Protein AF-A0A947FL70-F1 (afdb_monomer)

Secondary structure (DSSP, 8-state):
---EEEEEEEEPPEEEE-----SSSEEEEEEE--EEEEEEE-TT-EEEEEESSSSEEEEEEEEEEEEEEEEEEEEEEEEEETTTEEEEEEEEEEEEEEEEEEEEEEEEEEEEEEEEEETTTTEEEEEEEEEEEEEEEE---EEEEES-TT-HHHHHHHHHHHHHHHHHHHHHHHHHHHHHHHHHHHHTTB-TTS-B-TTS--SSEEEEEE----HHHHHHHHHHHHHTT--HHHHHHHHHHHHHHHHHHHH--HHHHHHHHHHHHHHHHHHHHHHHHB--PPBPPPEEEETTEEEEPPTTS--SS-EESSTTS-SEE-B-PPPHHHHHHHHHSTTHHHHTTBGGGSPPPSS-TT-S-TTS-BPPBEE-GGGGB--SSS--TTPPBPEEEEEEEEEE---SSSSS-EEEEEEEEESSTT--SBEEEEEE--STTT--HHHHHHHHTTHHHHHHTTEEEEEE----SSSSSS-GGG-S--HHHHHHHHHHHHHHHHHHGGGGTB-SSPEEEEEETHHHHHHHHHHHHSTTTEEEEEEES---BHHHIIIIIS-TTSTTHHHHHHHHHHHHHHHTPPTT---B-GGGS--TT--HHHHHHHHHHHS-GGGB--TT--TTS--HHHHHHHHHHT--GGGS-TTS--HHHHHHHHHHHHHHHHHTBHHHHHHT-

Mean predicted aligned error: 15.31 Å

Structure (mmCIF, N/CA/C/O backbone):
data_AF-A0A947FL70-F1
#
_entry.id   AF-A0A947FL70-F1
#
loop_
_atom_site.group_PDB
_atom_site.id
_atom_site.type_symbol
_atom_site.label_atom_id
_atom_site.label_alt_id
_atom_site.label_comp_id
_atom_site.label_asym_id
_atom_site.label_entity_id
_atom_site.label_seq_id
_atom_site.pdbx_PDB_ins_code
_atom_site.Cartn_x
_atom_site.Cartn_y
_atom_site.Cartn_z
_atom_site.occupancy
_atom_site.B_iso_or_equiv
_atom_site.auth_seq_id
_atom_site.auth_comp_id
_atom_site.auth_asym_id
_atom_site.auth_atom_id
_atom_site.pdbx_PDB_model_num
ATOM 1 N N . ASP A 1 1 ? -0.696 67.015 32.042 1.00 36.06 1 ASP A N 1
ATOM 2 C CA . ASP A 1 1 ? -1.947 67.143 32.817 1.00 36.06 1 ASP A CA 1
ATOM 3 C C . ASP A 1 1 ? -3.014 66.235 32.226 1.00 36.06 1 ASP A C 1
ATOM 5 O O . ASP A 1 1 ? -3.822 66.681 31.419 1.00 36.06 1 ASP A O 1
ATOM 9 N N . GLY A 1 2 ? -2.958 64.942 32.550 1.00 50.06 2 GLY A N 1
ATOM 10 C CA . GLY A 1 2 ? -3.890 63.956 31.995 1.00 50.06 2 GLY A CA 1
ATOM 11 C C . GLY A 1 2 ? -3.641 62.500 32.397 1.00 50.06 2 GLY A C 1
ATOM 12 O O . GLY A 1 2 ? -4.046 61.628 31.644 1.00 50.06 2 GLY A O 1
ATOM 13 N N . GLY A 1 3 ? -2.988 62.231 33.535 1.00 52.94 3 GLY A N 1
ATOM 14 C CA . GLY A 1 3 ? -2.849 60.859 34.039 1.00 52.94 3 GLY A CA 1
ATOM 15 C C . GLY A 1 3 ? -4.213 60.266 34.411 1.00 52.94 3 GLY A C 1
ATOM 16 O O . GLY A 1 3 ? -5.092 60.978 34.907 1.00 52.94 3 GLY A O 1
ATOM 17 N N . LEU A 1 4 ? -4.404 58.976 34.140 1.00 56.62 4 LEU A N 1
ATOM 18 C CA . LEU A 1 4 ? -5.617 58.241 34.501 1.00 56.62 4 LEU A CA 1
ATOM 19 C C . LEU A 1 4 ? -5.491 57.748 35.947 1.00 56.62 4 LEU A C 1
ATOM 21 O O . LEU A 1 4 ? -4.583 56.981 36.264 1.00 56.62 4 LEU A O 1
ATOM 25 N N . VAL A 1 5 ? -6.413 58.179 36.813 1.00 66.19 5 VAL A N 1
ATOM 26 C CA . VAL A 1 5 ? -6.531 57.656 38.182 1.00 66.19 5 VAL A CA 1
ATOM 27 C C . VAL A 1 5 ? -7.248 56.314 38.111 1.00 66.19 5 VAL A C 1
ATOM 29 O O . VAL A 1 5 ? -8.418 56.259 37.728 1.00 66.19 5 VAL A O 1
ATOM 32 N N . PHE A 1 6 ? -6.536 55.235 38.426 1.00 60.50 6 PHE A N 1
ATOM 33 C CA . PHE A 1 6 ? -7.043 53.873 38.235 1.00 60.50 6 PHE A CA 1
ATOM 34 C C . PHE A 1 6 ? -7.832 53.373 39.451 1.00 60.50 6 PHE A C 1
ATOM 36 O O . PHE A 1 6 ? -8.815 52.649 39.300 1.00 60.50 6 PHE A O 1
ATOM 43 N N . SER A 1 7 ? -7.426 53.783 40.657 1.00 68.62 7 SER A N 1
ATOM 44 C CA . SER A 1 7 ? -8.059 53.369 41.912 1.00 68.62 7 SER A CA 1
ATOM 45 C C . SER A 1 7 ? -7.558 54.174 43.114 1.00 68.62 7 SER A C 1
ATOM 47 O O . SER A 1 7 ? -6.406 54.608 43.136 1.00 68.62 7 SER A O 1
ATOM 49 N N . GLU A 1 8 ? -8.406 54.284 44.137 1.00 77.62 8 GLU A N 1
ATOM 50 C CA . GLU A 1 8 ? -8.017 54.617 45.512 1.00 77.62 8 GLU A CA 1
ATOM 51 C C . GLU A 1 8 ? -7.942 53.309 46.311 1.00 77.62 8 GLU A C 1
ATOM 53 O O . GLU A 1 8 ? -8.926 52.567 46.389 1.00 77.62 8 GLU A O 1
ATOM 58 N N . ILE A 1 9 ? -6.771 52.996 46.862 1.00 75.81 9 ILE A N 1
ATOM 59 C CA . ILE A 1 9 ? -6.522 51.765 47.615 1.00 75.81 9 ILE A CA 1
ATOM 60 C C . ILE A 1 9 ? -6.602 52.103 49.105 1.00 75.81 9 ILE A C 1
ATOM 62 O O . ILE A 1 9 ? -5.780 52.896 49.569 1.00 75.81 9 ILE A O 1
ATOM 66 N N . PRO A 1 10 ? -7.565 51.548 49.864 1.00 79.31 10 PRO A N 1
ATOM 67 C CA . PRO A 1 10 ? -7.623 51.778 51.299 1.00 79.31 10 PRO A CA 1
ATOM 68 C C . PRO A 1 10 ? -6.402 51.143 51.973 1.00 79.31 10 PRO A C 1
ATOM 70 O O . PRO A 1 10 ? -6.095 49.975 51.744 1.00 79.31 10 PRO A O 1
ATOM 73 N N . LEU A 1 11 ? -5.723 51.928 52.799 1.00 79.56 11 LEU A N 1
ATOM 74 C CA . LEU A 1 11 ? -4.658 51.500 53.691 1.00 79.56 11 LEU A CA 1
ATOM 75 C C . LEU A 1 11 ? -5.218 51.399 55.108 1.00 79.56 11 LEU A C 1
ATOM 77 O O . LEU A 1 11 ? -5.967 52.273 55.555 1.00 79.56 11 LEU A O 1
ATOM 81 N N . ASP A 1 12 ? -4.840 50.338 55.810 1.00 81.44 12 ASP A N 1
ATOM 82 C CA . ASP A 1 12 ? -5.273 50.106 57.183 1.00 81.44 12 ASP A CA 1
ATOM 83 C C . ASP A 1 12 ? -4.579 51.056 58.170 1.00 81.44 12 ASP A C 1
ATOM 85 O O . ASP A 1 12 ? -3.492 51.576 57.920 1.00 81.44 12 ASP A O 1
ATOM 89 N N . GLU A 1 13 ? -5.217 51.281 59.320 1.00 84.88 13 GLU A N 1
ATOM 90 C CA . GLU A 1 13 ? -4.614 52.008 60.439 1.00 84.88 13 GLU A CA 1
ATOM 91 C C . GLU A 1 13 ? -3.442 51.197 61.005 1.00 84.88 13 GLU A C 1
ATOM 93 O O . GLU A 1 13 ? -3.605 50.040 61.404 1.00 84.88 13 GLU A O 1
ATOM 98 N N . ILE A 1 14 ? -2.263 51.814 61.088 1.00 84.44 14 ILE A N 1
ATOM 99 C CA . ILE A 1 14 ? -1.049 51.150 61.565 1.00 84.44 14 ILE A CA 1
ATOM 100 C C . ILE A 1 14 ? -0.645 51.765 62.898 1.00 84.44 14 ILE A C 1
ATOM 102 O O . ILE A 1 14 ? -0.346 52.952 62.990 1.00 84.44 14 ILE A O 1
ATOM 106 N N . THR A 1 15 ? -0.585 50.941 63.946 1.00 86.50 15 THR A N 1
ATOM 107 C CA . THR A 1 15 ? 0.030 51.312 65.228 1.00 86.50 15 THR A CA 1
ATOM 108 C C . THR A 1 15 ? 1.151 50.345 65.554 1.00 86.50 15 THR A C 1
ATOM 110 O O . THR A 1 15 ? 0.897 49.182 65.864 1.00 86.50 15 THR A O 1
ATOM 113 N N . GLU A 1 16 ? 2.383 50.837 65.584 1.00 85.00 16 GLU A N 1
ATOM 114 C CA . GLU A 1 16 ? 3.546 50.034 65.932 1.00 85.00 16 GLU A CA 1
ATOM 115 C C . GLU A 1 16 ? 4.152 50.497 67.260 1.00 85.00 16 GLU A C 1
ATOM 117 O O . GLU A 1 16 ? 4.339 51.689 67.517 1.00 85.00 16 GLU A O 1
ATOM 122 N N . THR A 1 17 ? 4.452 49.540 68.141 1.00 83.31 17 THR A N 1
ATOM 123 C CA . THR A 1 17 ? 5.195 49.805 69.380 1.00 83.31 17 THR A CA 1
ATOM 124 C C . THR A 1 17 ? 6.635 49.368 69.173 1.00 83.31 17 THR A C 1
ATOM 126 O O . THR A 1 17 ? 6.926 48.175 69.101 1.00 83.31 17 THR A O 1
ATOM 129 N N . ILE A 1 18 ? 7.538 50.340 69.091 1.00 81.94 18 ILE A N 1
ATOM 130 C CA . ILE A 1 18 ? 8.951 50.102 68.821 1.00 81.94 18 ILE A CA 1
ATOM 131 C C . ILE A 1 18 ? 9.594 49.586 70.107 1.00 81.94 18 ILE A C 1
ATOM 133 O O . ILE A 1 18 ? 9.545 50.228 71.160 1.00 81.94 18 ILE A O 1
ATOM 137 N N . THR A 1 19 ? 10.220 48.414 70.031 1.00 74.50 19 THR A N 1
ATOM 138 C CA . THR A 1 19 ? 10.940 47.844 71.174 1.00 74.50 19 THR A CA 1
ATOM 139 C C . THR A 1 19 ? 12.291 48.545 71.313 1.00 74.50 19 THR A C 1
ATOM 141 O O . THR A 1 19 ? 13.266 48.182 70.661 1.00 74.50 19 THR A O 1
ATOM 144 N N . THR A 1 20 ? 12.349 49.574 72.157 1.00 72.62 20 THR A N 1
ATOM 145 C CA . THR A 1 20 ? 13.551 50.388 72.400 1.00 72.62 20 THR A CA 1
ATOM 146 C C . THR A 1 20 ? 13.799 50.579 73.897 1.00 72.62 20 THR A C 1
ATOM 148 O O . THR A 1 20 ? 12.873 50.652 74.703 1.00 72.62 20 THR A O 1
ATOM 151 N N . ASN A 1 21 ? 15.079 50.678 74.270 1.00 72.62 21 ASN A N 1
ATOM 152 C CA . ASN A 1 21 ? 15.488 51.139 75.591 1.00 72.62 21 ASN A CA 1
ATOM 153 C C . ASN A 1 21 ? 15.606 52.669 75.561 1.00 72.62 21 ASN A C 1
ATOM 155 O O . ASN A 1 21 ? 16.631 53.195 75.124 1.00 72.62 21 ASN A O 1
ATOM 159 N N . CYS A 1 22 ? 14.602 53.386 76.072 1.00 78.56 22 CYS A N 1
ATOM 160 C CA . CYS A 1 22 ? 14.539 54.853 76.035 1.00 78.56 22 CYS A CA 1
ATOM 161 C C . CYS A 1 22 ? 15.507 55.557 77.009 1.00 78.56 22 CYS A C 1
ATOM 163 O O . CYS A 1 22 ? 15.143 56.535 77.655 1.00 78.56 22 CYS A O 1
ATOM 165 N N . ASN A 1 23 ? 16.755 55.101 77.144 1.00 77.31 23 ASN A N 1
ATOM 166 C CA . ASN A 1 23 ? 17.770 55.735 78.004 1.00 77.31 23 ASN A CA 1
ATOM 167 C C . ASN A 1 23 ? 18.020 57.215 77.633 1.00 77.31 23 ASN A C 1
ATOM 169 O O . ASN A 1 23 ? 18.493 58.015 78.441 1.00 77.31 23 ASN A O 1
ATOM 173 N N . PHE A 1 24 ? 17.694 57.580 76.397 1.00 78.06 24 PHE A N 1
ATOM 174 C CA . PHE A 1 24 ? 17.663 58.928 75.847 1.00 78.06 24 PHE A CA 1
ATOM 175 C C . PHE A 1 24 ? 16.348 59.109 75.063 1.00 78.06 24 PHE A C 1
ATOM 177 O O . PHE A 1 24 ? 15.710 58.103 74.749 1.00 78.06 24 PHE A O 1
ATOM 184 N N . PRO A 1 25 ? 15.912 60.353 74.773 1.00 79.25 25 PRO A N 1
ATOM 185 C CA . PRO A 1 25 ? 14.691 60.606 74.009 1.00 79.25 25 PRO A CA 1
ATOM 186 C C . PRO A 1 25 ? 14.678 59.831 72.685 1.00 79.25 25 PRO A C 1
ATOM 188 O O . PRO A 1 25 ? 15.505 60.096 71.814 1.00 79.25 25 PRO A O 1
ATOM 191 N N . GLN A 1 26 ? 13.757 58.877 72.548 1.00 84.38 26 GLN A N 1
ATOM 192 C CA . GLN A 1 26 ? 13.576 58.055 71.346 1.00 84.38 26 GLN A CA 1
ATOM 193 C C . GLN A 1 26 ? 12.086 57.801 71.074 1.00 84.38 26 GLN A C 1
ATOM 195 O O . GLN A 1 26 ? 11.286 57.824 72.021 1.00 84.38 26 GLN A O 1
ATOM 200 N N . PRO A 1 27 ? 11.688 57.563 69.810 1.00 85.44 27 PRO A N 1
ATOM 201 C CA . PRO A 1 27 ? 10.322 57.173 69.501 1.00 85.44 27 PRO A CA 1
ATOM 202 C C . PRO A 1 27 ? 10.111 55.731 69.967 1.00 85.44 27 PRO A C 1
ATOM 204 O O . PRO A 1 27 ? 10.928 54.866 69.672 1.00 85.44 27 PRO A O 1
ATOM 207 N N . TYR A 1 28 ? 9.038 55.469 70.709 1.00 86.31 28 TYR A N 1
ATOM 208 C CA . TYR A 1 28 ? 8.716 54.110 71.178 1.00 86.31 28 TYR A CA 1
ATOM 209 C C . TYR A 1 28 ? 7.324 53.644 70.738 1.00 86.31 28 TYR A C 1
ATOM 211 O O . TYR A 1 28 ? 6.977 52.477 70.895 1.00 86.31 28 TYR A O 1
ATOM 219 N N . GLN A 1 29 ? 6.512 54.541 70.179 1.00 88.88 29 GLN A N 1
ATOM 220 C CA . GLN A 1 29 ? 5.240 54.189 69.564 1.00 88.88 29 GLN A CA 1
ATOM 221 C C . GLN A 1 29 ? 4.956 55.148 68.410 1.00 88.88 29 GLN A C 1
ATOM 223 O O . GLN A 1 29 ? 5.043 56.366 68.585 1.00 88.88 29 GLN A O 1
ATOM 228 N N . VAL A 1 30 ? 4.609 54.587 67.258 1.00 87.25 30 VAL A N 1
ATOM 229 C CA . VAL A 1 30 ? 4.238 55.311 66.040 1.00 87.25 30 VAL A CA 1
ATOM 230 C C . VAL A 1 30 ? 2.842 54.872 65.638 1.00 87.25 30 VAL A C 1
ATOM 232 O O . VAL A 1 30 ? 2.478 53.705 65.790 1.00 87.25 30 VAL A O 1
ATOM 235 N N . HIS A 1 31 ? 2.054 55.821 65.160 1.00 89.38 31 HIS A N 1
ATOM 236 C CA . HIS A 1 31 ? 0.720 55.570 64.660 1.00 89.38 31 HIS A CA 1
ATOM 237 C C . HIS A 1 31 ? 0.469 56.392 63.408 1.00 89.38 31 HIS A C 1
ATOM 239 O O . HIS A 1 31 ? 0.787 57.583 63.376 1.00 89.38 31 HIS A O 1
ATOM 245 N N . VAL A 1 32 ? -0.133 55.750 62.420 1.00 87.38 32 VAL A N 1
ATOM 246 C CA . VAL A 1 32 ? -0.547 56.336 61.153 1.00 87.38 32 VAL A CA 1
ATOM 247 C C . VAL A 1 32 ? -2.014 55.976 60.956 1.00 87.38 32 VAL A C 1
ATOM 249 O O . VAL A 1 32 ? -2.378 54.801 61.038 1.00 87.38 32 VAL A O 1
ATOM 252 N N . ASP A 1 33 ? -2.848 56.990 60.739 1.00 89.19 33 ASP A N 1
ATOM 253 C CA . ASP A 1 33 ? -4.273 56.793 60.497 1.00 89.19 33 ASP A CA 1
ATOM 254 C C . ASP A 1 33 ? -4.490 56.049 59.167 1.00 89.19 33 ASP A C 1
ATOM 256 O O . ASP A 1 33 ? -3.670 56.118 58.243 1.00 89.19 33 ASP A O 1
ATOM 260 N N . ALA A 1 34 ? -5.620 55.350 59.051 1.00 86.81 34 ALA A N 1
ATOM 261 C CA . ALA A 1 34 ? -6.041 54.764 57.783 1.00 86.81 34 ALA A CA 1
ATOM 262 C C . ALA A 1 34 ? -6.176 55.861 56.712 1.00 86.81 34 ALA A C 1
ATOM 264 O O . ALA A 1 34 ? -6.778 56.911 56.957 1.00 86.81 34 ALA A O 1
ATOM 265 N N . THR A 1 35 ? -5.645 55.611 55.517 1.00 86.62 35 THR A N 1
ATOM 266 C CA . THR A 1 35 ? -5.715 56.550 54.388 1.00 86.62 35 THR A CA 1
ATOM 267 C C . THR A 1 35 ? -6.019 55.822 53.081 1.00 86.62 35 THR A C 1
ATOM 269 O O . THR A 1 35 ? -6.248 54.617 53.073 1.00 86.62 35 THR A O 1
ATOM 272 N N . THR A 1 36 ? -6.044 56.537 51.964 1.00 84.19 36 THR A N 1
ATOM 273 C CA . THR A 1 36 ? -6.131 55.970 50.621 1.00 84.19 36 THR A CA 1
ATOM 274 C C . THR A 1 36 ? -4.884 56.314 49.824 1.00 84.19 36 THR A C 1
ATOM 276 O O . THR A 1 36 ? -4.527 57.486 49.714 1.00 84.19 36 THR A O 1
ATOM 279 N N . ALA A 1 37 ? -4.258 55.309 49.221 1.00 83.94 37 ALA A N 1
ATOM 280 C CA . ALA A 1 37 ? -3.240 55.523 48.205 1.00 83.94 37 ALA A CA 1
ATOM 281 C C . ALA A 1 37 ? -3.910 55.708 46.837 1.00 83.94 37 ALA A C 1
ATOM 283 O O . ALA A 1 37 ? -4.706 54.874 46.401 1.00 83.94 37 ALA A O 1
ATOM 284 N N . THR A 1 38 ? -3.589 56.801 46.157 1.00 83.62 38 THR A N 1
ATOM 285 C CA . THR A 1 38 ? -4.055 57.108 44.806 1.00 83.62 38 THR A CA 1
ATOM 286 C C . THR A 1 38 ? -3.026 56.629 43.796 1.00 83.62 38 THR A C 1
ATOM 288 O O . THR A 1 38 ? -1.868 57.046 43.825 1.00 83.62 38 THR A O 1
ATOM 291 N N . LEU A 1 39 ? -3.465 55.777 42.872 1.00 82.88 39 LEU A N 1
ATOM 292 C CA . LEU A 1 39 ? -2.639 55.276 41.780 1.00 82.88 39 LEU A CA 1
ATOM 293 C C . LEU A 1 39 ? -2.920 56.049 40.490 1.00 82.88 39 LEU A C 1
ATOM 295 O O . LEU A 1 39 ? -4.039 55.993 39.968 1.00 82.88 39 LEU A O 1
ATOM 299 N N . THR A 1 40 ? -1.906 56.721 39.946 1.00 83.44 40 THR A N 1
ATOM 300 C CA . THR A 1 40 ? -2.006 57.431 38.662 1.00 83.44 40 THR A CA 1
ATOM 301 C C . THR A 1 40 ? -1.069 56.805 37.640 1.00 83.44 40 THR A C 1
ATOM 303 O O . THR A 1 40 ? 0.134 56.747 37.875 1.00 83.44 40 THR A O 1
ATOM 306 N N . LEU A 1 41 ? -1.604 56.351 36.505 1.00 85.00 41 LEU A N 1
ATOM 307 C CA . LEU A 1 41 ? -0.804 55.794 35.410 1.00 85.00 41 LEU A CA 1
ATOM 308 C C . LEU A 1 41 ? -0.399 56.876 34.405 1.00 85.00 41 LEU A C 1
ATOM 310 O O . LEU A 1 41 ? -1.205 57.741 34.045 1.00 85.00 41 LEU A O 1
ATOM 314 N N . ASP A 1 42 ? 0.838 56.775 33.927 1.00 84.94 42 ASP A N 1
ATOM 315 C CA . ASP A 1 42 ? 1.399 57.629 32.885 1.00 84.94 42 ASP A CA 1
ATOM 316 C C . ASP A 1 42 ? 1.008 57.135 31.485 1.00 84.94 42 ASP A C 1
ATOM 318 O O . ASP A 1 42 ? 0.769 55.942 31.272 1.00 84.94 42 ASP A O 1
ATOM 322 N N . ASP A 1 43 ? 1.042 58.047 30.506 1.00 80.94 43 ASP A N 1
ATOM 323 C CA . ASP A 1 43 ? 0.754 57.779 29.084 1.00 80.94 43 ASP A CA 1
ATOM 324 C C . ASP A 1 43 ? 1.695 56.732 28.448 1.00 80.94 43 ASP A C 1
ATOM 326 O O . ASP A 1 43 ? 1.415 56.225 27.362 1.00 80.94 43 ASP A O 1
ATOM 330 N N . SER A 1 44 ? 2.825 56.419 29.091 1.00 79.69 44 SER A N 1
ATOM 331 C CA . SER A 1 44 ? 3.756 55.359 28.678 1.00 79.69 44 SER A CA 1
ATOM 332 C C . SER A 1 44 ? 3.305 53.950 29.063 1.00 79.69 44 SER A C 1
ATOM 334 O O . SER A 1 44 ? 3.916 52.984 28.604 1.00 79.69 44 SER A O 1
ATOM 336 N N . SER A 1 45 ? 2.252 53.816 29.873 1.00 84.44 45 SER A N 1
ATOM 337 C CA . SER A 1 45 ? 1.686 52.513 30.215 1.00 84.44 45 SER A CA 1
ATOM 338 C C . SER A 1 45 ? 1.083 51.845 28.979 1.00 84.44 45 SER A C 1
ATOM 340 O O . SER A 1 45 ? 0.384 52.481 28.190 1.00 84.44 45 SER A O 1
ATOM 342 N N . SER A 1 46 ? 1.319 50.547 28.809 1.00 83.50 46 SER A N 1
ATOM 343 C CA . SER A 1 46 ? 0.816 49.777 27.673 1.00 83.50 46 SER A CA 1
ATOM 344 C C . SER A 1 46 ? 0.342 48.389 28.089 1.00 83.50 46 SER A C 1
ATOM 346 O O . SER A 1 46 ? 0.901 47.759 28.985 1.00 83.50 46 SER A O 1
ATOM 348 N N . LEU A 1 47 ? -0.700 47.918 27.407 1.00 82.19 47 LEU A N 1
ATOM 349 C CA . LEU A 1 47 ? -1.194 46.550 27.478 1.00 82.19 47 LEU A CA 1
ATOM 350 C C . LEU A 1 47 ? -1.141 45.977 26.063 1.00 82.19 47 LEU A C 1
ATOM 352 O O . LEU A 1 47 ? -1.803 46.492 25.160 1.00 82.19 47 LEU A O 1
ATOM 356 N N . THR A 1 48 ? -0.343 44.935 25.875 1.00 82.19 48 THR A N 1
ATOM 357 C CA . THR A 1 48 ? -0.175 44.246 24.597 1.00 82.19 48 THR A CA 1
ATOM 358 C C . THR A 1 48 ? -0.750 42.846 24.720 1.00 82.19 48 THR A C 1
ATOM 360 O O . THR A 1 48 ? -0.412 42.116 25.643 1.00 82.19 48 THR A O 1
ATOM 363 N N . VAL A 1 49 ? -1.618 42.477 23.782 1.00 79.62 49 VAL A N 1
ATOM 364 C CA . VAL A 1 49 ? -2.143 41.115 23.660 1.00 79.62 49 VAL A CA 1
ATOM 365 C C . VAL A 1 49 ? -1.559 40.518 22.390 1.00 79.62 49 VAL A C 1
ATOM 367 O O . VAL A 1 49 ? -1.797 41.040 21.297 1.00 79.62 49 VAL A O 1
ATOM 370 N N . VAL A 1 50 ? -0.778 39.454 22.538 1.00 75.12 50 VAL A N 1
ATOM 371 C CA . VAL A 1 50 ? -0.199 38.686 21.439 1.00 75.12 50 VAL A CA 1
ATOM 372 C C . VAL A 1 50 ? -0.975 37.379 21.313 1.00 75.12 50 VAL A C 1
ATOM 374 O O . VAL A 1 50 ? -1.120 36.622 22.270 1.00 75.12 50 VAL A O 1
ATOM 377 N N . LEU A 1 51 ? -1.492 37.139 20.111 1.00 72.19 51 LEU A N 1
ATOM 378 C CA . LEU A 1 51 ? -2.207 35.921 19.743 1.00 72.19 51 LEU A CA 1
ATOM 379 C C . LEU A 1 51 ? -1.362 35.205 18.690 1.00 72.19 51 LEU A C 1
ATOM 381 O O . LEU A 1 51 ? -1.268 35.698 17.565 1.00 72.19 51 LEU A O 1
ATOM 385 N N . ASP A 1 52 ? -0.728 34.093 19.061 1.00 60.75 52 ASP A N 1
ATOM 386 C CA . ASP A 1 52 ? 0.045 33.269 18.116 1.00 60.75 52 ASP A CA 1
ATOM 387 C C . ASP A 1 52 ? -0.861 32.214 17.458 1.00 60.75 52 ASP A C 1
ATOM 389 O O . ASP A 1 52 ? -0.843 32.007 16.246 1.00 60.75 52 ASP A O 1
ATOM 393 N N . SER A 1 53 ? -1.761 31.624 18.250 1.00 62.78 53 SER A N 1
ATOM 394 C CA . SER A 1 53 ? -2.835 30.730 17.805 1.00 62.78 53 SER A CA 1
ATOM 395 C C . SER A 1 53 ? -3.957 30.693 18.854 1.00 62.78 53 SER A C 1
ATOM 397 O O . SER A 1 53 ? -3.894 31.409 19.854 1.00 62.78 53 SER A O 1
ATOM 399 N N . ILE A 1 54 ? -4.982 29.846 18.675 1.00 62.94 54 ILE A N 1
ATOM 400 C CA . ILE A 1 54 ? -5.924 29.568 19.776 1.00 62.94 54 ILE A CA 1
ATOM 401 C C . ILE A 1 54 ? -5.221 28.888 20.961 1.00 62.94 54 ILE A C 1
ATOM 403 O O . ILE A 1 54 ? -5.703 29.006 22.077 1.00 62.94 54 ILE A O 1
ATOM 407 N N . ARG A 1 55 ? -4.085 28.212 20.733 1.00 67.38 55 ARG A N 1
ATOM 408 C CA . ARG A 1 55 ? -3.342 27.471 21.757 1.00 67.38 55 ARG A CA 1
ATOM 409 C C . ARG A 1 55 ? -2.458 28.358 22.635 1.00 67.38 55 ARG A C 1
ATOM 411 O O . ARG A 1 55 ? -2.152 27.957 23.740 1.00 67.38 55 ARG A O 1
ATOM 418 N N . SER A 1 56 ? -2.071 29.558 22.196 1.00 77.19 56 SER A N 1
ATOM 419 C CA . SER A 1 56 ? -1.177 30.427 22.977 1.00 77.19 56 SER A CA 1
ATOM 420 C C . SER A 1 56 ? -1.624 31.885 22.953 1.00 77.19 56 SER A C 1
ATOM 422 O O . SER A 1 56 ? -1.614 32.540 21.904 1.00 77.19 56 SER A O 1
ATOM 424 N N . ILE A 1 57 ? -1.964 32.401 24.135 1.00 80.12 57 ILE A N 1
ATOM 425 C CA . ILE A 1 57 ? -2.327 33.797 24.385 1.00 80.12 57 ILE A CA 1
ATOM 426 C C . ILE A 1 57 ? -1.311 34.378 25.375 1.00 80.12 57 ILE A C 1
ATOM 428 O O . ILE A 1 57 ? -1.196 33.904 26.501 1.00 80.12 57 ILE A O 1
ATOM 432 N N . ASP A 1 58 ? -0.595 35.423 24.963 1.00 82.25 58 ASP A N 1
ATOM 433 C CA . ASP A 1 58 ? 0.360 36.154 25.806 1.00 82.25 58 ASP A CA 1
ATOM 434 C C . ASP A 1 58 ? -0.170 37.580 26.031 1.00 82.25 58 ASP A C 1
ATOM 436 O O . ASP A 1 58 ? -0.459 38.317 25.080 1.00 82.25 58 ASP A O 1
ATOM 440 N N . ILE A 1 59 ? -0.359 37.956 27.298 1.00 84.94 59 ILE A N 1
ATOM 441 C CA . ILE A 1 59 ? -0.806 39.291 27.697 1.00 84.94 59 ILE A CA 1
ATOM 442 C C . ILE A 1 59 ? 0.306 39.970 28.492 1.00 84.94 59 ILE A C 1
ATOM 444 O O . ILE A 1 59 ? 0.568 39.622 29.643 1.00 84.94 59 ILE A O 1
ATOM 448 N N . GLN A 1 60 ? 0.884 41.016 27.907 1.00 87.12 60 GLN A N 1
ATOM 449 C CA . GLN A 1 60 ? 1.978 41.790 28.488 1.00 87.12 60 GLN A CA 1
ATOM 450 C C . GLN A 1 60 ? 1.471 43.159 28.936 1.00 87.12 60 GLN A C 1
ATOM 452 O O . GLN A 1 60 ? 1.003 43.958 28.120 1.00 87.12 60 GLN A O 1
ATOM 457 N N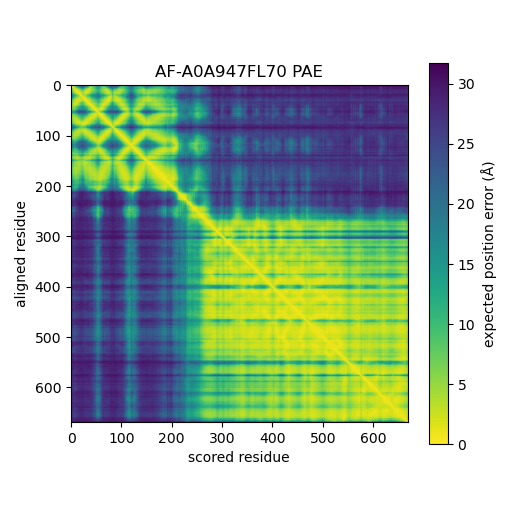 . ALA A 1 61 ? 1.582 43.456 30.225 1.00 86.44 61 ALA A N 1
ATOM 458 C CA . ALA A 1 61 ? 1.237 44.744 30.807 1.00 86.44 61 ALA A CA 1
ATOM 459 C C . ALA A 1 61 ? 2.501 45.434 31.330 1.00 86.44 61 ALA A C 1
ATOM 461 O O . ALA A 1 61 ? 3.098 44.998 32.308 1.00 86.44 61 ALA A O 1
ATOM 462 N N . ASN A 1 62 ? 2.872 46.542 30.693 1.00 87.94 62 ASN A N 1
ATOM 463 C CA . ASN A 1 62 ? 3.955 47.417 31.129 1.00 87.94 62 ASN A CA 1
ATOM 464 C C . ASN A 1 62 ? 3.328 48.701 31.673 1.00 87.94 62 ASN A C 1
ATOM 466 O O . ASN A 1 62 ? 2.920 49.562 30.892 1.00 87.94 62 ASN A O 1
ATOM 470 N N . LEU A 1 63 ? 3.195 48.820 32.991 1.00 87.19 63 LEU A N 1
ATOM 471 C CA . LEU A 1 63 ? 2.521 49.937 33.650 1.00 87.19 63 LEU A CA 1
ATOM 472 C C . LEU A 1 63 ? 3.547 50.827 34.345 1.00 87.19 63 LEU A C 1
ATOM 474 O O . LEU A 1 63 ? 4.351 50.359 35.141 1.00 87.19 63 LEU A O 1
ATOM 478 N N . THR A 1 64 ? 3.500 52.125 34.080 1.00 88.12 64 THR A N 1
ATOM 479 C CA . THR A 1 64 ? 4.360 53.117 34.739 1.00 88.12 64 THR A CA 1
ATOM 480 C C . THR A 1 64 ? 3.491 54.211 35.321 1.00 88.12 64 THR A C 1
ATOM 482 O O . THR A 1 64 ? 2.531 54.631 34.674 1.00 88.12 64 THR A O 1
ATOM 485 N N . GLY A 1 65 ? 3.806 54.693 36.517 1.00 88.31 65 GLY A N 1
ATOM 486 C CA . GLY A 1 65 ? 2.989 55.725 37.136 1.00 88.31 65 GLY A CA 1
ATOM 487 C C . GLY A 1 65 ? 3.511 56.219 38.472 1.00 88.31 65 GLY A C 1
ATOM 488 O O . GLY A 1 65 ? 4.656 55.974 38.846 1.00 88.31 65 GLY A O 1
ATOM 489 N N . LEU A 1 66 ? 2.635 56.908 39.195 1.00 87.44 66 LEU A N 1
ATOM 490 C CA . LEU A 1 66 ? 2.891 57.483 40.508 1.00 87.44 66 LEU A CA 1
ATOM 491 C C . LEU A 1 66 ? 1.875 56.958 41.520 1.00 87.44 66 LEU A C 1
ATOM 493 O O . LEU A 1 66 ? 0.670 56.919 41.254 1.00 87.44 66 LEU A O 1
ATOM 497 N N . ILE A 1 67 ? 2.383 56.598 42.692 1.00 86.81 67 ILE A N 1
ATOM 498 C CA . ILE A 1 67 ? 1.604 56.346 43.899 1.00 86.81 67 ILE A CA 1
ATOM 499 C C . ILE A 1 67 ? 1.680 57.601 44.753 1.00 86.81 67 ILE A C 1
ATOM 501 O O . ILE A 1 67 ? 2.778 58.078 45.033 1.00 86.81 67 ILE A O 1
ATOM 505 N N . ASP A 1 68 ? 0.528 58.113 45.167 1.00 88.31 68 ASP A N 1
ATOM 506 C CA . ASP A 1 68 ? 0.430 59.244 46.083 1.00 88.31 68 ASP A CA 1
ATOM 507 C C . ASP A 1 68 ? -0.455 58.876 47.276 1.00 88.31 68 ASP A C 1
ATOM 509 O O . ASP A 1 68 ? -1.579 58.406 47.097 1.00 88.31 68 ASP A O 1
ATOM 513 N N . ALA A 1 69 ? 0.052 59.033 48.492 1.00 88.56 69 ALA A N 1
ATOM 514 C CA . ALA A 1 69 ? -0.688 58.741 49.712 1.00 88.56 69 ALA A CA 1
ATOM 515 C C . ALA A 1 69 ? -0.341 59.767 50.787 1.00 88.56 69 ALA A C 1
ATOM 517 O O . ALA A 1 69 ? 0.831 60.027 51.036 1.00 88.56 69 ALA A O 1
ATOM 518 N N . GLU A 1 70 ? -1.344 60.304 51.475 1.00 90.06 70 GLU A N 1
ATOM 519 C CA . GLU A 1 70 ? -1.153 61.246 52.579 1.00 90.06 70 GLU A CA 1
ATOM 520 C C . GLU A 1 70 ? -1.940 60.767 53.793 1.00 90.06 70 GLU A C 1
ATOM 522 O O . GLU A 1 70 ? -3.129 60.479 53.683 1.00 90.06 70 GLU A O 1
ATOM 527 N N . SER A 1 71 ? -1.302 60.667 54.957 1.00 90.50 71 SER A N 1
ATOM 528 C CA . SER A 1 71 ? -1.977 60.279 56.195 1.00 90.50 71 SER A CA 1
ATOM 529 C C . SER A 1 71 ? -1.565 61.151 57.370 1.00 90.50 71 SER A C 1
ATOM 531 O O . SER A 1 71 ? -0.423 61.606 57.479 1.00 90.50 71 SER A O 1
ATOM 533 N N . THR A 1 72 ? -2.502 61.363 58.288 1.00 90.69 72 THR A N 1
ATOM 534 C CA . THR A 1 72 ? -2.205 61.929 59.597 1.00 90.69 72 THR A CA 1
ATOM 535 C C . THR A 1 72 ? -1.506 60.893 60.469 1.00 90.69 72 THR A C 1
ATOM 537 O O . THR A 1 72 ? -1.832 59.708 60.474 1.00 90.69 72 THR A O 1
ATOM 540 N N . ALA A 1 73 ? -0.505 61.343 61.217 1.00 90.62 73 ALA A N 1
ATOM 541 C CA . ALA A 1 73 ? 0.326 60.471 62.027 1.00 90.62 73 ALA A CA 1
ATOM 542 C C . ALA A 1 73 ? 0.663 61.126 63.365 1.00 90.62 73 ALA A C 1
ATOM 544 O O . ALA A 1 73 ? 0.720 62.353 63.508 1.00 90.62 73 ALA A O 1
ATOM 545 N N . TRP A 1 74 ? 0.930 60.297 64.367 1.00 90.12 74 TRP A N 1
ATOM 546 C CA . TRP A 1 74 ? 1.514 60.760 65.615 1.00 90.12 74 TRP A CA 1
ATOM 547 C C . TRP A 1 74 ? 2.611 59.825 66.105 1.00 90.12 74 TRP A C 1
ATOM 549 O O . TRP A 1 74 ? 2.544 58.604 65.975 1.00 90.12 74 TRP A O 1
ATOM 559 N N . VAL A 1 75 ? 3.637 60.420 66.707 1.00 88.81 75 VAL A N 1
ATOM 560 C CA . VAL A 1 75 ? 4.802 59.710 67.234 1.00 88.81 75 VAL A CA 1
ATOM 561 C C . VAL A 1 75 ? 4.976 60.064 68.698 1.00 88.81 75 VAL A C 1
ATOM 563 O O . VAL A 1 75 ? 5.124 61.229 69.076 1.00 88.81 75 VAL A O 1
ATOM 566 N N . ARG A 1 76 ? 4.970 59.042 69.553 1.00 89.31 76 ARG A N 1
ATOM 567 C CA . ARG A 1 76 ? 5.238 59.199 70.981 1.00 89.31 76 ARG A CA 1
ATOM 568 C C . ARG A 1 76 ? 6.710 58.996 71.267 1.00 89.31 76 ARG A C 1
ATOM 570 O O . ARG A 1 76 ? 7.284 57.934 71.024 1.00 89.31 76 ARG A O 1
ATOM 577 N N . TRP A 1 77 ? 7.273 60.013 71.896 1.00 87.12 77 TRP A N 1
ATOM 578 C CA . TRP A 1 77 ? 8.647 60.040 72.353 1.00 87.12 77 TRP A CA 1
ATOM 579 C C . TRP A 1 77 ? 8.703 59.675 73.825 1.00 87.12 77 TRP A C 1
ATOM 581 O O . TRP A 1 77 ? 7.964 60.222 74.652 1.00 87.12 77 TRP A O 1
ATOM 591 N N . GLY A 1 78 ? 9.575 58.730 74.146 1.00 85.19 78 GLY A N 1
ATOM 592 C CA . GLY A 1 78 ? 9.786 58.216 75.486 1.00 85.19 78 GLY A CA 1
ATOM 593 C C . GLY A 1 78 ? 11.193 58.531 75.963 1.00 85.19 78 GLY A C 1
ATOM 594 O O . GLY A 1 78 ? 12.135 58.572 75.174 1.00 85.19 78 GLY A O 1
ATOM 595 N N . GLN A 1 79 ? 11.336 58.737 77.267 1.00 82.56 79 GLN A N 1
ATOM 596 C CA . GLN A 1 79 ? 12.632 58.684 77.931 1.00 82.56 79 GLN A CA 1
ATOM 597 C C . GLN A 1 79 ? 12.473 57.991 79.285 1.00 82.56 79 GLN A C 1
ATOM 599 O O . GLN A 1 79 ? 11.446 58.117 79.952 1.00 82.56 79 GLN A O 1
ATOM 604 N N . ASP A 1 80 ? 13.491 57.243 79.683 1.00 81.00 80 ASP A N 1
ATOM 605 C CA . ASP A 1 80 ? 13.614 56.675 81.011 1.00 81.00 80 ASP A CA 1
ATOM 606 C C . ASP A 1 80 ? 13.838 57.797 82.038 1.00 81.00 80 ASP A C 1
ATOM 608 O O . ASP A 1 80 ? 14.745 58.629 81.917 1.00 81.00 80 ASP A O 1
ATOM 612 N N . VAL A 1 81 ? 12.959 57.846 83.041 1.00 72.25 81 VAL A N 1
ATOM 613 C CA . VAL A 1 81 ? 12.975 58.854 84.101 1.00 72.25 81 VAL A CA 1
ATOM 614 C C . VAL A 1 81 ? 13.271 58.165 85.425 1.00 72.25 81 VAL A C 1
ATOM 616 O O . VAL A 1 81 ? 12.492 57.342 85.919 1.00 72.25 81 VAL A O 1
ATOM 619 N N . ILE A 1 82 ? 14.389 58.570 86.034 1.00 62.25 82 ILE A N 1
ATOM 620 C CA . ILE A 1 82 ? 14.911 57.999 87.278 1.00 62.25 82 ILE A CA 1
ATOM 621 C C . ILE A 1 82 ? 13.796 57.958 88.345 1.00 62.25 82 ILE A C 1
ATOM 623 O O . ILE A 1 82 ? 13.221 58.988 88.702 1.00 62.25 82 ILE A O 1
ATOM 627 N N . PHE A 1 83 ? 13.527 56.751 88.864 1.00 60.34 83 PHE A N 1
ATOM 628 C CA . PHE A 1 83 ? 12.528 56.395 89.892 1.00 60.34 83 PHE A CA 1
ATOM 629 C C . PHE A 1 83 ? 11.051 56.265 89.454 1.00 60.34 83 PHE A C 1
ATOM 631 O O . PHE A 1 83 ? 10.213 56.008 90.321 1.00 60.34 83 PHE A O 1
ATOM 638 N N . VAL A 1 84 ? 10.708 56.388 88.161 1.00 60.00 84 VAL A N 1
ATOM 639 C CA . VAL A 1 84 ? 9.309 56.279 87.670 1.00 60.00 84 VAL A CA 1
ATOM 640 C C . VAL A 1 84 ? 9.094 55.142 86.645 1.00 60.00 84 VAL A C 1
ATOM 642 O O . VAL A 1 84 ? 7.954 54.703 86.478 1.00 60.00 84 VAL A O 1
ATOM 645 N N . GLY A 1 85 ? 10.162 54.596 86.050 1.00 62.91 85 GLY A N 1
ATOM 646 C CA . GLY A 1 85 ? 10.140 53.418 85.166 1.00 62.91 85 GLY A CA 1
ATOM 647 C C . GLY A 1 85 ? 10.488 53.727 83.704 1.00 62.91 85 GLY A C 1
ATOM 648 O O . GLY A 1 85 ? 10.471 54.891 83.298 1.00 62.91 85 GLY A O 1
ATOM 649 N N . ASP A 1 86 ? 10.766 52.666 82.939 1.00 70.75 86 ASP A N 1
ATOM 650 C CA . ASP A 1 86 ? 11.293 52.728 81.570 1.00 70.75 86 ASP A CA 1
ATOM 651 C C . ASP A 1 86 ? 10.290 53.345 80.568 1.00 70.75 86 ASP A C 1
ATOM 653 O O . ASP A 1 86 ? 9.088 53.072 80.615 1.00 70.75 86 ASP A O 1
ATOM 657 N N . CYS A 1 87 ? 10.795 54.166 79.637 1.00 74.56 87 CYS A N 1
ATOM 658 C CA . CYS A 1 87 ? 10.065 54.731 78.487 1.00 74.56 87 CYS A CA 1
ATOM 659 C C . CYS A 1 87 ? 8.772 55.510 78.813 1.00 74.56 87 CYS A C 1
ATOM 661 O O . CYS A 1 87 ? 7.757 55.396 78.120 1.00 74.56 87 CYS A O 1
ATOM 663 N N . LYS A 1 88 ? 8.785 56.369 79.840 1.00 81.31 88 LYS A N 1
ATOM 664 C CA . LYS A 1 88 ? 7.671 57.305 80.076 1.00 81.31 88 LYS A CA 1
ATOM 665 C C . LYS A 1 88 ? 7.556 58.301 78.919 1.00 81.31 88 LYS A C 1
ATOM 667 O O . LYS A 1 88 ? 8.556 58.873 78.494 1.00 81.31 88 LYS A O 1
ATOM 672 N N . THR A 1 89 ? 6.329 58.540 78.442 1.00 83.19 89 THR A N 1
ATOM 673 C CA . THR A 1 89 ? 6.063 59.527 77.384 1.00 83.19 89 THR A CA 1
ATOM 674 C C . THR A 1 89 ? 6.492 60.913 77.845 1.00 83.19 89 THR A C 1
ATOM 676 O O . THR A 1 89 ? 5.964 61.431 78.830 1.00 83.19 89 THR A O 1
ATOM 679 N N . ILE A 1 90 ? 7.438 61.505 77.128 1.00 83.81 90 ILE A N 1
ATOM 680 C CA . ILE A 1 90 ? 7.913 62.869 77.368 1.00 83.81 90 ILE A CA 1
ATOM 681 C C . ILE A 1 90 ? 7.308 63.861 76.378 1.00 83.81 90 ILE A C 1
ATOM 683 O O . ILE A 1 90 ? 7.146 65.029 76.721 1.00 83.81 90 ILE A O 1
ATOM 687 N N . ASN A 1 91 ? 6.949 63.400 75.177 1.00 84.31 91 ASN A N 1
ATOM 688 C CA . ASN A 1 91 ? 6.306 64.215 74.157 1.00 84.31 91 ASN A CA 1
ATOM 689 C C . ASN A 1 91 ? 5.483 63.344 73.189 1.00 84.31 91 ASN A C 1
ATOM 691 O O . ASN A 1 91 ? 5.713 62.139 73.070 1.00 84.31 91 ASN A O 1
ATOM 695 N N . THR A 1 92 ? 4.506 63.942 72.515 1.00 88.00 92 THR A N 1
ATOM 696 C CA . THR A 1 92 ? 3.785 63.330 71.393 1.00 88.00 92 THR A CA 1
ATOM 697 C C . THR A 1 92 ? 3.742 64.345 70.271 1.00 88.00 92 THR A C 1
ATOM 699 O O . THR A 1 92 ? 3.108 65.390 70.409 1.00 88.00 92 THR A O 1
ATOM 702 N N . ASP A 1 93 ? 4.436 64.029 69.189 1.00 88.38 93 ASP A N 1
ATOM 703 C CA . ASP A 1 93 ? 4.434 64.847 67.989 1.00 88.38 93 ASP A CA 1
ATOM 704 C C . ASP A 1 93 ? 3.254 64.399 67.129 1.00 88.38 93 ASP A C 1
ATOM 706 O O . ASP A 1 93 ? 3.097 63.209 66.867 1.00 88.38 93 ASP A O 1
ATOM 710 N N . HIS A 1 94 ? 2.409 65.346 66.735 1.00 90.44 94 HIS A N 1
ATOM 711 C CA . HIS A 1 94 ? 1.283 65.127 65.831 1.00 90.44 94 HIS A CA 1
ATOM 712 C C . HIS A 1 94 ? 1.574 65.849 64.524 1.00 90.44 94 HIS A C 1
ATOM 714 O O . HIS A 1 94 ? 2.042 66.987 64.549 1.00 90.44 94 HIS A O 1
ATOM 720 N N . GLY A 1 95 ? 1.270 65.207 63.408 1.00 90.31 95 GLY A N 1
ATOM 721 C CA . GLY A 1 95 ? 1.543 65.756 62.092 1.00 90.31 95 GLY A CA 1
ATOM 722 C C . GLY A 1 95 ? 0.896 64.934 60.996 1.00 90.31 95 GLY A C 1
ATOM 723 O O . GLY A 1 95 ? -0.056 64.187 61.232 1.00 90.31 95 GLY A O 1
ATOM 724 N N . TRP A 1 96 ? 1.431 65.081 59.796 1.00 90.56 96 TRP A N 1
ATOM 725 C CA . TRP A 1 96 ? 1.061 64.281 58.639 1.00 90.56 96 TRP A CA 1
ATOM 726 C C . TRP A 1 96 ? 2.313 63.844 57.887 1.00 90.56 96 TRP A C 1
ATOM 728 O O . TRP A 1 96 ? 3.371 64.471 57.997 1.00 90.56 96 TRP A O 1
ATOM 738 N N . VAL A 1 97 ? 2.176 62.748 57.152 1.00 88.56 97 VAL A N 1
ATOM 739 C CA . VAL A 1 97 ? 3.192 62.205 56.256 1.00 88.56 97 VAL A CA 1
ATOM 740 C C . VAL A 1 97 ? 2.533 61.960 54.907 1.00 88.56 97 VAL A C 1
ATOM 742 O O . VAL A 1 97 ? 1.482 61.329 54.832 1.00 88.56 97 VAL A O 1
ATOM 745 N N . GLY A 1 98 ? 3.151 62.475 53.855 1.00 88.50 98 GLY A N 1
ATOM 746 C CA . GLY A 1 98 ? 2.799 62.240 52.466 1.00 88.50 98 GLY A CA 1
ATOM 747 C C . GLY A 1 98 ? 3.918 61.499 51.755 1.00 88.50 98 GLY A C 1
ATOM 748 O O . GLY A 1 98 ? 5.093 61.827 51.912 1.00 88.50 98 GLY A O 1
ATOM 749 N N . LEU A 1 99 ? 3.552 60.511 50.956 1.00 88.94 99 LEU A N 1
ATOM 750 C CA . LEU A 1 99 ? 4.451 59.745 50.120 1.00 88.94 99 LEU A CA 1
ATOM 751 C C . LEU A 1 99 ? 4.018 59.897 48.670 1.00 88.94 99 LEU A C 1
ATOM 753 O O . LEU A 1 99 ? 2.904 59.520 48.316 1.00 88.94 99 LEU A O 1
ATOM 757 N N . THR A 1 100 ? 4.936 60.368 47.832 1.00 90.25 100 THR A N 1
ATOM 758 C CA . THR A 1 100 ? 4.787 60.299 46.378 1.00 90.25 100 THR A CA 1
ATOM 759 C C . THR A 1 100 ? 5.922 59.447 45.824 1.00 90.25 100 THR A C 1
ATOM 761 O O . THR A 1 100 ? 7.089 59.799 46.004 1.00 90.25 100 THR A O 1
ATOM 764 N N . MET A 1 101 ? 5.612 58.333 45.157 1.00 89.38 101 MET A N 1
ATOM 765 C CA . MET A 1 101 ? 6.613 57.376 44.675 1.00 89.38 101 MET A CA 1
ATOM 766 C C . MET A 1 101 ? 6.324 56.913 43.237 1.00 89.38 101 MET A C 1
ATOM 768 O O . MET A 1 101 ? 5.209 56.474 42.952 1.00 89.38 101 MET A O 1
ATOM 772 N N . PRO A 1 102 ? 7.306 56.981 42.319 1.00 90.25 102 PRO A N 1
ATOM 773 C CA . PRO A 1 102 ? 7.205 56.360 41.004 1.00 90.25 102 PRO A CA 1
ATOM 774 C C . PRO A 1 102 ? 7.216 54.837 41.083 1.00 90.25 102 PRO A C 1
ATOM 776 O O . PRO A 1 102 ? 8.009 54.248 41.818 1.00 90.25 102 PRO A O 1
ATOM 779 N N . MET A 1 103 ? 6.391 54.215 40.250 1.00 89.00 103 MET A N 1
ATOM 780 C CA . MET A 1 103 ? 6.347 52.772 40.068 1.00 89.00 103 MET A CA 1
ATOM 781 C C . MET A 1 103 ? 6.500 52.396 38.595 1.00 89.00 103 MET A C 1
ATOM 783 O O . MET A 1 103 ? 6.008 53.089 37.698 1.00 89.00 103 MET A O 1
ATOM 787 N N . ALA A 1 104 ? 7.146 51.261 38.362 1.00 89.44 104 ALA A N 1
ATOM 788 C CA . ALA A 1 104 ? 7.143 50.557 37.093 1.00 89.44 104 ALA A CA 1
ATOM 789 C C . ALA A 1 104 ? 6.812 49.087 37.354 1.00 89.44 104 ALA A C 1
ATOM 791 O O . ALA A 1 104 ? 7.430 48.447 38.200 1.00 89.44 104 ALA A O 1
ATOM 792 N N . LEU A 1 105 ? 5.829 48.560 36.639 1.00 88.94 105 LEU A N 1
ATOM 793 C CA . LEU A 1 105 ? 5.349 47.196 36.763 1.00 88.94 105 LEU A CA 1
ATOM 794 C C . LEU A 1 105 ? 5.391 46.534 35.387 1.00 88.94 105 LEU A C 1
ATOM 796 O O . LEU A 1 105 ? 4.801 47.046 34.437 1.00 88.94 105 LEU A O 1
ATOM 800 N N . ASP A 1 106 ? 6.070 45.399 35.302 1.00 90.62 106 ASP A N 1
ATOM 801 C CA . ASP A 1 106 ? 6.149 44.565 34.105 1.00 90.62 106 ASP A CA 1
ATOM 802 C C . ASP A 1 106 ? 5.532 43.205 34.436 1.00 90.62 106 ASP A C 1
ATOM 804 O O . ASP A 1 106 ? 6.069 42.463 35.261 1.00 90.62 106 ASP A O 1
ATOM 808 N N . LEU A 1 107 ? 4.368 42.919 33.854 1.00 90.69 107 LEU A N 1
ATOM 809 C CA . LEU A 1 107 ? 3.630 41.672 34.031 1.00 90.69 107 LEU A CA 1
ATOM 810 C C . LEU A 1 107 ? 3.444 40.971 32.687 1.00 90.69 107 LEU A C 1
ATOM 812 O O . LEU A 1 107 ? 3.042 41.592 31.705 1.00 90.69 107 LEU A O 1
ATOM 816 N N . ASN A 1 108 ? 3.623 39.656 32.680 1.00 90.44 108 ASN A N 1
ATOM 817 C CA . ASN A 1 108 ? 3.302 38.773 31.571 1.00 90.44 108 ASN A CA 1
ATOM 818 C C . ASN A 1 108 ? 2.411 37.624 32.065 1.00 90.44 108 ASN A C 1
ATOM 820 O O . ASN A 1 108 ? 2.838 36.815 32.891 1.00 90.44 108 ASN A O 1
ATOM 824 N N . LEU A 1 109 ? 1.181 37.559 31.556 1.00 89.25 109 LEU A N 1
ATOM 825 C CA . LEU A 1 109 ? 0.302 36.406 31.706 1.00 89.25 109 LEU A CA 1
ATOM 826 C C . LEU A 1 109 ? 0.401 35.535 30.451 1.00 89.25 109 LEU A C 1
ATOM 828 O O . LEU A 1 109 ? -0.127 35.896 29.398 1.00 89.25 109 LEU A O 1
ATOM 832 N N . LEU A 1 110 ? 1.012 34.364 30.607 1.00 86.44 110 LEU A N 1
ATOM 833 C CA . LEU A 1 110 ? 1.028 33.316 29.596 1.00 86.44 110 LEU A CA 1
ATOM 834 C C . LEU A 1 110 ? -0.188 32.411 29.796 1.00 86.44 110 LEU A C 1
ATOM 836 O O . LEU A 1 110 ? -0.398 31.915 30.902 1.00 86.44 110 LEU A O 1
ATOM 840 N N . LEU A 1 111 ? -0.949 32.166 28.736 1.00 86.06 111 LEU A N 1
ATOM 841 C CA . LEU A 1 111 ? -2.015 31.173 28.690 1.00 86.06 111 LEU A CA 1
ATOM 842 C C . LEU A 1 111 ? -1.758 30.201 27.536 1.00 86.06 111 LEU A C 1
ATOM 844 O O . LEU A 1 111 ? -1.850 30.584 26.371 1.00 86.06 111 LEU A O 1
ATOM 848 N N . ASP A 1 112 ? -1.476 28.952 27.886 1.00 84.44 112 ASP A N 1
ATOM 849 C CA . ASP A 1 112 ? -1.315 27.825 26.971 1.00 84.44 112 ASP A CA 1
ATOM 850 C C . ASP A 1 112 ? -2.559 26.924 27.039 1.00 84.44 112 ASP A C 1
ATOM 852 O O . ASP A 1 112 ? -3.084 26.658 28.125 1.00 84.44 112 ASP A O 1
ATOM 856 N N . LEU A 1 113 ? -3.063 26.496 25.886 1.00 81.62 113 LEU A N 1
ATOM 857 C CA . LEU A 1 113 ? -4.220 25.623 25.735 1.00 81.62 113 LEU A CA 1
ATOM 858 C C . LEU A 1 113 ? -3.809 24.411 24.891 1.00 81.62 113 LEU A C 1
ATOM 860 O O . LEU A 1 113 ? -3.497 24.554 23.707 1.00 81.62 113 LEU A O 1
ATOM 864 N N . ASP A 1 114 ? -3.897 23.214 25.469 1.00 79.62 114 ASP A N 1
ATOM 865 C CA . ASP A 1 114 ? -3.650 21.939 24.795 1.00 79.62 114 ASP A CA 1
ATOM 866 C C . ASP A 1 114 ? -4.973 21.190 24.539 1.00 79.62 114 ASP A C 1
ATOM 868 O O . ASP A 1 114 ? -5.450 20.429 25.389 1.00 79.62 114 ASP A O 1
ATOM 872 N N . PRO A 1 115 ? -5.651 21.457 23.404 1.00 78.81 115 PRO A N 1
ATOM 873 C CA . PRO A 1 115 ? -6.881 20.771 23.046 1.00 78.81 115 PRO A CA 1
ATOM 874 C C . PRO A 1 115 ? -6.613 19.350 22.535 1.00 78.81 115 PRO A C 1
ATOM 876 O O . PRO A 1 115 ? -5.785 19.125 21.650 1.00 78.81 115 PRO A O 1
ATOM 879 N N . THR A 1 116 ? -7.405 18.404 23.034 1.00 76.19 116 THR A N 1
ATOM 880 C CA . THR A 1 116 ? -7.439 16.993 22.630 1.00 76.19 116 THR A CA 1
ATOM 881 C C . THR A 1 116 ? -8.883 16.533 22.404 1.00 76.19 116 THR A C 1
ATOM 883 O O . THR A 1 116 ? -9.827 17.150 22.906 1.00 76.19 116 THR A O 1
ATOM 886 N N . TYR A 1 117 ? -9.068 15.467 21.619 1.00 73.00 117 TYR A N 1
ATOM 887 C CA . TYR A 1 117 ? -10.382 14.880 21.343 1.00 73.00 117 TYR A CA 1
ATOM 888 C C . TYR A 1 117 ? -10.593 13.605 22.159 1.00 73.00 117 TYR A C 1
ATOM 890 O O . TYR A 1 117 ? -9.767 12.692 22.106 1.00 73.00 117 TYR A O 1
ATOM 898 N N . ASP A 1 118 ? -11.718 13.535 22.869 1.00 72.94 118 ASP A N 1
ATOM 899 C CA . ASP A 1 118 ? -12.198 12.328 23.538 1.00 72.94 118 ASP A CA 1
ATOM 900 C C . ASP A 1 118 ? -13.307 11.684 22.690 1.00 72.94 118 ASP A C 1
ATOM 902 O O . ASP A 1 118 ? -14.420 12.214 22.586 1.00 72.94 118 ASP A O 1
ATOM 906 N N . ALA A 1 119 ? -12.985 10.541 22.079 1.00 65.19 119 ALA A N 1
ATOM 907 C CA . ALA A 1 119 ? -13.889 9.794 21.208 1.00 65.19 119 ALA A CA 1
ATOM 908 C C . ALA A 1 119 ? -15.039 9.109 21.965 1.00 65.19 119 ALA A C 1
ATOM 910 O O . ALA A 1 119 ? -16.119 8.949 21.401 1.00 65.19 119 ALA A O 1
ATOM 911 N N . ASP A 1 120 ? -14.844 8.743 23.237 1.00 70.81 120 ASP A N 1
ATOM 912 C CA . ASP A 1 120 ? -15.867 8.050 24.030 1.00 70.81 120 ASP A CA 1
ATOM 913 C C . ASP A 1 120 ? -16.987 9.011 24.454 1.00 70.81 120 ASP A C 1
ATOM 915 O O . ASP A 1 120 ? -18.146 8.612 24.595 1.00 70.81 120 ASP A O 1
ATOM 919 N N . GLN A 1 121 ? -16.641 10.282 24.678 1.00 66.38 121 GLN A N 1
ATOM 920 C CA . GLN A 1 121 ? -17.573 11.316 25.143 1.00 66.38 121 GLN A CA 1
ATOM 921 C C . GLN A 1 121 ? -17.992 12.312 24.061 1.00 66.38 121 GLN A C 1
ATOM 923 O O . GLN A 1 121 ? -18.854 13.148 24.329 1.00 66.38 121 GLN A O 1
ATOM 928 N N . VAL A 1 122 ? -17.393 12.244 22.866 1.00 67.44 122 VAL A N 1
ATOM 929 C CA . VAL A 1 122 ? -17.561 13.236 21.790 1.00 67.44 122 VAL A CA 1
ATOM 930 C C . VAL A 1 122 ? -17.345 14.653 22.337 1.00 67.44 122 VAL A C 1
ATOM 932 O O . VAL A 1 122 ? -18.204 15.534 22.269 1.00 67.44 122 VAL A O 1
ATOM 935 N N . ALA A 1 123 ? -16.184 14.859 22.956 1.00 70.56 123 ALA A N 1
ATOM 936 C CA . ALA A 1 123 ? -15.872 16.092 23.665 1.00 70.56 123 ALA A CA 1
ATOM 937 C C . ALA A 1 123 ? -14.480 16.617 23.311 1.00 70.56 123 ALA A C 1
ATOM 939 O O . ALA A 1 123 ? -13.558 15.851 23.024 1.00 70.56 123 ALA A O 1
ATOM 940 N N . ILE A 1 124 ? -14.318 17.940 23.379 1.00 70.81 124 ILE A N 1
ATOM 941 C CA . ILE A 1 124 ? -12.989 18.559 23.390 1.00 70.81 124 ILE A CA 1
ATOM 942 C C . ILE A 1 124 ? -12.535 18.635 24.838 1.00 70.81 124 ILE A C 1
ATOM 944 O O . ILE A 1 124 ? -13.205 19.253 25.667 1.00 70.81 124 ILE A O 1
ATOM 948 N N . VAL A 1 125 ? -11.378 18.063 25.142 1.00 80.19 125 VAL A N 1
ATOM 949 C CA . VAL A 1 125 ? -10.704 18.278 26.420 1.00 80.19 125 VAL A CA 1
ATOM 950 C C . VAL A 1 125 ? -9.596 19.288 26.184 1.00 80.19 125 VAL A C 1
ATOM 952 O O . VAL A 1 125 ? -8.642 19.005 25.468 1.00 80.19 125 VAL A O 1
ATOM 955 N N . VAL A 1 126 ? -9.733 20.481 26.758 1.00 82.38 126 VAL A N 1
ATOM 956 C CA . VAL A 1 126 ? -8.688 21.509 26.707 1.00 82.38 126 VAL A CA 1
ATOM 957 C C . VAL A 1 126 ? -7.963 21.499 28.036 1.00 82.38 126 VAL A C 1
ATOM 959 O O . VAL A 1 126 ? -8.549 21.893 29.049 1.00 82.38 126 VAL A O 1
ATOM 962 N N . ASP A 1 127 ? -6.714 21.044 28.042 1.00 85.94 127 ASP A N 1
ATOM 963 C CA . ASP A 1 127 ? -5.840 21.260 29.190 1.00 85.94 127 ASP A CA 1
ATOM 964 C C . ASP A 1 127 ? -5.314 22.693 29.137 1.00 85.94 127 ASP A C 1
ATOM 966 O O . ASP A 1 127 ? -4.776 23.133 28.124 1.00 85.94 127 ASP A O 1
ATOM 970 N N . LYS A 1 128 ? -5.568 23.466 30.190 1.00 90.44 128 LYS A N 1
ATOM 971 C CA . LYS A 1 128 ? -5.263 24.899 30.213 1.00 90.44 128 LYS A CA 1
ATOM 972 C C . LYS A 1 128 ? -4.156 25.138 31.215 1.00 90.44 128 LYS A C 1
ATOM 974 O O . LYS A 1 128 ? -4.240 24.672 32.351 1.00 90.44 128 LYS A O 1
ATOM 979 N N . HIS A 1 129 ? -3.185 25.944 30.827 1.00 90.69 129 HIS A N 1
ATOM 980 C CA . HIS A 1 129 ? -2.089 26.341 31.686 1.00 90.69 129 HIS A CA 1
ATOM 981 C C . HIS A 1 129 ? -1.879 27.854 31.606 1.00 90.69 129 HIS A C 1
ATOM 983 O O . HIS A 1 129 ?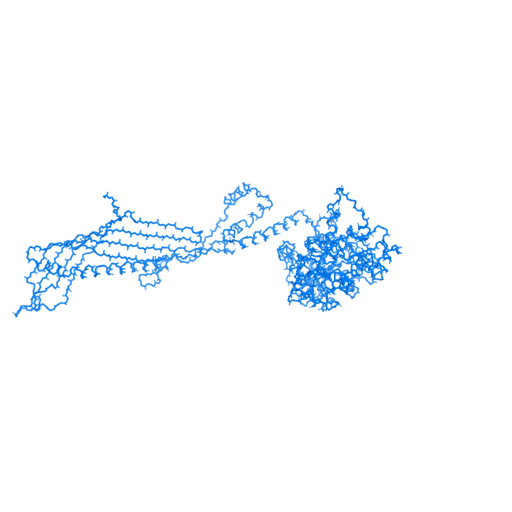 -1.316 28.383 30.652 1.00 90.69 129 HIS A O 1
ATOM 989 N N . ALA A 1 130 ? -2.327 28.555 32.639 1.00 90.38 130 ALA A N 1
ATOM 990 C CA . ALA A 1 130 ? -2.095 29.969 32.858 1.00 90.38 130 ALA A CA 1
ATOM 991 C C . ALA A 1 130 ? -0.998 30.178 33.906 1.00 90.38 130 ALA A C 1
ATOM 993 O O . ALA A 1 130 ? -1.010 29.550 34.966 1.00 90.38 130 ALA A O 1
ATOM 994 N N . MET A 1 131 ? -0.090 31.112 33.634 1.00 91.75 131 MET A N 1
ATOM 995 C CA . MET A 1 131 ? 0.948 31.529 34.571 1.00 91.75 131 MET A CA 1
ATOM 996 C C . MET A 1 131 ? 1.195 33.029 34.449 1.00 91.75 131 MET A C 1
ATOM 998 O O . MET A 1 131 ? 1.478 33.534 33.363 1.00 91.75 131 MET A O 1
ATOM 1002 N N . LEU A 1 132 ? 1.129 33.735 35.576 1.00 92.12 132 LEU A N 1
ATOM 1003 C CA . LEU A 1 132 ? 1.556 35.124 35.677 1.00 92.12 132 LEU A CA 1
ATOM 1004 C C . LEU A 1 132 ? 3.020 35.179 36.124 1.00 92.12 132 LEU A C 1
ATOM 1006 O O . LEU A 1 132 ? 3.389 34.622 37.158 1.00 92.12 132 LEU A O 1
ATOM 1010 N N . ALA A 1 133 ? 3.844 35.898 35.378 1.00 91.62 133 ALA A N 1
ATOM 1011 C CA . ALA A 1 133 ? 5.193 36.277 35.767 1.00 91.62 133 ALA A CA 1
ATOM 1012 C C . ALA A 1 133 ? 5.331 37.798 35.715 1.00 91.62 133 ALA A C 1
ATOM 1014 O O . ALA A 1 133 ? 4.606 38.470 34.986 1.00 91.62 133 ALA A O 1
ATOM 1015 N N . GLY A 1 134 ? 6.264 38.356 36.476 1.00 90.38 134 GLY A N 1
ATOM 1016 C CA . GLY A 1 134 ? 6.501 39.789 36.433 1.00 90.38 134 GLY A CA 1
ATOM 1017 C C . GLY A 1 134 ? 7.375 40.298 37.560 1.00 90.38 134 GLY A C 1
ATOM 1018 O O . GLY A 1 134 ? 7.828 39.536 38.414 1.00 90.38 134 GLY A O 1
ATOM 1019 N N . GLN A 1 135 ? 7.610 41.601 37.536 1.00 89.62 135 GLN A N 1
ATOM 1020 C CA . GLN A 1 135 ? 8.393 42.323 38.529 1.00 89.62 135 GLN A CA 1
ATOM 1021 C C . GLN A 1 135 ? 7.834 43.733 38.707 1.00 89.62 135 GLN A C 1
ATOM 1023 O O . GLN A 1 135 ? 7.339 44.348 37.759 1.00 89.62 135 GLN A O 1
ATOM 1028 N N . ALA A 1 136 ? 7.942 44.247 39.927 1.00 89.94 136 ALA A N 1
ATOM 1029 C CA . ALA A 1 136 ? 7.737 45.654 40.220 1.00 89.94 136 ALA A CA 1
ATOM 1030 C C . ALA A 1 136 ? 9.076 46.304 40.537 1.00 89.94 136 ALA A C 1
ATOM 1032 O O . ALA A 1 136 ? 9.959 45.675 41.114 1.00 89.94 136 ALA A O 1
ATOM 1033 N N . GLN A 1 137 ? 9.191 47.572 40.175 1.00 90.31 137 GLN A N 1
ATOM 1034 C CA . GLN A 1 137 ? 10.271 48.434 40.596 1.00 90.31 137 GLN A CA 1
ATOM 1035 C C . GLN A 1 137 ? 9.683 49.717 41.165 1.00 90.31 137 GLN A C 1
ATOM 1037 O O . GLN A 1 137 ? 8.962 50.450 40.479 1.00 90.31 137 GLN A O 1
ATOM 1042 N N . PHE A 1 138 ? 10.052 50.007 42.405 1.00 87.50 138 PHE A N 1
ATOM 1043 C CA . PHE A 1 138 ? 9.755 51.273 43.058 1.00 87.50 138 PHE A CA 1
ATOM 1044 C C . PHE A 1 138 ? 11.075 52.023 43.204 1.00 87.50 138 PHE A C 1
ATOM 1046 O O . PHE A 1 138 ? 12.041 51.504 43.757 1.00 87.50 138 PHE A O 1
ATOM 1053 N N . SER A 1 139 ? 11.182 53.214 42.609 1.00 78.62 139 SER A N 1
ATOM 1054 C CA . SER A 1 139 ? 12.468 53.920 42.577 1.00 78.62 139 SER A CA 1
ATOM 1055 C C . SER A 1 139 ? 12.322 55.406 42.845 1.00 78.62 139 SER A C 1
ATOM 1057 O O . SER A 1 139 ? 11.545 56.107 42.193 1.00 78.62 139 SER A O 1
ATOM 1059 N N . GLY A 1 140 ? 13.124 55.890 43.793 1.00 79.19 140 GLY A N 1
ATOM 1060 C CA . GLY A 1 140 ? 13.046 57.264 44.266 1.00 79.19 140 GLY A CA 1
ATOM 1061 C C . GLY A 1 140 ? 11.752 57.527 45.035 1.00 79.19 140 GLY A C 1
ATOM 1062 O O . GLY A 1 140 ? 11.191 56.636 45.662 1.00 79.19 140 GLY A O 1
ATOM 1063 N N . GLY A 1 141 ? 11.301 58.775 44.992 1.00 83.81 141 GLY A N 1
ATOM 1064 C CA . GLY A 1 141 ? 10.125 59.244 45.712 1.00 83.81 141 GLY A CA 1
ATOM 1065 C C . GLY A 1 141 ? 10.438 60.482 46.538 1.00 83.81 141 GLY A C 1
ATOM 1066 O O . GLY A 1 141 ? 11.588 60.909 46.640 1.00 83.81 141 GLY A O 1
ATOM 1067 N N . THR A 1 142 ? 9.395 61.089 47.083 1.00 86.69 142 THR A N 1
ATOM 1068 C CA . THR A 1 142 ? 9.507 62.227 47.994 1.00 86.69 142 THR A CA 1
ATOM 1069 C C . THR A 1 142 ? 8.651 61.967 49.213 1.00 86.69 142 THR A C 1
ATOM 1071 O O . THR A 1 142 ? 7.452 61.710 49.072 1.00 86.69 142 THR A O 1
ATOM 1074 N N . LEU A 1 143 ? 9.262 62.069 50.392 1.00 87.50 143 LEU A N 1
ATOM 1075 C CA . LEU A 1 143 ? 8.569 61.929 51.661 1.00 87.50 143 LEU A CA 1
ATOM 1076 C C . LEU A 1 143 ? 8.290 63.322 52.234 1.00 87.50 143 LEU A C 1
ATOM 1078 O O . LEU A 1 143 ? 9.153 63.975 52.821 1.00 87.50 143 LEU A O 1
ATOM 1082 N N . GLN A 1 144 ? 7.066 63.800 52.057 1.00 89.38 144 GLN A N 1
ATOM 1083 C CA . GLN A 1 144 ? 6.628 65.058 52.649 1.00 89.38 144 GLN A CA 1
ATOM 1084 C C . GLN A 1 144 ? 6.144 64.811 54.072 1.00 89.38 144 GLN A C 1
ATOM 1086 O O . GLN A 1 144 ? 5.505 63.805 54.357 1.00 89.38 144 GLN A O 1
ATOM 1091 N N . HIS A 1 145 ? 6.471 65.710 54.987 1.00 89.12 145 HIS A N 1
ATOM 1092 C CA . HIS A 1 145 ? 6.066 65.581 56.377 1.00 89.12 145 HIS A CA 1
ATOM 1093 C C . HIS A 1 145 ? 6.040 66.956 57.049 1.00 89.12 145 HIS A C 1
ATOM 1095 O O . HIS A 1 145 ? 6.819 67.841 56.695 1.00 89.12 145 HIS A O 1
ATOM 1101 N N . ASP A 1 146 ? 5.121 67.143 57.996 1.00 89.69 146 ASP A N 1
ATOM 1102 C CA . ASP A 1 146 ? 5.105 68.309 58.887 1.00 89.69 146 ASP A CA 1
ATOM 1103 C C . ASP A 1 146 ? 4.563 67.898 60.256 1.00 89.69 146 ASP A C 1
ATOM 1105 O O . ASP A 1 146 ? 3.365 67.652 60.436 1.00 89.69 146 ASP A O 1
ATOM 1109 N N . PHE A 1 147 ? 5.468 67.841 61.230 1.00 86.56 147 PHE A N 1
ATOM 1110 C CA . PHE A 1 147 ? 5.148 67.619 62.642 1.00 86.56 147 PHE A CA 1
ATOM 1111 C C . PHE A 1 147 ? 5.338 68.888 63.498 1.00 86.56 147 PHE A C 1
ATOM 1113 O O . PHE A 1 147 ? 5.278 68.842 64.731 1.00 86.56 147 PHE A O 1
ATOM 1120 N N . GLY A 1 148 ? 5.545 70.045 62.859 1.00 80.62 148 GLY A N 1
ATOM 1121 C CA . GLY A 1 148 ? 5.707 71.352 63.487 1.00 80.62 148 GLY A CA 1
ATOM 1122 C C . GLY A 1 148 ? 7.165 71.808 63.695 1.00 80.62 148 GLY A C 1
ATOM 1123 O O . GLY A 1 148 ? 8.100 71.009 63.735 1.00 80.62 148 GLY A O 1
ATOM 1124 N N . PRO A 1 149 ? 7.390 73.121 63.928 1.00 69.12 149 PRO A N 1
ATOM 1125 C CA . PRO A 1 149 ? 8.684 73.812 63.762 1.00 69.12 149 PRO A CA 1
ATOM 1126 C C . PRO A 1 149 ? 9.793 73.459 64.776 1.00 69.12 149 PRO A C 1
ATOM 1128 O O . PRO A 1 149 ? 10.853 74.086 64.774 1.00 69.12 149 PRO A O 1
ATOM 1131 N N . ALA A 1 150 ? 9.551 72.507 65.678 1.00 71.25 150 ALA A N 1
ATOM 1132 C CA . ALA A 1 150 ? 10.517 72.026 66.667 1.00 71.25 150 ALA A CA 1
ATOM 1133 C C . ALA A 1 150 ? 10.338 70.527 66.993 1.00 71.25 150 ALA A C 1
ATOM 1135 O O . ALA A 1 150 ? 10.738 70.090 68.074 1.00 71.25 150 ALA A O 1
ATOM 1136 N N . SER A 1 151 ? 9.702 69.757 66.100 1.00 80.44 151 SER A N 1
ATOM 1137 C CA . SER A 1 151 ? 9.460 68.326 66.304 1.00 80.44 151 SER A CA 1
ATOM 1138 C C . SER A 1 151 ? 10.745 67.505 66.158 1.00 80.44 151 SER A C 1
ATOM 1140 O O . SER A 1 151 ? 11.566 67.739 65.270 1.00 80.44 151 SER A O 1
ATOM 1142 N N . LEU A 1 152 ? 10.915 66.523 67.049 1.00 79.31 152 LEU A N 1
ATOM 1143 C CA . LEU A 1 152 ? 12.005 65.547 66.954 1.00 79.31 152 LEU A CA 1
ATOM 1144 C C . LEU A 1 152 ? 11.731 64.529 65.841 1.00 79.31 152 LEU A C 1
ATOM 1146 O O . LEU A 1 152 ? 12.678 64.058 65.217 1.00 79.31 152 LEU A O 1
ATOM 1150 N N . THR A 1 153 ? 10.456 64.228 65.573 1.00 84.12 153 THR A N 1
ATOM 1151 C CA . THR A 1 153 ? 10.016 63.390 64.448 1.00 84.12 153 THR A CA 1
ATOM 1152 C C . THR A 1 153 ? 10.468 63.968 63.117 1.00 84.12 153 THR A C 1
ATOM 1154 O O . THR A 1 153 ? 11.098 63.254 62.345 1.00 84.12 153 THR A O 1
ATOM 1157 N N . ASP A 1 154 ? 10.255 65.266 62.900 1.00 84.31 154 ASP A N 1
ATOM 1158 C CA . ASP A 1 154 ? 10.676 65.967 61.680 1.00 84.31 154 ASP A CA 1
ATOM 1159 C C . ASP A 1 154 ? 12.194 65.849 61.461 1.00 84.31 154 ASP A C 1
ATOM 1161 O O . ASP A 1 154 ? 12.673 65.485 60.390 1.00 84.31 154 ASP A O 1
ATOM 1165 N N . ALA A 1 155 ? 12.986 66.076 62.514 1.00 81.50 155 ALA A N 1
ATOM 1166 C CA . ALA A 1 155 ? 14.442 65.971 62.436 1.00 81.50 155 ALA A CA 1
ATOM 1167 C C . ALA A 1 155 ? 14.927 64.538 62.151 1.00 81.50 155 ALA A C 1
ATOM 1169 O O . ALA A 1 155 ? 15.943 64.367 61.482 1.00 81.50 155 ALA A O 1
ATOM 1170 N N . VAL A 1 156 ? 14.231 63.519 62.665 1.00 83.75 156 VAL A N 1
ATOM 1171 C CA . VAL A 1 156 ? 14.580 62.110 62.437 1.00 83.75 156 VAL A CA 1
ATOM 1172 C C . VAL A 1 156 ? 14.198 61.661 61.035 1.00 83.75 156 VAL A C 1
ATOM 1174 O O . VAL A 1 156 ? 15.042 61.065 60.371 1.00 83.75 156 VAL A O 1
ATOM 1177 N N . ILE A 1 157 ? 12.998 61.988 60.552 1.00 84.25 157 ILE A N 1
ATOM 1178 C CA . ILE A 1 157 ? 12.585 61.644 59.186 1.00 84.25 157 ILE A CA 1
ATOM 1179 C C . ILE A 1 157 ? 13.559 62.261 58.176 1.00 84.25 157 ILE A C 1
ATOM 1181 O O . ILE A 1 157 ? 14.076 61.538 57.337 1.00 84.25 157 ILE A O 1
ATOM 1185 N N . ASN A 1 158 ? 13.939 63.533 58.334 1.00 84.12 158 ASN A N 1
ATOM 1186 C CA . ASN A 1 158 ? 14.928 64.179 57.458 1.00 84.12 158 ASN A CA 1
ATOM 1187 C C . ASN A 1 158 ? 16.328 63.522 57.474 1.00 84.12 158 ASN A C 1
ATOM 1189 O O . ASN A 1 158 ? 17.088 63.676 56.523 1.00 84.12 158 ASN A O 1
ATOM 1193 N N . ILE A 1 159 ? 16.722 62.837 58.558 1.00 84.94 159 ILE A N 1
ATOM 1194 C CA . ILE A 1 159 ? 18.019 62.135 58.636 1.00 84.94 159 ILE A CA 1
ATOM 1195 C C . ILE A 1 159 ? 17.947 60.763 57.956 1.00 84.94 159 ILE A C 1
ATOM 1197 O O . ILE A 1 159 ? 18.938 60.330 57.371 1.00 84.94 159 ILE A O 1
ATOM 1201 N N . PHE A 1 160 ? 16.802 60.086 58.058 1.00 86.31 160 PHE A N 1
ATOM 1202 C CA . PHE A 1 160 ? 16.600 58.706 57.609 1.00 86.31 160 PHE A CA 1
ATOM 1203 C C . PHE A 1 160 ? 15.718 58.591 56.358 1.00 86.31 160 PHE A C 1
ATOM 1205 O O . PHE A 1 160 ? 15.318 57.488 56.006 1.00 86.31 160 PHE A O 1
ATOM 1212 N N . GLU A 1 161 ? 15.416 59.702 55.683 1.00 86.06 161 GLU A N 1
ATOM 1213 C CA . GLU A 1 161 ? 14.509 59.752 54.528 1.00 86.06 161 GLU A CA 1
ATOM 1214 C C . GLU A 1 161 ? 14.893 58.723 53.457 1.00 86.06 161 GLU A C 1
ATOM 1216 O O . GLU A 1 161 ? 14.056 57.923 53.045 1.00 86.06 161 GLU A O 1
ATOM 1221 N N . ASP A 1 162 ? 16.176 58.673 53.089 1.00 85.62 162 ASP A N 1
ATOM 1222 C CA . ASP A 1 162 ? 16.692 57.726 52.096 1.00 85.62 162 ASP A CA 1
ATOM 1223 C C . ASP A 1 162 ? 16.525 56.257 52.535 1.00 85.62 162 ASP A C 1
ATOM 1225 O O . ASP A 1 162 ? 16.229 55.393 51.711 1.00 85.62 162 ASP A O 1
ATOM 1229 N N . GLU A 1 163 ? 16.705 55.960 53.827 1.00 86.94 163 GLU A N 1
ATOM 1230 C CA . GLU A 1 163 ? 16.579 54.601 54.379 1.00 86.94 163 GLU A CA 1
ATOM 1231 C C . GLU A 1 163 ? 15.108 54.167 54.442 1.00 86.94 163 GLU A C 1
ATOM 1233 O O . GLU A 1 163 ? 14.778 53.046 54.065 1.00 86.94 163 GLU A O 1
ATOM 1238 N N . LEU A 1 164 ? 14.209 55.079 54.824 1.00 84.62 164 LEU A N 1
ATOM 1239 C CA . LEU A 1 164 ? 12.764 54.842 54.835 1.00 84.62 164 LEU A CA 1
ATOM 1240 C C . LEU A 1 164 ? 12.211 54.629 53.422 1.00 84.62 164 LEU A C 1
ATOM 1242 O O . LEU A 1 164 ? 11.420 53.714 53.208 1.00 84.62 164 LEU A O 1
ATOM 1246 N N . LEU A 1 165 ? 12.633 55.441 52.448 1.00 88.12 165 LEU A N 1
ATOM 1247 C CA . LEU A 1 165 ? 12.226 55.277 51.049 1.00 88.12 165 LEU A CA 1
ATOM 1248 C C . LEU A 1 165 ? 12.736 53.956 50.458 1.00 88.12 165 LEU A C 1
ATOM 1250 O O . LEU A 1 165 ? 12.009 53.312 49.699 1.00 88.12 165 LEU A O 1
ATOM 1254 N N . ALA A 1 166 ? 13.951 53.529 50.817 1.00 87.06 166 ALA A N 1
ATOM 1255 C CA . ALA A 1 166 ? 14.496 52.242 50.391 1.00 87.06 166 ALA A CA 1
ATOM 1256 C C . ALA A 1 166 ? 13.704 51.059 50.972 1.00 87.06 166 ALA A C 1
ATOM 1258 O O . ALA A 1 166 ? 13.356 50.144 50.229 1.00 87.06 166 ALA A O 1
ATOM 1259 N N . GLU A 1 167 ? 13.369 51.104 52.263 1.00 88.25 167 GLU A N 1
ATOM 1260 C CA . GLU A 1 167 ? 12.573 50.065 52.929 1.00 88.25 167 GLU A CA 1
ATOM 1261 C C . GLU A 1 167 ? 11.147 49.990 52.359 1.00 88.25 167 GLU A C 1
ATOM 1263 O O . GLU A 1 167 ? 10.635 48.908 52.081 1.00 88.25 167 GLU A O 1
ATOM 1268 N N . LEU A 1 168 ? 10.511 51.143 52.115 1.00 85.56 168 LEU A N 1
ATOM 1269 C CA . LEU A 1 168 ? 9.192 51.213 51.474 1.00 85.56 168 LEU A CA 1
ATOM 1270 C C . LEU A 1 168 ? 9.213 50.637 50.057 1.00 85.56 168 LEU A C 1
ATOM 1272 O O . LEU A 1 168 ? 8.285 49.924 49.679 1.00 85.56 168 LEU A O 1
ATOM 1276 N N . SER A 1 169 ? 10.270 50.924 49.293 1.00 88.75 169 SER A N 1
ATOM 1277 C CA . SER A 1 169 ? 10.439 50.370 47.949 1.00 88.75 169 SER A CA 1
ATOM 1278 C C . SER A 1 169 ? 10.569 48.848 48.013 1.00 88.75 169 SER A C 1
ATOM 1280 O O . SER A 1 169 ? 9.807 48.154 47.351 1.00 88.75 169 SER A O 1
ATOM 1282 N N . ALA A 1 170 ? 11.452 48.324 48.870 1.00 88.38 170 ALA A N 1
ATOM 1283 C CA . ALA A 1 170 ? 11.671 46.884 49.021 1.00 88.38 170 ALA A CA 1
ATOM 1284 C C . ALA A 1 170 ? 10.399 46.134 49.454 1.00 88.38 170 ALA A C 1
ATOM 1286 O O . ALA A 1 170 ? 10.037 45.136 48.835 1.00 88.38 170 ALA A O 1
ATOM 1287 N N . ASN A 1 171 ? 9.678 46.656 50.451 1.00 87.56 171 ASN A N 1
ATOM 1288 C CA . ASN A 1 171 ? 8.413 46.074 50.905 1.00 87.56 171 ASN A CA 1
ATOM 1289 C C . ASN A 1 171 ? 7.330 46.125 49.816 1.00 87.56 171 ASN A C 1
ATOM 1291 O O . ASN A 1 171 ? 6.519 45.208 49.704 1.00 87.56 171 ASN A O 1
ATOM 1295 N N . GLY A 1 172 ? 7.312 47.182 48.997 1.00 85.69 172 GLY A N 1
ATOM 1296 C CA . GLY A 1 172 ? 6.426 47.278 47.839 1.00 85.69 172 GLY A CA 1
ATOM 1297 C C . GLY A 1 172 ? 6.741 46.227 46.772 1.00 85.69 172 GLY A C 1
ATOM 1298 O O . GLY A 1 172 ? 5.826 45.581 46.261 1.00 85.69 172 GLY A O 1
ATOM 1299 N N . GLU A 1 173 ? 8.023 46.030 46.447 1.00 90.19 173 GLU A N 1
ATOM 1300 C CA . GLU A 1 173 ? 8.467 45.007 45.487 1.00 90.19 173 GLU A CA 1
ATOM 1301 C C . GLU A 1 173 ? 8.114 43.593 45.977 1.00 90.19 173 GLU A C 1
ATOM 1303 O O . GLU A 1 173 ? 7.578 42.794 45.205 1.00 90.19 173 GLU A O 1
ATOM 1308 N N . GLU A 1 174 ? 8.337 43.305 47.264 1.00 90.75 174 GLU A N 1
ATOM 1309 C CA . GLU A 1 174 ? 7.980 42.028 47.895 1.00 90.75 174 GLU A CA 1
ATOM 1310 C C . GLU A 1 174 ? 6.463 41.794 47.892 1.00 90.75 174 GLU A C 1
ATOM 1312 O O . GLU A 1 174 ? 6.010 40.733 47.467 1.00 90.75 174 GLU A O 1
ATOM 1317 N N . ALA A 1 175 ? 5.658 42.805 48.234 1.00 86.44 175 ALA A N 1
ATOM 1318 C CA . ALA A 1 175 ? 4.199 42.693 48.214 1.00 86.44 175 ALA A CA 1
ATOM 1319 C C . ALA A 1 175 ? 3.641 42.371 46.814 1.00 86.44 175 ALA A C 1
ATOM 1321 O O . ALA A 1 175 ? 2.670 41.620 46.686 1.00 86.44 175 ALA A O 1
ATOM 1322 N N . VAL A 1 176 ? 4.248 42.908 45.747 1.00 87.25 176 VAL A N 1
ATOM 1323 C CA . VAL A 1 176 ? 3.861 42.553 44.372 1.00 87.25 176 VAL A CA 1
ATOM 1324 C C . VAL A 1 176 ? 4.295 41.129 44.026 1.00 87.25 176 VAL A C 1
ATOM 1326 O O . VAL A 1 176 ? 3.513 40.396 43.416 1.00 87.25 176 VAL A O 1
ATOM 1329 N N . ALA A 1 177 ? 5.502 40.714 44.418 1.00 89.50 177 ALA A N 1
ATOM 1330 C CA . ALA A 1 177 ? 5.965 39.344 44.209 1.00 89.50 177 ALA A CA 1
ATOM 1331 C C . ALA A 1 177 ? 5.034 38.326 44.895 1.00 89.50 177 ALA A C 1
ATOM 1333 O O . ALA A 1 177 ? 4.611 37.353 44.264 1.00 89.50 177 ALA A O 1
ATOM 1334 N N . ASP A 1 178 ? 4.627 38.602 46.134 1.00 89.69 178 ASP A N 1
ATOM 1335 C CA . ASP A 1 178 ? 3.677 37.782 46.887 1.00 89.69 178 ASP A CA 1
ATOM 1336 C C . ASP A 1 178 ? 2.293 37.747 46.226 1.00 89.69 178 ASP A C 1
ATOM 1338 O O . ASP A 1 178 ? 1.666 36.687 46.143 1.00 89.69 178 ASP A O 1
ATOM 1342 N N . ALA A 1 179 ? 1.821 38.873 45.681 1.00 87.88 179 ALA A N 1
ATOM 1343 C CA . ALA A 1 179 ? 0.564 38.921 44.938 1.00 87.88 179 ALA A CA 1
ATOM 1344 C C . ALA A 1 179 ? 0.603 38.064 43.656 1.00 87.88 179 ALA A C 1
ATOM 1346 O O . ALA A 1 179 ? -0.386 37.398 43.339 1.00 87.88 179 ALA A O 1
ATOM 1347 N N . ILE A 1 180 ? 1.736 38.036 42.939 1.00 91.31 180 ILE A N 1
ATOM 1348 C CA . ILE A 1 180 ? 1.932 37.173 41.760 1.00 91.31 180 ILE A CA 1
ATOM 1349 C C . ILE A 1 180 ? 1.887 35.696 42.170 1.00 91.31 180 ILE A C 1
ATOM 1351 O O . ILE A 1 180 ? 1.176 34.907 41.544 1.00 91.31 180 ILE A O 1
ATOM 1355 N N . VAL A 1 181 ? 2.598 35.319 43.239 1.00 91.81 181 VAL A N 1
ATOM 1356 C CA . VAL A 1 181 ? 2.586 33.944 43.769 1.00 91.81 181 VAL A CA 1
ATOM 1357 C C . VAL A 1 181 ? 1.173 33.535 44.188 1.00 91.81 181 VAL A C 1
ATOM 1359 O O . VAL A 1 181 ? 0.691 32.482 43.775 1.00 91.81 181 VAL A O 1
ATOM 1362 N N . SER A 1 182 ? 0.479 34.394 44.937 1.00 89.94 182 SER A N 1
ATOM 1363 C CA . SER A 1 182 ? -0.896 34.165 45.389 1.00 89.94 182 SER A CA 1
ATOM 1364 C C . SER A 1 182 ? -1.872 33.982 44.222 1.00 89.94 182 SER A C 1
ATOM 1366 O O . SER A 1 182 ? -2.732 33.099 44.251 1.00 89.94 182 SER A O 1
ATOM 1368 N N . LEU A 1 183 ? -1.735 34.769 43.150 1.00 90.19 183 LEU A N 1
ATOM 1369 C CA . LEU A 1 183 ? -2.573 34.607 41.966 1.00 90.19 183 LEU A CA 1
ATOM 1370 C C . LE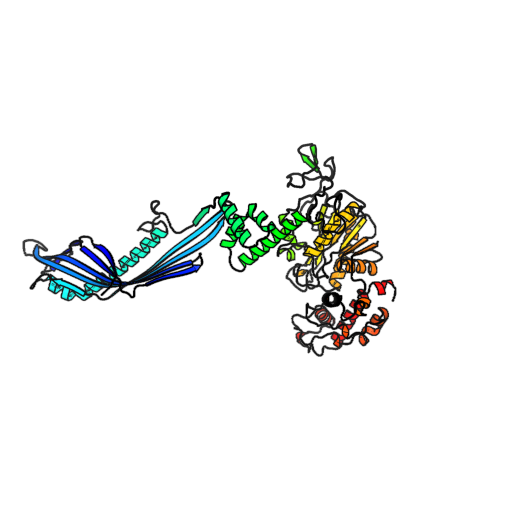U A 1 183 ? -2.285 33.289 41.234 1.00 90.19 183 LEU A C 1
ATOM 1372 O O . LEU A 1 183 ? -3.236 32.615 40.845 1.00 90.19 183 LEU A O 1
ATOM 1376 N N . ASN A 1 184 ? -1.017 32.891 41.095 1.00 92.50 184 ASN A N 1
ATOM 1377 C CA . ASN A 1 184 ? -0.660 31.600 40.500 1.00 92.50 184 ASN A CA 1
ATOM 1378 C C . ASN A 1 184 ? -1.207 30.422 41.321 1.00 92.50 184 ASN A C 1
ATOM 1380 O O . ASN A 1 184 ? -1.815 29.521 40.753 1.00 92.50 184 ASN A O 1
ATOM 1384 N N . TYR A 1 185 ? -1.122 30.475 42.654 1.00 93.12 185 TYR A N 1
ATOM 1385 C CA . TYR A 1 185 ? -1.780 29.492 43.522 1.00 93.12 185 TYR A CA 1
ATOM 1386 C C . TYR A 1 185 ? -3.280 29.400 43.251 1.00 93.12 185 TYR A C 1
ATOM 1388 O O . TYR A 1 185 ? -3.811 28.303 43.099 1.00 93.12 185 TYR A O 1
ATOM 1396 N N . ARG A 1 186 ? -3.966 30.532 43.086 1.00 90.88 186 ARG A N 1
ATOM 1397 C CA . ARG A 1 186 ? -5.393 30.526 42.743 1.00 90.88 186 ARG A CA 1
ATOM 1398 C C . ARG A 1 186 ? -5.677 29.957 41.353 1.00 90.88 186 ARG A C 1
ATOM 1400 O O . ARG A 1 186 ? -6.699 29.290 41.198 1.00 90.88 186 ARG A O 1
ATOM 1407 N N . LEU A 1 187 ? -4.808 30.194 40.363 1.00 90.38 187 LEU A N 1
ATOM 1408 C CA . LEU A 1 187 ? -4.918 29.565 39.038 1.00 90.38 187 LEU A CA 1
ATOM 1409 C C . LEU A 1 187 ? -4.848 28.034 39.149 1.00 90.38 187 LEU A C 1
ATOM 1411 O O . LEU A 1 187 ? -5.590 27.353 38.443 1.00 90.38 187 LEU A O 1
ATOM 1415 N N . ASP A 1 188 ? -4.081 27.518 40.109 1.00 90.06 188 ASP A N 1
ATOM 1416 C CA . ASP A 1 188 ? -3.949 26.088 40.418 1.00 90.06 188 ASP A CA 1
ATOM 1417 C C . ASP A 1 188 ? -4.989 25.547 41.427 1.00 90.06 188 ASP A C 1
ATOM 1419 O O . ASP A 1 188 ? -4.967 24.364 41.770 1.00 90.06 188 ASP A O 1
ATOM 1423 N N . GLY A 1 189 ? -5.924 26.374 41.915 1.00 88.25 189 GLY A N 1
ATOM 1424 C CA . GLY A 1 189 ? -6.919 25.959 42.921 1.00 88.25 189 GLY A CA 1
ATOM 1425 C C . GLY A 1 189 ? -6.359 25.798 44.342 1.00 88.25 189 GLY A C 1
ATOM 1426 O O . GLY A 1 189 ? -6.883 25.018 45.143 1.00 88.25 189 GLY A O 1
ATOM 1427 N N . LEU A 1 190 ? -5.275 26.507 44.651 1.00 92.81 190 LEU A N 1
ATOM 1428 C CA . LEU A 1 190 ? -4.590 26.507 45.941 1.00 92.81 190 LEU A CA 1
ATOM 1429 C C . LEU A 1 190 ? -4.904 27.787 46.740 1.00 92.81 190 LEU A C 1
ATOM 1431 O O . LEU A 1 190 ? -5.179 28.846 46.169 1.00 92.81 190 LEU A O 1
ATOM 1435 N N . ASP A 1 191 ? -4.853 27.682 48.068 1.00 90.25 191 ASP A N 1
ATOM 1436 C CA . ASP A 1 191 ? -4.960 28.805 49.001 1.00 90.25 191 ASP A CA 1
ATOM 1437 C C . ASP A 1 191 ? -3.656 29.623 49.102 1.00 90.25 191 ASP A C 1
ATOM 1439 O O . ASP A 1 191 ? -2.645 29.335 48.460 1.00 90.25 191 ASP A O 1
ATOM 1443 N N . GLU A 1 192 ? -3.665 30.658 49.945 1.00 87.56 192 GLU A N 1
ATOM 1444 C CA . GLU A 1 192 ? -2.514 31.540 50.199 1.00 87.56 192 GLU A CA 1
ATOM 1445 C C . GLU A 1 192 ? -1.261 30.817 50.733 1.00 87.56 192 GLU A C 1
ATOM 1447 O O . GLU A 1 192 ? -0.158 31.350 50.636 1.00 87.56 192 GLU A O 1
ATOM 1452 N N . ASN A 1 193 ? -1.405 29.593 51.253 1.00 88.75 193 ASN A N 1
ATOM 1453 C CA . ASN A 1 193 ? -0.307 28.770 51.764 1.00 88.75 193 ASN A CA 1
ATOM 1454 C C . ASN A 1 193 ? 0.143 27.693 50.759 1.00 88.75 193 ASN A C 1
ATOM 1456 O O . ASN A 1 193 ? 0.989 26.860 51.097 1.00 88.75 193 ASN A O 1
ATOM 1460 N N . GLY A 1 194 ? -0.417 27.683 49.543 1.00 87.12 194 GLY A N 1
ATOM 1461 C CA . GLY A 1 194 ? -0.127 26.685 48.514 1.00 87.12 194 GLY A CA 1
ATOM 1462 C C . GLY A 1 194 ? -0.764 25.318 48.790 1.00 87.12 194 GLY A C 1
ATOM 1463 O O . GLY A 1 194 ? -0.262 24.299 48.310 1.00 87.12 194 GLY A O 1
ATOM 1464 N N . LEU A 1 195 ? -1.836 25.261 49.588 1.00 89.44 195 LEU A N 1
ATOM 1465 C CA . LEU A 1 195 ? -2.577 24.031 49.875 1.00 89.44 195 LEU A CA 1
ATOM 1466 C C . LEU A 1 195 ? -3.884 23.977 49.066 1.00 89.44 195 LEU A C 1
ATOM 1468 O O . LEU A 1 195 ? -4.508 25.013 48.865 1.00 89.44 195 LEU A O 1
ATOM 1472 N N . PRO A 1 196 ? -4.344 22.792 48.617 1.00 87.31 196 PRO A N 1
ATOM 1473 C CA . PRO A 1 196 ? -5.603 22.681 47.879 1.00 87.31 196 PRO A CA 1
ATOM 1474 C C . PRO A 1 196 ? -6.804 23.166 48.698 1.00 87.31 196 PRO A C 1
ATOM 1476 O O . PRO A 1 196 ? -7.047 22.650 49.794 1.00 87.31 196 PRO A O 1
ATOM 1479 N N . ASP A 1 197 ? -7.593 24.085 48.137 1.00 87.00 197 ASP A N 1
ATOM 1480 C CA . ASP A 1 197 ? -8.823 24.592 48.752 1.00 87.00 197 ASP A CA 1
ATOM 1481 C C . ASP A 1 197 ? -10.032 24.333 47.834 1.00 87.00 197 ASP A C 1
ATOM 1483 O O . ASP A 1 197 ? -10.125 24.907 46.750 1.00 87.00 197 ASP A O 1
ATOM 1487 N N . PRO A 1 198 ? -11.009 23.504 48.250 1.00 83.12 198 PRO A N 1
ATOM 1488 C CA . PRO A 1 198 ? -12.193 23.208 47.445 1.00 83.12 198 PRO A CA 1
ATOM 1489 C C . PRO A 1 198 ? -13.113 24.416 47.196 1.00 83.12 198 PRO A C 1
ATOM 1491 O O . PRO A 1 198 ? -14.021 24.314 46.370 1.00 83.12 198 PRO A O 1
ATOM 1494 N N . ALA A 1 199 ? -12.935 25.539 47.899 1.00 88.69 199 ALA A N 1
ATOM 1495 C CA . ALA A 1 199 ? -13.641 26.784 47.606 1.00 88.69 199 ALA A CA 1
ATOM 1496 C C . ALA A 1 199 ? -13.054 27.539 46.398 1.00 88.69 199 ALA A C 1
ATOM 1498 O O . ALA A 1 199 ? -13.714 28.438 45.868 1.00 88.69 199 ALA A O 1
ATOM 1499 N N . ILE A 1 200 ? -11.843 27.182 45.954 1.00 85.25 200 ILE A N 1
ATOM 1500 C CA . ILE A 1 200 ? -11.143 27.817 44.838 1.00 85.25 200 ILE A CA 1
ATOM 1501 C C . ILE A 1 200 ? -11.211 26.884 43.629 1.00 85.25 200 ILE A C 1
ATOM 1503 O O . ILE A 1 200 ? -10.617 25.809 43.601 1.00 85.25 200 ILE A O 1
ATOM 1507 N N . GLN A 1 201 ? -11.952 27.297 42.603 1.00 86.06 201 GLN A N 1
ATOM 1508 C CA . GLN A 1 201 ? -11.983 26.568 41.342 1.00 86.06 201 GLN A CA 1
ATOM 1509 C C . GLN A 1 201 ? -10.685 26.831 40.574 1.00 86.06 201 GLN A C 1
ATOM 1511 O O . GLN A 1 201 ? -10.445 27.965 40.159 1.00 86.06 201 GLN A O 1
ATOM 1516 N N . ALA A 1 202 ? -9.881 25.784 40.374 1.00 87.62 202 ALA A N 1
ATOM 1517 C CA . ALA A 1 202 ? -8.687 25.857 39.542 1.00 87.62 202 ALA A CA 1
ATOM 1518 C C . ALA A 1 202 ? -9.060 26.289 38.118 1.00 87.62 202 ALA A C 1
ATOM 1520 O O . ALA A 1 202 ? -10.005 25.768 37.512 1.00 87.62 202 ALA A O 1
ATOM 1521 N N . PHE A 1 203 ? -8.315 27.256 37.591 1.00 88.19 203 PHE A N 1
ATOM 1522 C CA . PHE A 1 203 ? -8.356 27.567 36.172 1.00 88.19 203 PHE A CA 1
ATOM 1523 C C . PHE A 1 203 ? -7.529 26.542 35.395 1.00 88.19 203 PHE A C 1
ATOM 1525 O O . PHE A 1 203 ? -8.010 26.059 34.369 1.00 88.19 203 PHE A O 1
ATOM 1532 N N . ASN A 1 204 ? -6.337 26.213 35.905 1.00 89.88 204 ASN A N 1
ATOM 1533 C CA . ASN A 1 204 ? -5.402 25.271 35.307 1.00 89.88 204 ASN A CA 1
ATOM 1534 C C . ASN A 1 204 ? -5.920 23.835 35.395 1.00 89.88 204 ASN A C 1
ATOM 1536 O O . ASN A 1 204 ? -6.547 23.439 36.382 1.00 89.88 204 ASN A O 1
ATOM 1540 N N . GLY A 1 205 ? -5.641 23.059 34.353 1.00 85.06 205 GLY A N 1
ATOM 1541 C CA . GLY A 1 205 ? -6.086 21.680 34.214 1.00 85.06 205 GLY A CA 1
ATOM 1542 C C . GLY A 1 205 ? -7.179 21.479 33.156 1.00 85.06 205 GLY A C 1
ATOM 1543 O O . GLY A 1 205 ? -7.665 22.435 32.533 1.00 85.06 205 GLY A O 1
ATOM 1544 N N . PRO A 1 206 ? -7.601 20.216 32.964 1.00 86.44 206 PRO A N 1
ATOM 1545 C CA . PRO A 1 206 ? -8.480 19.830 31.873 1.00 86.44 206 PRO A CA 1
ATOM 1546 C C . PRO A 1 206 ? -9.889 20.384 32.066 1.00 86.44 206 PRO A C 1
ATOM 1548 O O . PRO A 1 206 ? -10.515 20.239 33.116 1.00 86.44 206 PRO A O 1
ATOM 1551 N N . THR A 1 207 ? -10.420 21.000 31.016 1.00 82.56 207 THR A N 1
ATOM 1552 C CA . THR A 1 207 ? -11.838 21.345 30.902 1.00 82.56 207 THR A CA 1
ATOM 1553 C C . THR A 1 207 ? -12.436 20.612 29.716 1.00 82.56 207 THR A C 1
ATOM 1555 O O . THR A 1 207 ? -11.994 20.788 28.583 1.00 82.56 207 THR A O 1
ATOM 1558 N N . THR A 1 208 ? -13.452 19.800 29.990 1.00 79.56 208 THR A N 1
ATOM 1559 C CA . THR A 1 208 ? -14.180 19.039 28.976 1.00 79.56 208 THR A CA 1
ATOM 1560 C C . THR A 1 208 ? -15.369 19.849 28.474 1.00 79.56 208 THR A C 1
ATOM 1562 O O . THR A 1 208 ? -16.262 20.206 29.245 1.00 79.56 208 THR A O 1
ATOM 1565 N N . PHE A 1 209 ? -15.392 20.116 27.174 1.00 75.06 209 PHE A N 1
ATOM 1566 C CA . PHE A 1 209 ? -16.508 20.713 26.456 1.00 75.06 209 PHE A CA 1
ATOM 1567 C C . PHE A 1 209 ? -17.237 19.603 25.706 1.00 75.06 209 PHE A C 1
ATOM 1569 O O . PHE A 1 209 ? -16.801 19.165 24.642 1.00 75.06 209 PHE A O 1
ATOM 1576 N N . VAL A 1 210 ? -18.328 19.124 26.299 1.00 70.12 210 VAL A N 1
ATOM 1577 C CA . VAL A 1 210 ? -19.230 18.172 25.646 1.00 70.12 210 VAL A CA 1
ATOM 1578 C C . VAL A 1 210 ? -20.065 18.947 24.635 1.00 70.12 210 VAL A C 1
ATOM 1580 O O . VAL A 1 210 ? -20.718 19.926 25.002 1.00 70.12 210 VAL A O 1
ATOM 1583 N N . LEU A 1 211 ? -20.032 18.528 23.374 1.00 61.09 211 LEU A N 1
ATOM 1584 C CA . LEU A 1 211 ? -20.919 19.066 22.350 1.00 61.09 211 LEU A CA 1
ATOM 1585 C C . LEU A 1 211 ? -22.177 18.203 22.325 1.00 61.09 211 LEU A C 1
ATOM 1587 O O . LEU A 1 211 ? -22.133 17.033 21.952 1.00 61.09 211 LEU A O 1
ATOM 1591 N N . GLU A 1 212 ? -23.303 18.770 22.753 1.00 59.47 212 GLU A N 1
ATOM 1592 C CA . GLU A 1 212 ? -24.596 18.141 22.508 1.00 59.47 212 GLU A CA 1
ATOM 1593 C C . GLU A 1 212 ? -24.899 18.296 21.015 1.00 59.47 212 GLU A C 1
ATOM 1595 O O . GLU A 1 212 ? -25.129 19.400 20.538 1.00 59.47 212 GLU A O 1
ATOM 1600 N N . ALA A 1 213 ? -24.845 17.199 20.258 1.00 54.44 213 ALA A N 1
ATOM 1601 C CA . ALA A 1 213 ? -25.276 17.192 18.866 1.00 54.44 213 ALA A CA 1
ATOM 1602 C C . ALA A 1 213 ? -26.807 17.319 18.820 1.00 54.44 213 ALA A C 1
ATOM 1604 O O . ALA A 1 213 ? -27.518 16.311 18.847 1.00 54.44 213 ALA A O 1
ATOM 1605 N N . ASP A 1 214 ? -27.323 18.547 18.809 1.00 63.16 214 ASP A N 1
ATOM 1606 C CA . ASP A 1 214 ? -28.736 18.799 18.543 1.00 63.16 214 ASP A CA 1
ATOM 1607 C C . ASP A 1 214 ? -29.018 18.916 17.030 1.00 63.16 214 ASP A C 1
ATOM 1609 O O . ASP A 1 214 ? -28.118 19.038 16.194 1.00 63.16 214 ASP A O 1
ATOM 1613 N N . GLU A 1 215 ? -30.294 18.798 16.654 1.00 58.62 215 GLU A N 1
ATOM 1614 C CA . GLU A 1 215 ? -30.716 18.849 15.246 1.00 58.62 215 GLU A CA 1
ATOM 1615 C C . GLU A 1 215 ? -30.483 20.234 14.598 1.00 58.62 215 GLU A C 1
ATOM 1617 O O . GLU A 1 215 ? -30.441 20.324 13.368 1.00 58.62 215 GLU A O 1
ATOM 1622 N N . GLU A 1 216 ? -30.331 21.311 15.382 1.00 61.66 216 GLU A N 1
ATOM 1623 C CA . GLU A 1 216 ? -30.127 22.677 14.876 1.00 61.66 216 GLU A CA 1
ATOM 1624 C C . GLU A 1 216 ? -28.657 22.935 14.503 1.00 61.66 216 GLU A C 1
ATOM 1626 O O . GLU A 1 216 ? -28.395 23.491 13.430 1.00 61.66 216 GLU A O 1
ATOM 1631 N N . ASP A 1 217 ? -27.703 22.466 15.309 1.00 59.78 217 ASP A N 1
ATOM 1632 C CA . ASP A 1 217 ? -26.266 22.597 15.040 1.00 59.78 217 ASP A CA 1
ATOM 1633 C C . ASP A 1 217 ? -25.838 21.780 13.810 1.00 59.78 217 ASP A C 1
ATOM 1635 O O . ASP A 1 217 ? -25.076 22.259 12.963 1.00 59.78 217 ASP A O 1
ATOM 1639 N N . GLN A 1 218 ? -26.414 20.587 13.634 1.00 57.22 218 GLN A N 1
ATOM 1640 C CA . GLN A 1 218 ? -26.221 19.758 12.437 1.00 57.22 218 GLN A CA 1
ATOM 1641 C C . GLN A 1 218 ? -26.725 20.453 11.164 1.00 57.22 218 GLN A C 1
ATOM 1643 O O . GLN A 1 218 ? -26.076 20.422 10.114 1.00 57.22 218 GLN A O 1
ATOM 1648 N N . ALA A 1 219 ? -27.867 21.141 11.248 1.00 60.78 219 ALA A N 1
ATOM 1649 C CA . ALA A 1 219 ? -28.422 21.891 10.126 1.00 60.78 219 ALA A CA 1
ATOM 1650 C C . ALA A 1 219 ? -27.586 23.139 9.782 1.00 60.78 219 ALA A C 1
ATOM 1652 O O . ALA A 1 219 ? -27.433 23.469 8.602 1.00 60.78 219 ALA A O 1
ATOM 1653 N N . PHE A 1 220 ? -27.022 23.819 10.786 1.00 58.25 220 PHE A N 1
ATOM 1654 C CA . PHE A 1 220 ? -26.122 24.958 10.585 1.00 58.25 220 PHE A CA 1
ATOM 1655 C C . PHE A 1 220 ? -24.810 24.541 9.907 1.00 58.25 220 PHE A C 1
ATOM 1657 O O . PHE A 1 220 ? -24.401 25.160 8.920 1.00 58.25 220 PHE A O 1
ATOM 1664 N N . ILE A 1 221 ? -24.189 23.461 10.389 1.00 54.62 221 ILE A N 1
ATOM 1665 C CA . ILE A 1 221 ? -22.977 22.878 9.799 1.00 54.62 221 ILE A CA 1
ATOM 1666 C C . ILE A 1 221 ? -23.233 22.479 8.341 1.00 54.62 221 ILE A C 1
ATOM 1668 O O . ILE A 1 221 ? -22.455 22.843 7.458 1.00 54.62 221 ILE A O 1
ATOM 1672 N N . ARG A 1 222 ? -24.362 21.813 8.063 1.00 54.81 222 ARG A N 1
ATOM 1673 C CA . ARG A 1 222 ? -24.776 21.451 6.700 1.00 54.81 222 ARG A CA 1
ATOM 1674 C C . ARG A 1 222 ? -24.872 22.674 5.784 1.00 54.81 222 ARG A C 1
ATOM 1676 O O . ARG A 1 222 ? -24.296 22.665 4.700 1.00 54.81 222 ARG A O 1
ATOM 1683 N N . GLY A 1 223 ? -25.537 23.741 6.231 1.00 55.97 223 GLY A N 1
ATOM 1684 C CA . GLY A 1 223 ? -25.680 24.972 5.448 1.00 55.97 223 GLY A CA 1
ATOM 1685 C C . GLY A 1 223 ? -24.343 25.654 5.134 1.00 55.97 223 GLY A C 1
ATOM 1686 O O . GLY A 1 223 ? -24.133 26.112 4.012 1.00 55.97 223 GLY A O 1
ATOM 1687 N N . LEU A 1 224 ? -23.411 25.673 6.093 1.00 49.00 224 LEU A N 1
ATOM 1688 C CA . LEU A 1 224 ? -22.069 26.231 5.899 1.00 49.00 224 LEU A CA 1
ATOM 1689 C C . LEU A 1 224 ? -21.253 25.423 4.873 1.00 49.00 224 LEU A C 1
ATOM 1691 O O . LEU A 1 224 ? -20.542 25.998 4.051 1.00 49.00 224 LEU A O 1
ATOM 1695 N N . LEU A 1 225 ? -21.355 24.093 4.907 1.00 47.06 225 LEU A N 1
ATOM 1696 C CA . LEU A 1 225 ? -20.593 23.193 4.035 1.00 47.06 225 LEU A CA 1
ATOM 1697 C C . LEU A 1 225 ? -21.151 23.146 2.604 1.00 47.06 225 LEU A C 1
ATOM 1699 O O . LEU A 1 225 ? -20.375 23.087 1.647 1.00 47.06 225 LEU A O 1
ATOM 1703 N N . GLU A 1 226 ? -22.470 23.273 2.444 1.00 54.66 226 GLU A N 1
ATOM 1704 C CA . GLU A 1 226 ? -23.121 23.480 1.144 1.00 54.66 226 GLU A CA 1
ATOM 1705 C C . GLU A 1 226 ? -22.675 24.803 0.492 1.00 54.66 226 GLU A C 1
ATOM 1707 O O . GLU A 1 226 ? -22.352 24.828 -0.700 1.00 54.66 226 GLU A O 1
ATOM 1712 N N . GLU A 1 227 ? -22.571 25.896 1.261 1.00 57.34 227 GLU A N 1
ATOM 1713 C CA . GLU A 1 227 ? -22.055 27.180 0.755 1.00 57.34 227 GLU A CA 1
ATOM 1714 C C . GLU A 1 227 ? -20.571 27.118 0.340 1.00 57.34 227 GLU A C 1
ATOM 1716 O O . GLU A 1 227 ? -20.144 27.876 -0.537 1.00 57.34 227 GLU A O 1
ATOM 1721 N N . LEU A 1 228 ? -19.793 26.189 0.909 1.00 44.25 228 LEU A N 1
ATOM 1722 C CA . LEU A 1 228 ? -18.388 25.946 0.557 1.00 44.25 228 LEU A CA 1
ATOM 1723 C C . LEU A 1 228 ? -18.204 25.034 -0.674 1.00 44.25 228 LEU A C 1
ATOM 1725 O O . LEU A 1 228 ? -17.071 24.836 -1.118 1.00 44.25 228 LEU A O 1
ATOM 1729 N N . GLY A 1 229 ? -19.289 24.523 -1.271 1.00 39.62 229 GLY A N 1
ATOM 1730 C CA . GLY A 1 229 ? -19.245 23.731 -2.507 1.00 39.62 229 GLY A CA 1
ATOM 1731 C C . GLY A 1 229 ? -18.788 22.281 -2.317 1.00 39.62 229 GLY A C 1
ATOM 1732 O O . GLY A 1 229 ? -18.287 21.665 -3.261 1.00 39.62 229 GLY A O 1
ATOM 1733 N N . ILE A 1 230 ? -18.942 21.746 -1.105 1.00 47.88 230 ILE A N 1
ATOM 1734 C CA . ILE A 1 230 ? -18.631 20.358 -0.760 1.00 47.88 230 ILE A CA 1
ATOM 1735 C C . ILE A 1 230 ? -19.713 19.427 -1.373 1.00 47.88 230 ILE A C 1
ATOM 1737 O O . ILE A 1 230 ? -20.899 19.683 -1.172 1.00 47.88 230 ILE A O 1
ATOM 1741 N N . PRO A 1 231 ? -19.360 18.366 -2.132 1.00 48.56 231 PRO A N 1
ATOM 1742 C CA . PRO A 1 231 ? -20.339 17.477 -2.776 1.00 48.56 231 PRO A CA 1
ATOM 1743 C C . PRO A 1 231 ? -21.211 16.673 -1.792 1.00 48.56 231 PRO A C 1
ATOM 1745 O O . PRO A 1 231 ? -20.727 16.259 -0.741 1.00 48.56 231 PRO A O 1
ATOM 1748 N N . ASP A 1 232 ? -22.444 16.329 -2.192 1.00 50.97 232 ASP A N 1
ATOM 1749 C CA . ASP A 1 232 ? -23.444 15.584 -1.390 1.00 50.97 232 ASP A CA 1
ATOM 1750 C C . ASP A 1 232 ? -22.933 14.277 -0.752 1.00 50.97 232 ASP A C 1
ATOM 1752 O O . ASP A 1 232 ? -23.414 13.864 0.301 1.00 50.97 232 ASP A O 1
ATOM 1756 N N . ILE A 1 233 ? -21.934 13.630 -1.358 1.00 43.91 233 ILE A N 1
ATOM 1757 C CA . ILE A 1 233 ? -21.337 12.390 -0.841 1.00 43.91 233 ILE A CA 1
ATOM 1758 C C . ILE A 1 233 ? -20.512 12.611 0.433 1.00 43.91 233 ILE A C 1
ATOM 1760 O O . ILE A 1 233 ? -20.439 11.737 1.286 1.00 43.91 233 ILE A O 1
ATOM 1764 N N . VAL A 1 234 ? -19.940 13.806 0.584 1.00 46.66 234 VAL A N 1
ATOM 1765 C CA . VAL A 1 234 ? -19.240 14.234 1.797 1.00 46.66 234 VAL A CA 1
ATOM 1766 C C . VAL A 1 234 ? -20.261 14.690 2.845 1.00 46.66 234 VAL A C 1
ATOM 1768 O O . VAL A 1 234 ? -20.067 14.429 4.026 1.00 46.66 234 VAL A O 1
ATOM 1771 N N . LEU A 1 235 ? -21.390 15.286 2.428 1.00 51.47 235 LEU A N 1
ATOM 1772 C CA . LEU A 1 235 ? -22.496 15.657 3.326 1.00 51.47 235 LEU A CA 1
ATOM 1773 C C . LEU A 1 235 ? -23.157 14.435 3.988 1.00 51.47 235 LEU A C 1
ATOM 1775 O O . LEU A 1 235 ? -23.528 14.521 5.151 1.00 51.47 235 LEU A O 1
ATOM 1779 N N . ALA A 1 236 ? -23.243 13.294 3.296 1.00 51.31 236 ALA A N 1
ATOM 1780 C CA . ALA A 1 236 ? -23.745 12.044 3.874 1.00 51.31 236 ALA A CA 1
ATOM 1781 C C . ALA A 1 236 ? -22.811 11.442 4.947 1.00 51.31 236 ALA A C 1
ATOM 1783 O O . ALA A 1 236 ? -23.295 10.861 5.911 1.00 51.31 236 ALA A O 1
ATOM 1784 N N . MET A 1 237 ? -21.488 11.616 4.823 1.00 49.81 237 MET A N 1
ATOM 1785 C CA . MET A 1 237 ? -20.516 11.207 5.853 1.00 49.81 237 MET A CA 1
ATOM 1786 C C . MET A 1 237 ? -20.586 12.113 7.094 1.00 49.81 237 MET A C 1
ATOM 1788 O O . MET A 1 237 ? -20.439 11.667 8.234 1.00 49.81 237 MET A O 1
ATOM 1792 N N . LEU A 1 238 ? -20.817 13.408 6.877 1.00 50.91 238 LEU A N 1
ATOM 1793 C CA . LEU A 1 238 ? -20.929 14.394 7.949 1.00 50.91 238 LEU A CA 1
ATOM 1794 C C . LEU A 1 238 ? -22.186 14.191 8.812 1.00 50.91 238 LEU A C 1
ATOM 1796 O O . LEU A 1 238 ? -22.209 14.666 9.943 1.00 50.91 238 LEU A O 1
ATOM 1800 N N . ASP A 1 239 ? -23.181 13.445 8.326 1.00 52.09 239 ASP A N 1
ATOM 1801 C CA . ASP A 1 239 ? -24.385 13.116 9.095 1.00 52.09 239 ASP A CA 1
ATOM 1802 C C . ASP A 1 239 ? -24.129 12.115 10.240 1.00 52.09 239 ASP A C 1
ATOM 1804 O O . ASP A 1 239 ? -24.862 12.152 11.227 1.00 52.09 239 ASP A O 1
ATOM 1808 N N . ASP A 1 240 ? -23.091 11.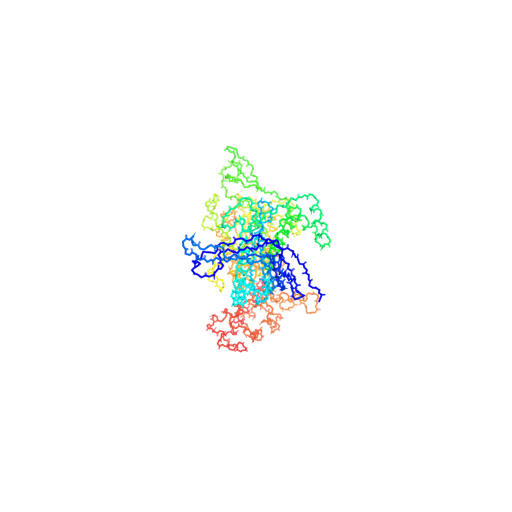266 10.154 1.00 52.97 240 ASP A N 1
ATOM 1809 C CA . ASP A 1 240 ? -22.756 10.269 11.196 1.00 52.97 240 ASP A CA 1
ATOM 1810 C C . ASP A 1 240 ? -21.476 10.635 11.977 1.00 52.97 240 ASP A C 1
ATOM 1812 O O . ASP A 1 240 ? -21.414 10.485 13.196 1.00 52.97 240 ASP A O 1
ATOM 1816 N N . ARG A 1 241 ? -20.463 11.204 11.299 1.00 57.50 241 ARG A N 1
ATOM 1817 C CA . ARG A 1 241 ? -19.151 11.552 11.894 1.00 57.50 241 ARG A CA 1
ATOM 1818 C C . ARG A 1 241 ? -18.783 13.035 11.788 1.00 57.50 241 ARG A C 1
ATOM 1820 O O . ARG A 1 241 ? -17.651 13.419 12.081 1.00 57.50 241 ARG A O 1
ATOM 1827 N N . GLY A 1 242 ? -19.708 13.910 11.384 1.00 58.75 242 GLY A N 1
ATOM 1828 C CA . GLY A 1 242 ? -19.387 15.314 11.087 1.00 58.75 242 GLY A CA 1
ATOM 1829 C C . GLY A 1 242 ? -18.840 16.105 12.269 1.00 58.75 242 GLY A C 1
ATOM 1830 O O . GLY A 1 242 ? -17.914 16.896 12.097 1.00 58.75 242 GLY A O 1
ATOM 1831 N N . VAL A 1 243 ? -19.349 15.842 13.475 1.00 56.88 243 VAL A N 1
ATOM 1832 C CA . VAL A 1 243 ? -18.840 16.466 14.704 1.00 56.88 243 VAL A CA 1
ATOM 1833 C C . VAL A 1 243 ? -17.414 15.996 14.992 1.00 56.88 243 VAL A C 1
ATOM 1835 O O . VAL A 1 243 ? -16.546 16.831 15.207 1.00 56.88 243 VAL A O 1
ATOM 1838 N N . GLU A 1 244 ? -17.134 14.692 14.917 1.00 62.16 244 GLU A N 1
ATOM 1839 C CA . GLU A 1 244 ? -15.781 14.137 15.092 1.00 62.16 244 GLU A CA 1
ATOM 1840 C C . GLU A 1 244 ? -14.784 14.761 14.105 1.00 62.16 244 GLU A C 1
ATOM 1842 O O . GLU A 1 244 ? -13.736 15.258 14.513 1.00 62.16 244 GLU A O 1
ATOM 1847 N N . ILE A 1 245 ? -15.130 14.793 12.816 1.00 62.88 245 ILE A N 1
ATOM 1848 C CA . ILE A 1 245 ? -14.263 15.321 11.756 1.00 62.88 245 ILE A CA 1
ATOM 1849 C C . ILE A 1 245 ? -13.968 16.803 11.982 1.00 62.88 245 ILE A C 1
ATOM 1851 O O . ILE A 1 245 ? -12.814 17.224 11.905 1.00 62.88 245 ILE A O 1
ATOM 1855 N N . LEU A 1 246 ? -14.989 17.607 12.289 1.00 62.22 246 LEU A N 1
ATOM 1856 C CA . LEU A 1 246 ? -14.804 19.031 12.571 1.00 62.22 246 LEU A CA 1
ATOM 1857 C C . LEU A 1 246 ? -13.929 19.251 13.804 1.00 62.22 246 LEU A C 1
ATOM 1859 O O . LEU A 1 246 ? -13.052 20.113 13.780 1.00 62.22 246 LEU A O 1
ATOM 1863 N N . LEU A 1 247 ? -14.121 18.452 14.852 1.00 62.22 247 LEU A N 1
ATOM 1864 C CA . LEU A 1 247 ? -13.313 18.515 16.064 1.00 62.22 247 LEU A CA 1
ATOM 1865 C C . LEU A 1 247 ? -11.848 18.164 15.799 1.00 62.22 247 LEU A C 1
ATOM 1867 O O . LEU A 1 247 ? -10.957 18.907 16.208 1.00 62.22 247 LEU A O 1
ATOM 1871 N N . GLN A 1 248 ? -11.591 17.092 15.052 1.00 63.47 248 GLN A N 1
ATOM 1872 C CA . GLN A 1 248 ? -10.240 16.698 14.655 1.00 63.47 248 GLN A CA 1
ATOM 1873 C C . GLN A 1 248 ? -9.575 17.765 13.776 1.00 63.47 248 GLN A C 1
ATOM 1875 O O . GLN A 1 248 ? -8.414 18.106 13.991 1.00 63.47 248 GLN A O 1
ATOM 1880 N N . LEU A 1 249 ? -10.306 18.378 12.840 1.00 61.16 249 LEU A N 1
ATOM 1881 C CA . LEU A 1 249 ? -9.773 19.457 11.997 1.00 61.16 249 LEU A CA 1
ATOM 1882 C C . LEU A 1 249 ? -9.446 20.739 12.774 1.00 61.16 249 LEU A C 1
ATOM 1884 O O . LEU A 1 249 ? -8.534 21.469 12.377 1.00 61.16 249 LEU A O 1
ATOM 1888 N N . VAL A 1 250 ? -10.164 21.014 13.867 1.00 63.12 250 VAL A N 1
ATOM 1889 C CA . VAL A 1 250 ? -9.860 22.122 14.787 1.00 63.12 250 VAL A CA 1
ATOM 1890 C C . VAL A 1 250 ? -8.600 21.831 15.611 1.00 63.12 250 VAL A C 1
ATOM 1892 O O . VAL A 1 250 ? -7.853 22.760 15.914 1.00 63.12 250 VAL A O 1
ATOM 1895 N N . ILE A 1 251 ? -8.344 20.564 15.950 1.00 66.12 251 ILE A N 1
ATOM 1896 C CA . ILE A 1 251 ? -7.221 20.147 16.803 1.00 66.12 251 ILE A CA 1
ATOM 1897 C C . ILE A 1 251 ? -5.918 19.989 16.011 1.00 66.12 251 ILE A C 1
ATOM 1899 O O . ILE A 1 251 ? -4.884 20.502 16.442 1.00 66.12 251 ILE A O 1
ATOM 1903 N N . LEU A 1 252 ? -5.951 19.269 14.889 1.00 64.81 252 LEU A N 1
ATOM 1904 C CA . LEU A 1 252 ? -4.764 18.883 14.118 1.00 64.81 252 LEU A CA 1
ATOM 1905 C C . LEU A 1 252 ? -4.196 20.070 13.336 1.00 64.81 252 LEU A C 1
ATOM 1907 O O . LEU A 1 252 ? -4.966 20.882 12.831 1.00 64.81 252 LEU A O 1
ATOM 1911 N N . GLU A 1 253 ? -2.875 20.157 13.147 1.00 62.44 253 GLU A N 1
ATOM 1912 C CA . GLU A 1 253 ? -2.216 21.205 12.345 1.00 62.44 253 GLU A CA 1
ATOM 1913 C C . GLU A 1 253 ? -1.169 20.640 11.371 1.00 62.44 253 GLU A C 1
ATOM 1915 O O . GLU A 1 253 ? -0.713 19.503 11.494 1.00 62.44 253 GLU A O 1
ATOM 1920 N N . GLY A 1 254 ? -0.791 21.450 10.374 1.00 71.50 254 GLY A N 1
ATOM 1921 C CA . GLY A 1 254 ? 0.269 21.129 9.416 1.00 71.50 254 GLY A CA 1
ATOM 1922 C C . GLY A 1 254 ? 0.112 19.748 8.773 1.00 71.50 254 GLY A C 1
ATOM 1923 O O . GLY A 1 254 ? -0.947 19.406 8.253 1.00 71.50 254 GLY A O 1
ATOM 1924 N N . THR A 1 255 ? 1.173 18.944 8.842 1.00 68.25 255 THR A N 1
ATOM 1925 C CA . THR A 1 255 ? 1.235 17.614 8.222 1.00 68.25 255 THR A CA 1
ATOM 1926 C C . THR A 1 255 ? 0.260 16.606 8.828 1.00 68.25 255 THR A C 1
ATOM 1928 O O . THR A 1 255 ? -0.169 15.697 8.127 1.00 68.25 255 THR A O 1
ATOM 1931 N N . GLU A 1 256 ? -0.098 16.742 10.108 1.00 63.25 256 GLU A N 1
ATOM 1932 C CA . GLU A 1 256 ? -1.048 15.830 10.764 1.00 63.25 256 GLU A CA 1
ATOM 1933 C C . GLU A 1 256 ? -2.468 16.060 10.246 1.00 63.25 256 GLU A C 1
ATOM 1935 O O . GLU A 1 256 ? -3.193 15.107 9.960 1.00 63.25 256 GLU A O 1
ATOM 1940 N N . ARG A 1 257 ? -2.839 17.331 10.039 1.00 67.50 257 ARG A N 1
ATOM 1941 C CA . ARG A 1 257 ? -4.108 17.700 9.403 1.00 67.50 257 ARG A CA 1
ATOM 1942 C C . ARG A 1 257 ? -4.163 17.220 7.954 1.00 67.50 257 ARG A C 1
ATOM 1944 O O . ARG A 1 257 ? -5.187 16.682 7.538 1.00 67.50 257 ARG A O 1
ATOM 1951 N N . ASP A 1 258 ? -3.076 17.391 7.204 1.00 61.81 258 ASP A N 1
ATOM 1952 C CA . ASP A 1 258 ? -2.992 16.947 5.809 1.00 61.81 258 ASP A CA 1
ATOM 1953 C C . ASP A 1 258 ? -3.133 15.418 5.697 1.00 61.81 258 ASP A C 1
ATOM 1955 O O . ASP A 1 258 ? -3.900 14.932 4.866 1.00 61.81 258 ASP A O 1
ATOM 1959 N N . ALA A 1 259 ? -2.464 14.661 6.574 1.00 62.94 259 ALA A N 1
ATOM 1960 C CA . ALA A 1 259 ? -2.564 13.203 6.626 1.00 62.94 259 ALA A CA 1
ATOM 1961 C C . ALA A 1 259 ? -3.972 12.727 7.022 1.00 62.94 259 ALA A C 1
ATOM 1963 O O . ALA A 1 259 ? -4.509 11.803 6.410 1.00 62.94 259 ALA A O 1
ATOM 1964 N N . TYR A 1 260 ? -4.602 13.381 8.005 1.00 65.12 260 TYR A N 1
ATOM 1965 C CA . TYR A 1 260 ? -5.979 13.078 8.403 1.00 65.12 260 TYR A CA 1
ATOM 1966 C C . TYR A 1 260 ? -6.971 13.329 7.259 1.00 65.12 260 TYR A C 1
ATOM 1968 O O . TYR A 1 260 ? -7.797 12.470 6.959 1.00 65.12 260 TYR A O 1
ATOM 1976 N N . LEU A 1 261 ? -6.852 14.463 6.560 1.00 63.84 261 LEU A N 1
ATOM 1977 C CA . LEU A 1 261 ? -7.683 14.781 5.394 1.00 63.84 261 LEU A CA 1
ATOM 1978 C C . LEU A 1 261 ? -7.466 13.806 4.229 1.00 63.84 261 LEU A C 1
ATOM 1980 O O . LEU A 1 261 ? -8.431 13.439 3.558 1.00 63.84 261 LEU A O 1
ATOM 1984 N N . ALA A 1 262 ? -6.225 13.374 3.987 1.00 63.12 262 ALA A N 1
ATOM 1985 C CA . ALA A 1 262 ? -5.918 12.367 2.974 1.00 63.12 262 ALA A CA 1
ATOM 1986 C C . ALA A 1 262 ? -6.541 11.004 3.324 1.00 63.12 262 ALA A C 1
ATOM 1988 O O . ALA A 1 262 ? -7.170 10.381 2.466 1.00 63.12 262 ALA A O 1
ATOM 1989 N N . GLY A 1 263 ? -6.432 10.577 4.587 1.00 65.69 263 GLY A N 1
ATOM 1990 C CA . GLY A 1 263 ? -7.070 9.362 5.099 1.00 65.69 263 GLY A CA 1
ATOM 1991 C C . GLY A 1 263 ? -8.595 9.407 4.987 1.00 65.69 263 GLY A C 1
ATOM 1992 O O . GLY A 1 263 ? -9.198 8.472 4.466 1.00 65.69 263 GLY A O 1
ATOM 1993 N N . LEU A 1 264 ? -9.206 10.530 5.369 1.00 65.75 264 LEU A N 1
ATOM 1994 C CA . LEU A 1 264 ? -10.646 10.751 5.243 1.00 65.75 264 LEU A CA 1
ATOM 1995 C C . LEU A 1 264 ? -11.098 10.722 3.777 1.00 65.75 264 LEU A C 1
ATOM 1997 O O . LEU A 1 264 ? -12.097 10.096 3.441 1.00 65.75 264 LEU A O 1
ATOM 2001 N N . GLY A 1 265 ? -10.345 11.360 2.876 1.00 65.19 265 GLY A N 1
ATOM 2002 C CA . GLY A 1 265 ? -10.623 11.321 1.440 1.00 65.19 265 GLY A CA 1
ATOM 2003 C C . GLY A 1 265 ? -10.566 9.903 0.860 1.00 65.19 265 GLY A C 1
ATOM 2004 O O . GLY A 1 265 ? -11.372 9.567 -0.010 1.00 65.19 265 GLY A O 1
ATOM 2005 N N . ALA A 1 266 ? -9.653 9.066 1.357 1.00 67.06 266 ALA A N 1
ATOM 2006 C CA . ALA A 1 266 ? -9.558 7.658 0.988 1.00 67.06 266 ALA A CA 1
ATOM 2007 C C . ALA A 1 266 ? -10.737 6.824 1.519 1.00 67.06 266 ALA A C 1
ATOM 2009 O O . ALA A 1 266 ? -11.297 6.027 0.767 1.00 67.06 266 ALA A O 1
ATOM 2010 N N . GLU A 1 267 ? -11.134 7.031 2.777 1.00 68.38 267 GLU A N 1
ATOM 2011 C CA . GLU A 1 267 ? -12.273 6.355 3.416 1.00 68.38 267 GLU A CA 1
ATOM 2012 C C . GLU A 1 267 ? -13.590 6.712 2.710 1.00 68.38 267 GLU A C 1
ATOM 2014 O O . GLU A 1 267 ? -14.276 5.827 2.200 1.00 68.38 267 GLU A O 1
ATOM 2019 N N . VAL A 1 268 ? -13.865 8.009 2.522 1.00 67.19 268 VAL A N 1
ATOM 2020 C CA . VAL A 1 268 ? -15.024 8.502 1.753 1.00 67.19 268 VAL A CA 1
ATOM 2021 C C . VAL A 1 268 ? -15.009 7.972 0.332 1.00 67.19 268 VAL A C 1
ATOM 2023 O O . VAL A 1 268 ? -16.037 7.550 -0.190 1.00 67.19 268 VAL A O 1
ATOM 2026 N N . GLY A 1 269 ? -13.849 8.023 -0.325 1.00 68.88 269 GLY A N 1
ATOM 2027 C CA . GLY A 1 269 ? -13.696 7.524 -1.685 1.00 68.88 269 GLY A CA 1
ATOM 2028 C C . GLY A 1 269 ? -14.029 6.037 -1.786 1.00 68.88 269 GLY A C 1
ATOM 2029 O O . GLY A 1 269 ? -14.668 5.621 -2.754 1.00 68.88 269 GLY A O 1
ATOM 2030 N N . CYS A 1 270 ? -13.643 5.254 -0.777 1.00 82.88 270 CYS A N 1
ATOM 2031 C CA . CYS A 1 270 ? -13.963 3.839 -0.683 1.00 82.88 270 CYS A CA 1
ATOM 2032 C C . CYS A 1 270 ? -15.462 3.612 -0.464 1.00 82.88 270 CYS A C 1
ATOM 2034 O O . CYS A 1 270 ? -16.084 2.927 -1.273 1.00 82.88 270 CYS A O 1
ATOM 2036 N N . GLU A 1 271 ? -16.072 4.225 0.553 1.00 77.62 271 GLU A N 1
ATOM 2037 C CA . GLU A 1 271 ? -17.508 4.078 0.831 1.00 77.62 271 GLU A CA 1
ATOM 2038 C C . GLU A 1 271 ? -18.371 4.534 -0.350 1.00 77.62 271 GLU A C 1
ATOM 2040 O O . GLU A 1 271 ? -19.325 3.859 -0.733 1.00 77.62 271 GLU A O 1
ATOM 2045 N N . ALA A 1 272 ? -17.996 5.640 -0.996 1.00 72.81 272 ALA A N 1
ATOM 2046 C CA . ALA A 1 272 ? -18.619 6.123 -2.221 1.00 72.81 272 ALA A CA 1
ATOM 2047 C C . ALA A 1 272 ? -18.563 5.085 -3.347 1.00 72.81 272 ALA A C 1
ATOM 2049 O O . ALA A 1 272 ? -19.554 4.864 -4.053 1.00 72.81 272 ALA A O 1
ATOM 2050 N N . LEU A 1 273 ? -17.398 4.461 -3.536 1.00 81.81 273 LEU A N 1
ATOM 2051 C CA . LEU A 1 273 ? -17.201 3.417 -4.532 1.00 81.81 273 LEU A CA 1
ATOM 2052 C C . LEU A 1 273 ? -18.058 2.190 -4.206 1.00 81.81 273 LEU A C 1
ATOM 2054 O O . LEU A 1 273 ? -18.767 1.710 -5.091 1.00 81.81 273 LEU A O 1
ATOM 2058 N N . LEU A 1 274 ? -18.025 1.717 -2.958 1.00 86.50 274 LEU A N 1
ATOM 2059 C CA . LEU A 1 274 ? -18.827 0.587 -2.491 1.00 86.50 274 LEU A CA 1
ATOM 2060 C C . LEU A 1 274 ? -20.320 0.881 -2.683 1.00 86.50 274 LEU A C 1
ATOM 2062 O O . LEU A 1 274 ? -21.003 0.158 -3.401 1.00 86.50 274 LEU A O 1
ATOM 2066 N N . GLY A 1 275 ? -20.817 2.010 -2.179 1.00 82.06 275 GLY A N 1
ATOM 2067 C CA . GLY A 1 275 ? -22.222 2.402 -2.302 1.00 82.06 275 GLY A CA 1
ATOM 2068 C C . GLY A 1 275 ? -22.703 2.598 -3.745 1.00 82.06 275 GLY A C 1
ATOM 2069 O O . GLY A 1 275 ? -23.888 2.417 -4.027 1.00 82.06 275 GLY A O 1
ATOM 2070 N N . THR A 1 276 ? -21.805 2.944 -4.674 1.00 81.12 276 THR A N 1
ATOM 2071 C CA . THR A 1 276 ? -22.156 3.161 -6.089 1.00 81.12 276 THR A CA 1
ATOM 2072 C C . THR A 1 276 ? -22.076 1.886 -6.927 1.00 81.12 276 THR A C 1
ATOM 2074 O O . THR A 1 276 ? -22.922 1.677 -7.798 1.00 81.12 276 THR A O 1
ATOM 2077 N N . TYR A 1 277 ? -21.046 1.063 -6.719 1.00 86.38 277 TYR A N 1
ATOM 2078 C CA . TYR A 1 277 ? -20.701 -0.035 -7.628 1.00 86.38 277 TYR A CA 1
ATOM 2079 C C . TYR A 1 277 ? -20.858 -1.422 -7.015 1.00 86.38 277 TYR A C 1
ATOM 2081 O O . TYR A 1 277 ? -20.883 -2.398 -7.765 1.00 86.38 277 TYR A O 1
ATOM 2089 N N . GLN A 1 278 ? -20.954 -1.550 -5.692 1.00 90.56 278 GLN A N 1
ATOM 2090 C CA . GLN A 1 278 ? -21.162 -2.850 -5.072 1.00 90.56 278 GLN A CA 1
ATOM 2091 C C . GLN A 1 278 ? -22.572 -3.348 -5.371 1.00 90.56 278 GLN A C 1
ATOM 2093 O O . GLN A 1 278 ? -23.570 -2.659 -5.150 1.00 90.56 278 GLN A O 1
ATOM 2098 N N . VAL A 1 279 ? -22.657 -4.576 -5.867 1.00 92.00 279 VAL A N 1
ATOM 2099 C CA . VAL A 1 279 ? -23.927 -5.270 -6.065 1.00 92.00 279 VAL A CA 1
ATOM 2100 C C . VAL A 1 279 ? -24.095 -6.354 -4.999 1.00 92.00 279 VAL A C 1
ATOM 2102 O O . VAL A 1 279 ? -23.114 -6.987 -4.610 1.00 92.00 279 VAL A O 1
ATOM 2105 N N . PRO A 1 280 ? -25.323 -6.597 -4.507 1.00 90.25 280 PRO A N 1
ATOM 2106 C CA . PRO A 1 280 ? -25.562 -7.635 -3.515 1.00 90.25 280 PRO A CA 1
ATOM 2107 C C . PRO A 1 280 ? -25.420 -9.010 -4.178 1.00 90.25 280 PRO A C 1
ATOM 2109 O O . PRO A 1 280 ? -26.317 -9.455 -4.897 1.00 90.25 280 PRO A O 1
ATOM 2112 N N . LEU A 1 281 ? -24.275 -9.658 -3.968 1.00 91.81 281 LEU A N 1
ATOM 2113 C CA . LEU A 1 281 ? -24.013 -11.021 -4.420 1.00 91.81 281 LEU A CA 1
ATOM 2114 C C . LEU A 1 281 ? -24.164 -11.982 -3.241 1.00 91.81 281 LEU A C 1
ATOM 2116 O O . LEU A 1 281 ? -23.532 -11.805 -2.203 1.00 91.81 281 LEU A O 1
ATOM 2120 N N . ASP A 1 282 ? -24.972 -13.025 -3.414 1.00 92.44 282 ASP A N 1
ATOM 2121 C CA . ASP A 1 282 ? -25.068 -14.091 -2.420 1.00 92.44 282 ASP A CA 1
ATOM 2122 C C . ASP A 1 282 ? -23.781 -14.931 -2.433 1.00 92.44 282 ASP A C 1
ATOM 2124 O O . ASP A 1 282 ? -23.224 -15.218 -3.492 1.00 92.44 282 ASP A O 1
ATOM 2128 N N . SER A 1 283 ? -23.309 -15.370 -1.268 1.00 93.94 283 SER A N 1
ATOM 2129 C CA . SER A 1 283 ? -22.244 -16.380 -1.171 1.00 93.94 283 SER A CA 1
ATOM 2130 C C . SER A 1 283 ? -22.843 -17.790 -1.125 1.00 93.94 283 SER A C 1
ATOM 2132 O O . SER A 1 283 ? -23.967 -17.976 -0.650 1.00 93.94 283 SER A O 1
ATOM 2134 N N . ILE A 1 284 ? -22.097 -18.812 -1.568 1.00 96.06 284 ILE A N 1
ATOM 2135 C CA . ILE A 1 284 ? -22.503 -20.207 -1.326 1.00 96.06 284 ILE A CA 1
ATOM 2136 C C . ILE A 1 284 ? -22.534 -20.451 0.189 1.00 96.06 284 ILE A C 1
ATOM 2138 O O . ILE 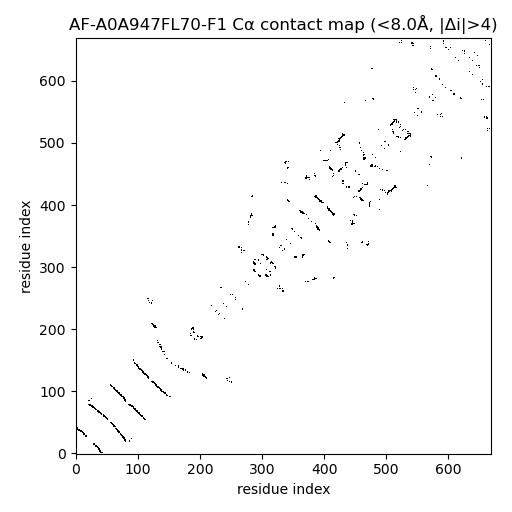A 1 284 ? -21.518 -20.225 0.831 1.00 96.06 284 ILE A O 1
ATOM 2142 N N . PRO A 1 285 ? -23.647 -20.915 0.785 1.00 95.25 285 PRO A N 1
ATOM 2143 C CA . PRO A 1 285 ? -23.763 -20.979 2.238 1.00 95.25 285 PRO A CA 1
ATOM 2144 C C . PRO A 1 285 ? -22.670 -21.822 2.908 1.00 95.25 285 PRO A C 1
ATOM 2146 O O . PRO A 1 285 ? -22.501 -22.996 2.584 1.00 95.25 285 PRO A O 1
ATOM 2149 N N . ILE A 1 286 ? -22.017 -21.244 3.916 1.00 95.12 286 ILE A N 1
ATOM 2150 C CA . ILE A 1 286 ? -21.302 -21.987 4.961 1.00 95.12 286 ILE A CA 1
ATOM 2151 C C . ILE A 1 286 ? -22.176 -22.058 6.215 1.00 95.12 286 ILE A C 1
ATOM 2153 O O . ILE A 1 286 ? -23.188 -21.361 6.329 1.00 95.12 286 ILE A O 1
ATOM 2157 N N . TYR A 1 287 ? -21.818 -22.926 7.153 1.00 94.81 287 TYR A N 1
ATOM 2158 C CA . TYR A 1 287 ? -22.682 -23.309 8.263 1.00 94.81 287 TYR A CA 1
ATOM 2159 C C . TYR A 1 287 ? -22.004 -23.098 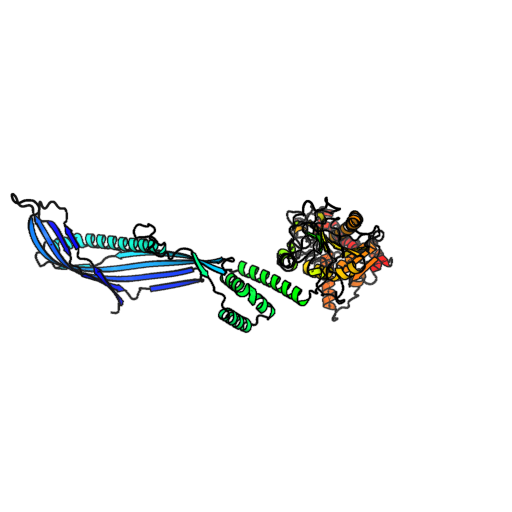9.614 1.00 94.81 287 TYR A C 1
ATOM 2161 O O . TYR A 1 287 ? -20.786 -23.198 9.726 1.00 94.81 287 TYR A O 1
ATOM 2169 N N . THR A 1 288 ? -22.793 -22.842 10.654 1.00 93.25 288 THR A N 1
ATOM 2170 C CA . THR A 1 288 ? -22.342 -22.797 12.051 1.00 93.25 288 THR A CA 1
ATOM 2171 C C . THR A 1 288 ? -23.162 -23.755 12.908 1.00 93.25 288 THR A C 1
ATOM 2173 O O . THR A 1 288 ? -24.320 -24.078 12.613 1.00 93.25 288 THR A O 1
ATOM 2176 N N . LEU A 1 289 ? -22.554 -24.228 13.997 1.00 90.19 289 LEU A N 1
ATOM 2177 C CA . LEU A 1 289 ? -23.201 -25.125 14.949 1.00 90.19 289 LEU A CA 1
ATOM 2178 C C . LEU A 1 289 ? -23.725 -24.339 16.160 1.00 90.19 289 LEU A C 1
ATOM 2180 O O . LEU A 1 289 ? -22.949 -23.876 16.993 1.00 90.19 289 LEU A O 1
ATOM 2184 N N . SER A 1 290 ? -25.050 -24.246 16.305 1.00 84.50 290 SER A N 1
ATOM 2185 C CA . SER A 1 290 ? -25.695 -23.692 17.503 1.00 84.50 290 SER A CA 1
ATOM 2186 C C . SER A 1 290 ? -26.278 -24.826 18.351 1.00 84.50 290 SER A C 1
ATOM 2188 O O . SER A 1 290 ? -27.340 -25.394 18.066 1.00 84.50 290 SER A O 1
ATOM 2190 N N . GLY A 1 291 ? -25.531 -25.233 19.382 1.00 83.19 291 GLY A N 1
ATOM 2191 C CA . GLY A 1 291 ? -25.856 -26.402 20.201 1.00 83.19 291 GLY A CA 1
ATOM 2192 C C . GLY A 1 291 ? -25.668 -27.717 19.434 1.00 83.19 291 GLY A C 1
ATOM 2193 O O . GLY A 1 291 ? -24.551 -28.201 19.312 1.00 83.19 291 GLY A O 1
ATOM 2194 N N . GLN A 1 292 ? -26.763 -28.317 18.952 1.00 82.19 292 GLN A N 1
ATOM 2195 C CA . GLN A 1 292 ? -26.750 -29.526 18.101 1.00 82.19 292 GLN A CA 1
ATOM 2196 C C . GLN A 1 292 ? -27.336 -29.280 16.702 1.00 82.19 292 GLN A C 1
ATOM 2198 O O . GLN A 1 292 ? -27.499 -30.223 15.931 1.00 82.19 292 GLN A O 1
ATOM 2203 N N . THR A 1 293 ? -27.696 -28.036 16.382 1.00 88.62 293 THR A N 1
ATOM 2204 C CA . THR A 1 293 ? -28.332 -27.700 15.105 1.00 88.62 293 THR A CA 1
ATOM 2205 C C . THR A 1 293 ? -27.313 -27.018 14.208 1.00 88.62 293 THR A C 1
ATOM 2207 O O . THR A 1 293 ? -26.749 -25.995 14.595 1.00 88.62 293 THR A O 1
ATOM 2210 N N . CYS A 1 294 ? -27.090 -27.589 13.027 1.00 92.44 294 CYS A N 1
ATOM 2211 C CA . CYS A 1 294 ? -26.301 -26.970 11.970 1.00 92.44 294 CYS A CA 1
ATOM 2212 C C . CYS A 1 294 ? -27.204 -26.014 11.180 1.00 92.44 294 CYS A C 1
ATOM 2214 O O . CYS A 1 294 ? -28.258 -26.427 10.687 1.00 92.44 294 CYS A O 1
ATOM 2216 N N . GLY A 1 295 ? -26.836 -24.737 11.118 1.00 92.25 295 GLY A N 1
ATOM 2217 C CA . GLY A 1 295 ? -27.589 -23.687 10.428 1.00 92.25 295 GLY A CA 1
ATOM 2218 C C . GLY A 1 295 ? -26.689 -22.888 9.496 1.00 92.25 295 GLY A C 1
ATOM 2219 O O . GLY A 1 295 ? -25.473 -22.942 9.631 1.00 92.25 295 GLY A O 1
ATOM 2220 N N . VAL A 1 296 ? -27.279 -22.172 8.537 1.00 92.50 296 VAL A N 1
ATOM 2221 C CA . VAL A 1 296 ? -26.523 -21.268 7.655 1.00 92.50 296 VAL A CA 1
ATOM 2222 C C . VAL A 1 296 ? -25.899 -20.160 8.501 1.00 92.50 296 VAL A C 1
ATOM 2224 O O . VAL A 1 296 ? -26.577 -19.579 9.350 1.00 92.50 296 VAL A O 1
ATOM 2227 N N . ALA A 1 297 ? -24.613 -19.908 8.285 1.00 89.81 297 ALA A N 1
ATOM 2228 C CA . ALA A 1 297 ? -23.882 -18.847 8.948 1.00 89.81 297 ALA A CA 1
ATOM 2229 C C . ALA A 1 297 ? -24.332 -17.479 8.426 1.00 89.81 297 ALA A C 1
ATOM 2231 O O . ALA A 1 297 ? -24.529 -17.300 7.225 1.00 89.81 297 ALA A O 1
ATOM 2232 N N . ASP A 1 298 ? -24.440 -16.509 9.327 1.00 85.94 298 ASP A N 1
ATOM 2233 C CA . ASP A 1 298 ? -24.505 -15.103 8.948 1.00 85.94 298 ASP A CA 1
ATOM 2234 C C . ASP A 1 298 ? -23.071 -14.578 8.808 1.00 85.94 298 ASP A C 1
ATOM 2236 O O . ASP A 1 298 ? -22.312 -14.600 9.779 1.00 85.94 298 ASP A O 1
ATOM 2240 N N . LEU A 1 299 ? -22.697 -14.179 7.588 1.00 83.75 299 LEU A N 1
ATOM 2241 C CA . LEU A 1 299 ? -21.347 -13.716 7.246 1.00 83.75 299 LEU A CA 1
ATOM 2242 C C . LEU A 1 299 ? -21.109 -12.244 7.604 1.00 83.75 299 LEU A C 1
ATOM 2244 O O . LEU A 1 299 ? -19.968 -11.800 7.573 1.00 83.75 299 LEU A O 1
ATOM 2248 N N . SER A 1 300 ? -22.164 -11.502 7.958 1.00 72.31 300 SER A N 1
ATOM 2249 C CA . SER A 1 300 ? -22.065 -10.100 8.388 1.00 72.31 300 SER A CA 1
ATOM 2250 C C . SER A 1 300 ? -21.609 -9.942 9.841 1.00 72.31 300 SER A C 1
ATOM 2252 O O . SER A 1 300 ? -21.241 -8.850 10.268 1.00 72.31 300 SER A O 1
ATOM 2254 N N . ILE A 1 301 ? -21.614 -11.032 10.615 1.00 69.56 301 ILE A N 1
ATOM 2255 C CA . ILE A 1 301 ? -21.258 -11.027 12.033 1.00 69.56 301 ILE A CA 1
ATOM 2256 C C . ILE A 1 301 ? -20.106 -11.988 12.319 1.00 69.56 301 ILE A C 1
ATOM 2258 O O . ILE A 1 301 ? -20.053 -13.118 11.832 1.00 69.56 301 ILE A O 1
ATOM 2262 N N . HIS A 1 302 ? -19.204 -11.563 13.201 1.00 68.94 302 HIS A N 1
ATOM 2263 C CA . HIS A 1 302 ? -18.181 -12.443 13.751 1.00 68.94 302 HIS A CA 1
ATOM 2264 C C . HIS A 1 302 ? -18.831 -13.452 14.710 1.00 68.94 302 HIS A C 1
ATOM 2266 O O . HIS A 1 302 ? -19.115 -13.145 15.870 1.00 68.94 302 HIS A O 1
ATOM 2272 N N . ASN A 1 303 ? -19.085 -14.673 14.234 1.00 61.66 303 ASN A N 1
ATOM 2273 C CA . ASN A 1 303 ? -19.570 -15.751 15.094 1.00 61.66 303 ASN A CA 1
ATOM 2274 C C . ASN A 1 303 ? -18.441 -16.298 15.982 1.00 61.66 303 ASN A C 1
ATOM 2276 O O . ASN A 1 303 ? -17.306 -16.461 15.548 1.00 61.66 303 ASN A O 1
ATOM 2280 N N . THR A 1 304 ? -18.765 -16.642 17.230 1.00 59.22 304 THR A N 1
ATOM 2281 C CA . THR A 1 304 ? -17.812 -17.169 18.229 1.00 59.22 304 THR A CA 1
ATOM 2282 C C . THR A 1 304 ? -17.614 -18.696 18.171 1.00 59.22 304 THR A C 1
ATOM 2284 O O . THR A 1 304 ? -16.966 -19.263 19.050 1.00 59.22 304 THR A O 1
ATOM 2287 N N . GLY A 1 305 ? -18.174 -19.379 17.164 1.00 73.62 305 GLY A N 1
ATOM 2288 C CA . GLY A 1 305 ? -18.085 -20.834 16.965 1.00 73.62 305 GLY A CA 1
ATOM 2289 C C . GLY A 1 305 ? -17.389 -21.225 15.656 1.00 73.62 305 GLY A C 1
ATOM 2290 O O . GLY A 1 305 ? -17.040 -20.362 14.859 1.00 73.62 305 GLY A O 1
ATOM 2291 N N . GLY A 1 306 ? -17.197 -22.529 15.430 1.00 87.50 306 GLY A N 1
ATOM 2292 C CA . GLY A 1 306 ? -16.594 -23.048 14.196 1.00 87.50 306 GLY A CA 1
ATOM 2293 C C . GLY A 1 306 ? -17.509 -22.901 12.974 1.00 87.50 306 GLY A C 1
ATOM 2294 O O . GLY A 1 306 ? -18.738 -22.985 13.094 1.00 87.50 306 GLY A O 1
ATOM 2295 N N . TYR A 1 307 ? -16.893 -22.710 11.806 1.00 93.75 307 TYR A N 1
ATOM 2296 C CA . TYR A 1 307 ? -17.563 -22.688 10.508 1.00 93.75 307 TYR A CA 1
ATOM 2297 C C . TYR A 1 307 ? -17.397 -24.029 9.799 1.00 93.75 307 TYR A C 1
ATOM 2299 O O . TYR A 1 307 ? -16.390 -24.713 9.962 1.00 93.75 307 TYR A O 1
ATOM 2307 N N . PHE A 1 308 ? -18.380 -24.399 8.987 1.00 95.44 308 PHE A N 1
ATOM 2308 C CA . PHE A 1 308 ? -18.407 -25.670 8.277 1.00 95.44 308 PHE A CA 1
ATOM 2309 C C . PHE A 1 308 ? -18.823 -25.475 6.826 1.00 95.44 308 PHE A C 1
ATOM 2311 O O . PHE A 1 308 ? -19.679 -24.647 6.521 1.00 95.44 308 PHE A O 1
ATOM 2318 N N . SER A 1 309 ? -18.257 -26.275 5.929 1.00 95.06 309 SER A N 1
ATOM 2319 C CA . SER A 1 309 ? -18.577 -26.221 4.498 1.00 95.06 309 SER A CA 1
ATOM 2320 C C . SER A 1 309 ? -19.766 -27.100 4.093 1.00 95.06 309 SER A C 1
ATOM 2322 O O . SER A 1 309 ? -20.139 -27.139 2.924 1.00 95.06 309 SER A O 1
ATOM 2324 N N . ASP A 1 310 ? -20.383 -27.817 5.038 1.00 94.44 310 ASP A N 1
ATOM 2325 C CA . ASP A 1 310 ? -21.478 -28.746 4.762 1.00 94.44 310 ASP A CA 1
ATOM 2326 C C . ASP A 1 310 ? -22.655 -28.623 5.743 1.00 94.44 310 ASP A C 1
ATOM 2328 O O . ASP A 1 310 ? -22.501 -28.290 6.917 1.00 94.44 310 ASP A O 1
ATOM 2332 N N . THR A 1 311 ? -23.847 -28.988 5.263 1.00 94.31 311 THR A N 1
ATOM 2333 C CA . THR A 1 311 ? -25.116 -28.919 6.019 1.00 94.31 311 THR A CA 1
ATOM 2334 C C . THR A 1 311 ? -25.186 -29.797 7.275 1.00 94.31 311 THR A C 1
ATOM 2336 O O . THR A 1 311 ? -26.123 -29.652 8.061 1.00 94.31 311 THR A O 1
ATOM 2339 N N . LEU A 1 312 ? -24.260 -30.746 7.454 1.00 94.19 312 LEU A N 1
ATOM 2340 C CA . LEU A 1 312 ? -24.183 -31.603 8.639 1.00 94.19 312 LEU A CA 1
ATOM 2341 C C . LEU A 1 312 ? -23.146 -31.094 9.647 1.00 94.19 312 LEU A C 1
ATOM 2343 O O . LEU A 1 312 ? -22.976 -31.735 10.684 1.00 94.19 312 LEU A O 1
ATOM 2347 N N . CYS A 1 313 ? -22.472 -29.974 9.363 1.00 93.69 313 CYS A N 1
ATOM 2348 C CA . CYS A 1 313 ? -21.401 -29.413 10.179 1.00 93.69 313 CYS A CA 1
ATOM 2349 C C . CYS A 1 313 ? -20.325 -30.466 10.508 1.00 93.69 313 CYS A C 1
ATOM 2351 O O . CYS A 1 313 ? -19.962 -30.667 11.667 1.00 93.69 313 CYS A O 1
ATOM 2353 N N . SER A 1 314 ? -19.874 -31.206 9.490 1.00 94.00 314 SER A N 1
ATOM 2354 C CA . SER A 1 314 ? -18.894 -32.294 9.631 1.00 94.00 314 SER A CA 1
ATOM 2355 C C . SER A 1 314 ? -17.492 -31.906 9.152 1.00 94.00 314 SER A C 1
ATOM 2357 O O . SER A 1 314 ? -16.508 -32.431 9.671 1.00 94.00 314 SER A O 1
ATOM 2359 N N . ASN A 1 315 ? -17.397 -30.993 8.188 1.00 93.81 315 ASN A N 1
ATOM 2360 C CA . ASN A 1 315 ? -16.161 -30.499 7.593 1.00 93.81 315 ASN A CA 1
ATOM 2361 C C . ASN A 1 315 ? -15.914 -29.069 8.071 1.00 93.81 315 ASN A C 1
ATOM 2363 O O . ASN A 1 315 ? -16.448 -28.112 7.510 1.00 93.81 315 ASN A O 1
ATOM 2367 N N . GLU A 1 316 ? -15.144 -28.941 9.147 1.00 95.06 316 GLU A N 1
ATOM 2368 C CA . GLU A 1 316 ? -14.797 -27.647 9.732 1.00 95.06 316 GLU A CA 1
ATOM 2369 C C . GLU A 1 316 ? -13.802 -26.888 8.842 1.00 95.06 316 GLU A C 1
ATOM 2371 O O . GLU A 1 316 ? -12.880 -27.484 8.279 1.00 95.06 316 GLU A O 1
ATOM 2376 N N . ILE A 1 317 ? -13.996 -25.576 8.723 1.00 95.00 317 ILE A N 1
ATOM 2377 C CA . ILE A 1 317 ? -13.182 -24.662 7.921 1.00 95.00 317 ILE A CA 1
ATOM 2378 C C . ILE A 1 317 ? -12.833 -23.408 8.727 1.00 95.00 317 ILE A C 1
ATOM 2380 O O . ILE A 1 317 ? -13.617 -22.940 9.553 1.00 95.00 317 ILE A O 1
ATOM 2384 N N . ALA A 1 318 ? -11.658 -22.841 8.468 1.00 94.19 318 ALA A N 1
ATOM 2385 C CA . ALA A 1 318 ? -11.294 -21.525 8.977 1.00 94.19 318 ALA A CA 1
ATOM 2386 C C . ALA A 1 318 ? -11.941 -20.436 8.109 1.00 94.19 318 ALA A C 1
ATOM 2388 O O . ALA A 1 318 ? -11.631 -20.346 6.919 1.00 94.19 318 ALA A O 1
ATOM 2389 N N . PHE A 1 319 ? -12.814 -19.616 8.696 1.00 93.56 319 PHE A N 1
ATOM 2390 C CA . PHE A 1 319 ? -13.420 -18.462 8.033 1.00 93.56 319 PHE A CA 1
ATOM 2391 C C . PHE A 1 319 ? -13.448 -17.252 8.972 1.00 93.56 319 PHE A C 1
ATOM 2393 O O . PHE A 1 319 ? -13.809 -17.388 10.141 1.00 93.56 319 PHE A O 1
ATOM 2400 N N . SER A 1 320 ? -13.090 -16.080 8.453 1.00 90.25 320 SER A N 1
ATOM 2401 C CA . SER A 1 320 ? -13.201 -14.796 9.145 1.00 90.25 320 SER A CA 1
ATOM 2402 C C . SER A 1 320 ? -13.624 -13.738 8.131 1.00 90.25 320 SER A C 1
ATOM 2404 O O . SER A 1 320 ? -12.916 -13.590 7.139 1.00 90.25 320 SER A O 1
ATOM 2406 N N . PRO A 1 321 ? -14.741 -13.020 8.333 1.00 83.69 321 PRO A N 1
ATOM 2407 C CA . PRO A 1 321 ? -15.139 -11.962 7.415 1.00 83.69 321 PRO A CA 1
ATOM 2408 C C . PRO A 1 321 ? -14.117 -10.819 7.442 1.00 83.69 321 PRO A C 1
ATOM 2410 O O . PRO A 1 321 ? -13.584 -10.477 8.498 1.00 83.69 321 PRO A O 1
ATOM 2413 N N . THR A 1 322 ? -13.831 -10.250 6.272 1.00 83.19 322 THR A N 1
ATOM 2414 C CA . THR A 1 322 ? -13.013 -9.042 6.147 1.00 83.19 322 THR A CA 1
ATOM 2415 C C . THR A 1 322 ? -13.854 -7.846 6.556 1.00 83.19 322 THR A C 1
ATOM 2417 O O . THR A 1 322 ? -14.994 -7.717 6.119 1.00 83.19 322 THR A O 1
ATOM 2420 N N . ASP A 1 323 ? -13.281 -6.989 7.391 1.00 80.31 323 ASP A N 1
ATOM 2421 C CA . ASP A 1 323 ? -13.894 -5.728 7.782 1.00 80.31 323 ASP A CA 1
ATOM 2422 C C . ASP A 1 323 ? -13.831 -4.721 6.622 1.00 80.31 323 ASP A C 1
ATOM 2424 O O . ASP A 1 323 ? -12.794 -4.594 5.962 1.00 80.31 323 ASP A O 1
ATOM 2428 N N . ASP A 1 324 ? -14.924 -4.000 6.368 1.00 77.62 324 ASP A N 1
ATOM 2429 C CA . ASP A 1 324 ? -14.988 -3.014 5.280 1.00 77.62 324 ASP A CA 1
ATOM 2430 C C . ASP A 1 324 ? -13.947 -1.905 5.496 1.00 77.62 324 ASP A C 1
ATOM 2432 O O . ASP A 1 324 ? -13.308 -1.458 4.541 1.00 77.62 324 ASP A O 1
ATOM 2436 N N . PHE A 1 325 ? -13.680 -1.539 6.755 1.00 76.31 325 PHE A N 1
ATOM 2437 C CA . PHE A 1 325 ? -12.615 -0.599 7.100 1.00 76.31 325 PHE A CA 1
ATOM 2438 C C . PHE A 1 325 ? -11.217 -1.154 6.769 1.00 76.31 325 PHE A C 1
ATOM 2440 O O . PHE A 1 325 ? -10.410 -0.448 6.160 1.00 76.31 325 PHE A O 1
ATOM 2447 N N . GLU A 1 326 ? -10.929 -2.426 7.087 1.00 82.25 326 GLU A N 1
ATOM 2448 C CA . GLU A 1 326 ? -9.666 -3.091 6.706 1.00 82.25 326 GLU A CA 1
ATOM 2449 C C . GLU A 1 326 ? -9.493 -3.100 5.178 1.00 82.25 326 GLU A C 1
ATOM 2451 O O . GLU A 1 326 ? -8.412 -2.792 4.666 1.00 82.25 326 GLU A O 1
ATOM 2456 N N . PHE A 1 327 ? -10.568 -3.398 4.441 1.00 87.12 327 PHE A N 1
ATOM 2457 C CA . PHE A 1 327 ? -10.576 -3.349 2.981 1.00 87.12 327 PHE A CA 1
ATOM 2458 C C . PHE A 1 327 ? -10.263 -1.940 2.456 1.00 87.12 327 PHE A C 1
ATOM 2460 O O . PHE A 1 327 ? -9.372 -1.780 1.615 1.00 87.12 327 PHE A O 1
ATOM 2467 N N . CYS A 1 328 ? -10.954 -0.917 2.961 1.00 84.69 328 CYS A N 1
ATOM 2468 C CA . CYS A 1 328 ? -10.766 0.461 2.520 1.00 84.69 328 CYS A CA 1
ATOM 2469 C C . CYS A 1 328 ? -9.353 0.974 2.820 1.00 84.69 328 CYS A C 1
ATOM 2471 O O . CYS A 1 328 ? -8.714 1.575 1.948 1.00 84.69 328 CYS A O 1
ATOM 2473 N N . LEU A 1 329 ? -8.824 0.668 4.007 1.00 82.00 329 LEU A N 1
ATOM 2474 C CA . LEU A 1 329 ? -7.457 1.008 4.390 1.00 82.00 329 LEU A CA 1
ATOM 2475 C C . LEU A 1 329 ? -6.439 0.369 3.435 1.00 82.00 329 LEU A C 1
ATOM 2477 O O . LEU A 1 329 ? -5.562 1.064 2.919 1.00 82.00 329 LEU A O 1
ATOM 2481 N N . ALA A 1 330 ? -6.574 -0.927 3.148 1.00 83.69 330 ALA A N 1
ATOM 2482 C CA . ALA A 1 330 ? -5.646 -1.650 2.280 1.00 83.69 330 ALA A CA 1
ATOM 2483 C C . ALA A 1 330 ? -5.691 -1.194 0.811 1.00 83.69 330 ALA A C 1
ATOM 2485 O O . ALA A 1 330 ? -4.708 -1.366 0.091 1.00 83.69 330 ALA A O 1
ATOM 2486 N N . GLN A 1 331 ? -6.814 -0.632 0.355 1.00 84.38 331 GLN A N 1
ATOM 2487 C CA . GLN A 1 331 ? -7.046 -0.359 -1.063 1.00 84.38 331 GLN A CA 1
ATOM 2488 C C . GLN A 1 331 ? -6.932 1.124 -1.451 1.00 84.38 331 GLN A C 1
ATOM 2490 O O . GLN A 1 331 ? -6.567 1.406 -2.596 1.00 84.38 331 GLN A O 1
ATOM 2495 N N . PHE A 1 332 ? -7.233 2.054 -0.536 1.00 80.81 332 PHE A N 1
ATOM 2496 C CA . PHE A 1 332 ? -7.351 3.486 -0.851 1.00 80.81 332 PHE A CA 1
ATOM 2497 C C . PHE A 1 332 ? -6.491 4.407 0.016 1.00 80.81 332 PHE A C 1
ATOM 2499 O O . PHE A 1 332 ? -6.273 5.551 -0.379 1.00 80.81 332 PHE A O 1
ATOM 2506 N N . SER A 1 333 ? -5.992 3.948 1.168 1.00 77.94 333 SER A N 1
ATOM 2507 C CA . SER A 1 333 ? -5.161 4.789 2.040 1.00 77.94 333 SER A CA 1
ATOM 2508 C C . SER A 1 333 ? -3.708 4.880 1.562 1.00 77.94 333 SER A C 1
ATOM 2510 O O . SER A 1 333 ? -3.260 4.089 0.728 1.00 77.94 333 SER A O 1
ATOM 2512 N N . GLU A 1 334 ? -2.924 5.783 2.156 1.00 74.81 334 GLU A N 1
ATOM 2513 C CA . GLU A 1 334 ? -1.465 5.825 1.959 1.00 74.81 334 GLU A CA 1
ATOM 2514 C C . GLU A 1 334 ? -0.769 4.513 2.370 1.00 74.81 334 GLU A C 1
ATOM 2516 O O . GLU A 1 334 ? 0.291 4.179 1.848 1.00 74.81 334 GLU A O 1
ATOM 2521 N N . GLN A 1 335 ? -1.380 3.719 3.259 1.00 79.94 335 GLN A N 1
ATOM 2522 C CA . GLN A 1 335 ? -0.848 2.416 3.672 1.00 79.94 335 GLN A CA 1
ATOM 2523 C C . GLN A 1 335 ? -1.054 1.327 2.611 1.00 79.94 335 GLN A C 1
ATOM 2525 O O . GLN A 1 335 ? -0.474 0.250 2.726 1.00 79.94 335 GLN A O 1
ATOM 2530 N N . SER A 1 336 ? -1.838 1.581 1.559 1.00 82.94 336 SER A N 1
ATOM 2531 C CA . SER A 1 336 ? -2.045 0.615 0.471 1.00 82.94 336 SER A CA 1
ATOM 2532 C C . SER A 1 336 ? -0.727 0.125 -0.136 1.00 82.94 336 SER A C 1
ATOM 2534 O O . SER A 1 336 ? -0.600 -1.064 -0.431 1.00 82.94 336 SER A O 1
ATOM 2536 N N . GLU A 1 337 ? 0.289 0.992 -0.219 1.00 82.06 337 GLU A N 1
ATOM 2537 C CA . GLU A 1 337 ? 1.614 0.628 -0.725 1.00 82.06 337 GLU A CA 1
ATOM 2538 C C . GLU A 1 337 ? 2.280 -0.467 0.119 1.00 82.06 337 GLU A C 1
ATOM 2540 O O . GLU A 1 337 ? 3.001 -1.304 -0.414 1.00 82.06 337 GLU A O 1
ATOM 2545 N N . THR A 1 338 ? 2.040 -0.505 1.431 1.00 84.06 338 THR A N 1
ATOM 2546 C CA . THR A 1 338 ? 2.666 -1.487 2.328 1.00 84.06 338 THR A CA 1
ATOM 2547 C C . THR A 1 338 ? 1.800 -2.719 2.562 1.00 84.06 338 THR A C 1
ATOM 2549 O O . THR A 1 338 ? 2.348 -3.802 2.791 1.00 84.06 338 THR A O 1
ATOM 2552 N N . LEU A 1 339 ? 0.475 -2.568 2.491 1.00 88.62 339 LEU A N 1
ATOM 2553 C CA . LEU A 1 339 ? -0.494 -3.621 2.786 1.00 88.62 339 LEU A CA 1
ATOM 2554 C C . LEU A 1 339 ? -0.794 -4.503 1.566 1.00 88.62 339 LEU A C 1
ATOM 2556 O O . LEU A 1 339 ? -0.816 -5.732 1.678 1.00 88.62 339 LEU A O 1
ATOM 2560 N N . LEU A 1 340 ? -1.015 -3.905 0.391 1.00 89.94 340 LEU A N 1
ATOM 2561 C CA . LEU A 1 340 ? -1.576 -4.618 -0.752 1.00 89.94 340 LEU A CA 1
ATOM 2562 C C . LEU A 1 340 ? -0.561 -5.554 -1.427 1.00 89.94 340 LEU A C 1
ATOM 2564 O O . LEU A 1 340 ? 0.432 -5.141 -2.035 1.00 89.94 340 LEU A O 1
ATOM 2568 N N . GLY A 1 341 ? -0.865 -6.852 -1.387 1.00 90.81 341 GLY A N 1
ATOM 2569 C CA . GLY A 1 341 ? -0.080 -7.872 -2.077 1.00 90.81 341 GLY A CA 1
ATOM 2570 C C . GLY A 1 341 ? 1.270 -8.179 -1.435 1.00 90.81 341 GLY A C 1
ATOM 2571 O O . GLY A 1 341 ? 2.143 -8.757 -2.090 1.00 90.81 341 GLY A O 1
ATOM 2572 N N . ASN A 1 342 ? 1.444 -7.762 -0.182 1.00 91.69 342 ASN A N 1
ATOM 2573 C CA . ASN A 1 342 ? 2.630 -7.991 0.623 1.00 91.69 342 ASN A CA 1
ATOM 2574 C C . ASN A 1 342 ? 2.280 -8.943 1.768 1.00 91.69 342 ASN A C 1
ATOM 2576 O O . ASN A 1 342 ? 1.626 -8.543 2.728 1.00 91.69 342 ASN A O 1
ATOM 2580 N N . ALA A 1 343 ? 2.747 -10.188 1.701 1.00 94.00 343 ALA A N 1
ATOM 2581 C CA . ALA A 1 343 ? 2.460 -11.178 2.735 1.00 94.00 343 ALA A CA 1
ATOM 2582 C C . ALA A 1 343 ? 3.154 -10.876 4.079 1.00 94.00 343 ALA A C 1
ATOM 2584 O O . ALA A 1 343 ? 2.794 -11.463 5.094 1.00 94.00 343 ALA A O 1
ATOM 2585 N N . ALA A 1 344 ? 4.104 -9.931 4.120 1.00 91.06 344 ALA A N 1
ATOM 2586 C CA . ALA A 1 344 ? 4.686 -9.441 5.370 1.00 91.06 344 ALA A CA 1
ATOM 2587 C C . ALA A 1 344 ? 3.752 -8.493 6.146 1.00 91.06 344 ALA A C 1
ATOM 2589 O O . ALA A 1 344 ? 4.039 -8.180 7.301 1.00 91.06 344 ALA A O 1
ATOM 2590 N N . SER A 1 345 ? 2.672 -8.000 5.525 1.00 90.00 345 SER A N 1
ATOM 2591 C CA . SER A 1 345 ? 1.767 -7.020 6.139 1.00 90.00 345 SER A CA 1
ATOM 2592 C C . SER A 1 345 ? 0.765 -7.633 7.120 1.00 90.00 345 SER A C 1
ATOM 2594 O O . SER A 1 345 ? 0.142 -6.910 7.896 1.00 90.00 345 SER A O 1
ATOM 2596 N N . TRP A 1 346 ? 0.632 -8.960 7.128 1.00 91.31 346 TRP A N 1
ATOM 2597 C CA . TRP A 1 346 ? -0.298 -9.686 7.984 1.00 91.31 346 TRP A CA 1
ATOM 2598 C C . TRP A 1 346 ? 0.381 -10.860 8.693 1.00 91.31 346 TRP A C 1
ATOM 2600 O O . TRP A 1 346 ? 1.327 -11.472 8.200 1.00 91.31 346 TRP A O 1
ATOM 2610 N N . ALA A 1 347 ? -0.116 -11.186 9.887 1.00 92.50 347 ALA A N 1
ATOM 2611 C CA . ALA A 1 347 ? 0.310 -12.375 10.613 1.00 92.50 347 ALA A CA 1
ATOM 2612 C C . ALA A 1 347 ? -0.454 -13.604 10.084 1.00 92.50 347 ALA A C 1
ATOM 2614 O O . ALA A 1 347 ? -1.673 -13.525 9.930 1.00 92.50 347 ALA A O 1
ATOM 2615 N N . PRO A 1 348 ? 0.214 -14.742 9.822 1.00 93.81 348 PRO A N 1
ATOM 2616 C CA . PRO A 1 348 ? -0.476 -15.961 9.413 1.00 93.81 348 PRO A CA 1
ATOM 2617 C C . PRO A 1 348 ? -1.412 -16.477 10.509 1.00 93.81 348 PRO A C 1
ATOM 2619 O O . PRO A 1 348 ? -1.024 -16.559 11.679 1.00 93.81 348 PRO A O 1
ATOM 2622 N N . ASP A 1 349 ? -2.613 -16.899 10.122 1.00 92.88 349 ASP A N 1
ATOM 2623 C CA . ASP A 1 349 ? -3.574 -17.480 11.054 1.00 92.88 349 ASP A CA 1
ATOM 2624 C C . ASP A 1 349 ? -3.099 -18.867 11.494 1.00 92.88 349 ASP A C 1
ATOM 2626 O O . ASP A 1 349 ? -2.851 -19.761 10.677 1.00 92.88 349 ASP A O 1
ATOM 2630 N N . THR A 1 350 ? -2.987 -19.067 12.807 1.00 87.75 350 THR A N 1
ATOM 2631 C CA . THR A 1 350 ? -2.556 -20.351 13.379 1.00 87.75 350 THR A CA 1
ATOM 2632 C C . THR A 1 350 ? -3.729 -21.311 13.576 1.00 87.75 350 THR A C 1
ATOM 2634 O O . THR A 1 350 ? -4.818 -20.894 13.956 1.00 87.75 350 THR A O 1
ATOM 2637 N N . ASN A 1 351 ? -3.484 -22.617 13.407 1.00 86.31 351 ASN A N 1
ATOM 2638 C CA . ASN A 1 351 ? -4.461 -23.693 13.641 1.00 86.31 351 ASN A CA 1
ATOM 2639 C C . ASN A 1 351 ? -5.751 -23.576 12.808 1.00 86.31 351 ASN A C 1
ATOM 2641 O O . ASN A 1 351 ? -6.843 -23.756 13.339 1.00 86.31 351 ASN A O 1
ATOM 2645 N N . GLN A 1 352 ? -5.630 -23.307 11.509 1.00 93.19 352 GLN A N 1
ATOM 2646 C CA . GLN A 1 352 ? -6.773 -23.256 10.598 1.00 93.19 352 GLN A CA 1
ATOM 2647 C C . GLN A 1 352 ? -7.370 -24.665 10.369 1.00 93.19 352 GLN A C 1
ATOM 2649 O O . GLN A 1 352 ? -6.706 -25.510 9.758 1.00 93.19 352 GLN A O 1
ATOM 2654 N N . PRO A 1 353 ? -8.603 -24.967 10.828 1.00 92.69 353 PRO A N 1
ATOM 2655 C CA . PRO A 1 353 ? -9.259 -26.226 10.482 1.00 92.69 353 PRO A CA 1
ATOM 2656 C C . PRO A 1 353 ? -9.515 -26.315 8.972 1.00 92.69 353 PRO A C 1
ATOM 2658 O O . PRO A 1 353 ? -9.845 -25.323 8.319 1.00 92.69 353 PRO A O 1
ATOM 2661 N N . GLY A 1 354 ? -9.340 -27.517 8.419 1.00 90.12 354 GLY A N 1
ATOM 2662 C CA . GLY A 1 354 ? -9.535 -27.779 6.991 1.00 90.12 354 GLY A CA 1
ATOM 2663 C C . GLY A 1 354 ? -8.459 -27.188 6.072 1.00 90.12 354 GLY A C 1
ATOM 2664 O O . GLY A 1 354 ? -8.623 -27.241 4.856 1.00 90.12 354 GLY A O 1
ATOM 2665 N N . ASP A 1 355 ? -7.369 -26.630 6.611 1.00 93.50 355 ASP A N 1
ATOM 2666 C CA . ASP A 1 355 ? -6.260 -26.132 5.799 1.00 93.50 355 ASP A CA 1
ATOM 2667 C C . ASP A 1 355 ? -5.347 -27.271 5.322 1.00 93.50 355 ASP A C 1
ATOM 2669 O O . ASP A 1 355 ? -4.686 -27.944 6.115 1.00 93.50 355 ASP A O 1
ATOM 2673 N N . GLU A 1 356 ? -5.306 -27.485 4.008 1.00 93.56 356 GLU A N 1
ATOM 2674 C CA . GLU A 1 356 ? -4.476 -28.517 3.377 1.00 93.56 356 GLU A CA 1
ATOM 2675 C C . GLU A 1 356 ? -3.022 -28.059 3.134 1.00 93.56 356 GLU A C 1
ATOM 2677 O O . GLU A 1 356 ? -2.172 -28.884 2.794 1.00 93.56 356 GLU A O 1
ATOM 2682 N N . LEU A 1 357 ? -2.703 -26.774 3.364 1.00 94.25 357 LEU A N 1
ATOM 2683 C CA . LEU A 1 357 ? -1.360 -26.193 3.206 1.00 94.25 357 LEU A CA 1
ATOM 2684 C C . LEU A 1 357 ? -0.824 -25.535 4.501 1.00 94.25 357 LEU A C 1
ATOM 2686 O O . LEU A 1 357 ? -0.329 -24.411 4.450 1.00 94.25 357 LEU A O 1
ATOM 2690 N N . PRO A 1 358 ? -0.792 -26.232 5.655 1.00 92.25 358 PRO A N 1
ATOM 2691 C CA . PRO A 1 358 ? -0.470 -25.620 6.953 1.00 92.25 358 PRO A CA 1
ATOM 2692 C C . PRO A 1 358 ? 0.982 -25.129 7.092 1.00 92.25 358 PRO A C 1
ATOM 2694 O O . PRO A 1 358 ? 1.323 -24.458 8.064 1.00 92.25 358 PRO A O 1
ATOM 2697 N N . ALA A 1 359 ? 1.867 -25.508 6.164 1.00 92.69 359 ALA A N 1
ATOM 2698 C CA . ALA A 1 359 ? 3.249 -25.032 6.118 1.00 92.69 359 ALA A CA 1
ATOM 2699 C C . ALA A 1 359 ? 3.401 -23.710 5.345 1.00 92.69 359 ALA A C 1
ATOM 2701 O O . ALA A 1 359 ? 4.453 -23.078 5.437 1.00 92.69 359 ALA A O 1
ATOM 2702 N N . VAL A 1 360 ? 2.383 -23.311 4.578 1.00 95.38 360 VAL A N 1
ATOM 2703 C CA . VAL A 1 360 ? 2.369 -22.062 3.817 1.00 95.38 360 VAL A CA 1
ATOM 2704 C C . VAL A 1 360 ? 1.723 -20.976 4.684 1.00 95.38 360 VAL A C 1
ATOM 2706 O O . VAL A 1 360 ? 0.588 -21.161 5.127 1.00 95.38 360 VAL A O 1
ATOM 2709 N N . PRO A 1 361 ? 2.399 -19.837 4.924 1.00 96.50 361 PRO A N 1
ATOM 2710 C CA . PRO A 1 361 ? 1.794 -18.691 5.596 1.00 96.50 361 PRO A CA 1
ATOM 2711 C C . PRO A 1 361 ? 0.489 -18.290 4.901 1.00 96.50 361 PRO A C 1
ATOM 2713 O O . PRO A 1 361 ? 0.497 -17.985 3.709 1.00 96.50 361 PRO A O 1
ATOM 2716 N N . SER A 1 362 ? -0.635 -18.317 5.615 1.00 96.94 362 SER A N 1
ATOM 2717 C CA . SER A 1 362 ? -1.942 -17.995 5.041 1.00 96.94 362 SER A CA 1
ATOM 2718 C C . SER A 1 362 ? -2.905 -17.414 6.070 1.00 96.94 362 SER A C 1
ATOM 2720 O O . SER A 1 362 ? -2.691 -17.551 7.277 1.00 96.94 362 SER A O 1
ATOM 2722 N N . ARG A 1 363 ? -3.969 -16.777 5.578 1.00 95.56 363 ARG A N 1
ATOM 2723 C CA . ARG A 1 363 ? -5.132 -16.359 6.371 1.00 95.56 363 ARG A CA 1
ATOM 2724 C C . ARG A 1 363 ? -6.313 -17.301 6.133 1.00 95.56 363 ARG A C 1
ATOM 2726 O O . ARG A 1 363 ? -6.375 -18.006 5.119 1.00 95.56 363 ARG A O 1
ATOM 2733 N N . SER A 1 364 ? -7.245 -17.287 7.076 1.00 94.81 364 SER A N 1
ATOM 2734 C CA . SER A 1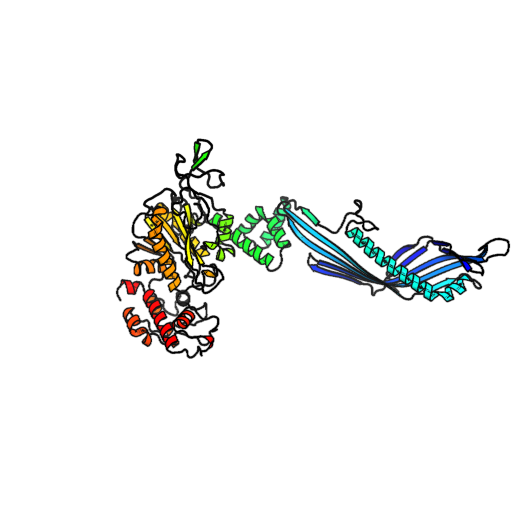 364 ? -8.542 -17.956 6.991 1.00 94.81 364 SER A CA 1
ATOM 2735 C C . SER A 1 364 ? -9.303 -17.519 5.736 1.00 94.81 364 SER A C 1
ATOM 2737 O O . SER A 1 364 ? -9.054 -16.445 5.185 1.00 94.81 364 SER A O 1
ATOM 2739 N N . TRP A 1 365 ? -10.247 -18.341 5.275 1.00 95.88 365 TRP A N 1
ATOM 2740 C CA . TRP A 1 365 ? -11.124 -17.933 4.179 1.00 95.88 365 TRP A CA 1
ATOM 2741 C C . TRP A 1 365 ? -11.929 -16.691 4.572 1.00 95.88 365 TRP A C 1
ATOM 2743 O O . TRP A 1 365 ? -12.335 -16.544 5.720 1.00 95.88 365 TRP A O 1
ATOM 2753 N N . THR A 1 366 ? -12.191 -15.820 3.609 1.00 94.50 366 THR A N 1
ATOM 2754 C CA . THR A 1 366 ? -12.990 -14.605 3.798 1.00 94.50 366 THR A CA 1
ATOM 2755 C C . THR A 1 366 ? -13.822 -14.312 2.548 1.00 94.50 366 THR A C 1
ATOM 2757 O O . THR A 1 366 ? -13.723 -15.013 1.540 1.00 94.50 366 THR A O 1
ATOM 2760 N N . THR A 1 367 ? -14.640 -13.272 2.601 1.00 93.50 367 THR A N 1
ATOM 2761 C CA . THR A 1 367 ? -15.228 -12.580 1.451 1.00 93.50 367 THR A CA 1
ATOM 2762 C C . THR A 1 367 ? -14.664 -11.163 1.403 1.00 93.50 367 THR A C 1
ATOM 2764 O O . THR A 1 367 ? -14.447 -10.565 2.451 1.00 93.50 367 THR A O 1
ATOM 2767 N N . VAL A 1 368 ? -14.446 -10.608 0.208 1.00 92.62 368 VAL A N 1
ATOM 2768 C CA . VAL A 1 368 ? -13.879 -9.256 0.048 1.00 92.62 368 VAL A CA 1
ATOM 2769 C C . VAL A 1 368 ? -14.783 -8.371 -0.826 1.00 92.62 368 VAL A C 1
ATOM 2771 O O . VAL A 1 368 ? -15.270 -8.863 -1.858 1.00 92.62 368 VAL A O 1
ATOM 2774 N N . PRO A 1 369 ? -15.011 -7.088 -0.467 1.00 92.06 369 PRO A N 1
ATOM 2775 C CA . PRO A 1 369 ? -15.911 -6.195 -1.207 1.00 92.06 369 PRO A CA 1
ATOM 2776 C C . PRO A 1 369 ? -15.556 -6.013 -2.686 1.00 92.06 369 PRO A C 1
ATOM 2778 O O . PRO A 1 369 ? -16.444 -5.964 -3.535 1.00 92.06 369 PRO A O 1
ATOM 2781 N N . SER A 1 370 ? -14.266 -5.994 -3.030 1.00 92.44 370 SER A N 1
ATOM 2782 C CA . SER A 1 370 ? -13.787 -5.815 -4.409 1.00 92.44 370 SER A CA 1
ATOM 2783 C C . SER A 1 370 ? -14.342 -6.836 -5.404 1.00 92.44 370 SER A C 1
ATOM 2785 O O . SER A 1 370 ? -14.571 -6.484 -6.557 1.00 92.44 370 SER A O 1
ATOM 2787 N N . THR A 1 371 ? -14.627 -8.070 -4.975 1.00 94.69 371 THR A N 1
ATOM 2788 C CA . THR A 1 371 ? -15.217 -9.120 -5.834 1.00 94.69 371 THR A CA 1
ATOM 2789 C C . THR A 1 371 ? -16.700 -8.905 -6.155 1.00 94.69 371 THR A 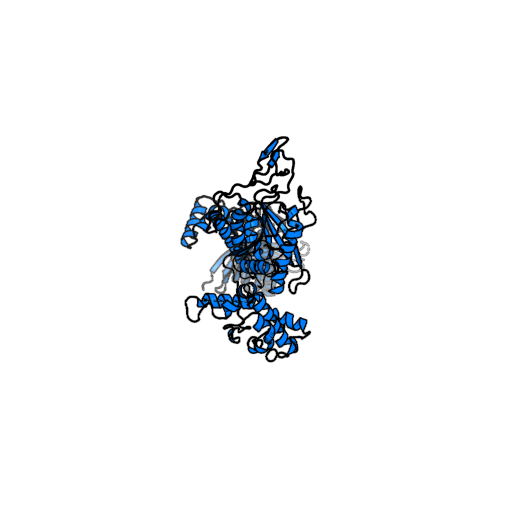C 1
ATOM 2791 O O . THR A 1 371 ? -17.246 -9.591 -7.023 1.00 94.69 371 THR A O 1
ATOM 2794 N N . ALA A 1 372 ? -17.345 -7.958 -5.470 1.00 93.69 372 ALA A N 1
ATOM 2795 C CA . ALA A 1 372 ? -18.739 -7.575 -5.657 1.00 93.69 372 ALA A CA 1
ATOM 2796 C C . ALA A 1 372 ? -18.898 -6.203 -6.340 1.00 93.69 372 ALA A C 1
ATOM 2798 O O . ALA A 1 372 ? -20.023 -5.722 -6.472 1.00 93.69 372 ALA A O 1
ATOM 2799 N N . LEU A 1 373 ? -17.807 -5.572 -6.794 1.00 92.62 373 LEU A N 1
ATOM 2800 C CA . LEU A 1 373 ? -17.865 -4.298 -7.512 1.00 92.62 373 LEU A CA 1
ATOM 2801 C C . LEU A 1 373 ? -18.163 -4.514 -8.998 1.00 92.62 373 LEU A C 1
ATOM 2803 O O . LEU A 1 373 ? -17.342 -5.059 -9.735 1.00 92.62 373 LEU A O 1
ATOM 2807 N N . ASP A 1 374 ? -19.306 -4.022 -9.473 1.00 90.75 374 ASP A N 1
ATOM 2808 C CA . ASP A 1 374 ? -19.707 -4.103 -10.881 1.00 90.75 374 ASP A CA 1
ATOM 2809 C C . ASP A 1 374 ? -19.023 -3.009 -11.730 1.00 90.75 374 ASP A C 1
ATOM 2811 O O . ASP A 1 374 ? -19.653 -2.103 -12.274 1.00 90.75 374 ASP A O 1
ATOM 2815 N N . LEU A 1 375 ? -17.686 -3.065 -11.799 1.00 85.31 375 LEU A N 1
ATOM 2816 C CA . LEU A 1 375 ? -16.833 -2.133 -12.562 1.00 85.31 375 LEU A CA 1
ATOM 2817 C C . LEU A 1 375 ? -16.662 -2.545 -14.033 1.00 85.31 375 LEU A C 1
ATOM 2819 O O . LEU A 1 375 ? -16.145 -1.784 -14.855 1.00 85.31 375 LEU A O 1
ATOM 2823 N N . GLY A 1 376 ? -17.021 -3.788 -14.356 1.00 75.06 376 GLY A N 1
ATOM 2824 C CA . GLY A 1 376 ? -16.810 -4.392 -15.664 1.00 75.06 376 GLY A CA 1
ATOM 2825 C C . GLY A 1 376 ? -17.861 -3.989 -16.699 1.00 75.06 376 GLY A C 1
ATOM 2826 O O . GLY A 1 376 ? -18.917 -3.446 -16.403 1.00 75.06 376 GLY A O 1
ATOM 2827 N N . THR A 1 377 ? -17.596 -4.319 -17.965 1.00 75.00 377 THR A N 1
ATOM 2828 C CA . THR A 1 377 ? -18.601 -4.186 -19.038 1.00 75.00 377 THR A CA 1
ATOM 2829 C C . THR A 1 377 ? -19.651 -5.298 -19.012 1.00 75.00 377 THR A C 1
ATOM 2831 O O . THR A 1 377 ? -20.705 -5.165 -19.635 1.00 75.00 377 THR A O 1
ATOM 2834 N N . VAL A 1 378 ? -19.359 -6.404 -18.320 1.00 85.25 378 VAL A N 1
ATOM 2835 C CA . VAL A 1 378 ? -20.267 -7.535 -18.117 1.00 85.25 378 VAL A CA 1
ATOM 2836 C C . VAL A 1 378 ? -20.721 -7.509 -16.668 1.00 85.25 378 VAL A C 1
ATOM 2838 O O . VAL A 1 378 ? -19.893 -7.706 -15.779 1.00 85.25 378 VAL A O 1
ATOM 2841 N N . SER A 1 379 ? -22.024 -7.301 -16.469 1.00 90.69 379 SER A N 1
ATOM 2842 C CA . SER A 1 379 ? -22.602 -7.185 -15.131 1.00 90.69 379 SER A CA 1
ATOM 2843 C C . SER A 1 379 ? -22.358 -8.432 -14.289 1.00 90.69 379 SER A C 1
ATOM 2845 O O . SER A 1 379 ? -22.466 -9.550 -14.799 1.00 90.69 379 SER A O 1
ATOM 2847 N N . LEU A 1 380 ? -22.089 -8.236 -12.998 1.00 93.69 380 LEU A N 1
ATOM 2848 C CA . LEU A 1 380 ? -21.973 -9.316 -12.012 1.00 93.69 380 LEU A CA 1
ATOM 2849 C C . LEU A 1 380 ? -23.329 -9.901 -11.582 1.00 93.69 380 LEU A C 1
ATOM 2851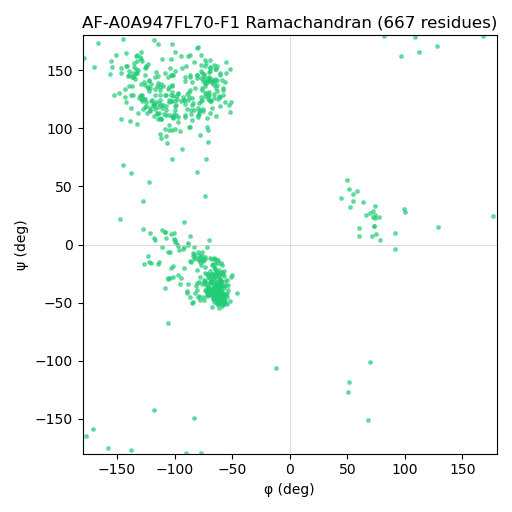 O O . LEU A 1 380 ? -23.367 -10.877 -10.832 1.00 93.69 380 LEU A O 1
ATOM 2855 N N . GLN A 1 381 ? -24.451 -9.319 -12.022 1.00 90.31 381 GLN A N 1
ATOM 2856 C CA . GLN A 1 381 ? -25.779 -9.725 -11.569 1.00 90.31 381 GLN A CA 1
ATOM 2857 C C . GLN A 1 381 ? -26.045 -11.221 -11.808 1.00 90.31 381 GLN A C 1
ATOM 2859 O O . GLN A 1 381 ? -26.057 -11.700 -12.943 1.00 90.31 381 GLN A O 1
ATOM 2864 N N . GLY A 1 382 ? -26.352 -11.938 -10.724 1.00 89.50 382 GLY A N 1
ATOM 2865 C CA . GLY A 1 382 ? -26.647 -13.372 -10.740 1.00 89.50 382 GLY A CA 1
ATOM 2866 C C . GLY A 1 382 ? -25.436 -14.280 -10.510 1.00 89.50 382 GLY A C 1
ATOM 2867 O O . GLY A 1 382 ? -25.628 -15.492 -10.419 1.00 89.50 382 GLY A O 1
ATOM 2868 N N . ASN A 1 383 ? -24.227 -13.723 -10.390 1.00 96.44 383 ASN A N 1
ATOM 2869 C CA . ASN A 1 383 ? -23.068 -14.452 -9.879 1.00 96.44 383 ASN A CA 1
ATOM 2870 C C . ASN A 1 383 ? -23.138 -14.570 -8.347 1.00 96.44 383 ASN A C 1
ATOM 2872 O O . ASN A 1 383 ? -23.853 -13.811 -7.690 1.00 96.44 383 ASN A O 1
ATOM 2876 N N . HIS A 1 384 ? -22.355 -15.484 -7.779 1.00 97.12 384 HIS A N 1
ATOM 2877 C CA . HIS A 1 384 ? -22.104 -15.539 -6.344 1.00 97.12 384 HIS A CA 1
ATOM 2878 C C . HIS A 1 384 ? -20.833 -14.771 -5.983 1.00 97.12 384 HIS A C 1
ATOM 2880 O O . HIS A 1 384 ? -19.884 -14.693 -6.775 1.00 97.12 384 HIS A O 1
ATOM 2886 N N . GLN A 1 385 ? -20.793 -14.246 -4.759 1.00 95.81 385 GLN A N 1
ATOM 2887 C CA . GLN A 1 385 ? -19.567 -13.686 -4.206 1.00 95.81 385 GLN A CA 1
ATOM 2888 C C . GLN A 1 385 ? -18.576 -14.830 -3.944 1.00 95.81 385 GLN A C 1
ATOM 2890 O O . GLN A 1 385 ? -18.917 -15.789 -3.246 1.00 95.81 385 GLN A O 1
ATOM 2895 N N . PRO A 1 386 ? -17.364 -14.782 -4.518 1.00 97.44 386 PRO A N 1
ATOM 2896 C CA . PRO A 1 386 ? -16.365 -15.800 -4.266 1.00 97.44 386 PRO A CA 1
ATOM 2897 C C . PRO A 1 386 ? -15.717 -15.614 -2.890 1.00 97.44 386 PRO A C 1
ATOM 2899 O O . PRO A 1 386 ? -15.479 -14.499 -2.427 1.00 97.44 386 PRO A O 1
ATOM 2902 N N . TYR A 1 387 ? -15.345 -16.736 -2.289 1.00 97.81 387 TYR A N 1
ATOM 2903 C CA . TYR A 1 387 ? -14.461 -16.795 -1.138 1.00 97.81 387 TYR A CA 1
ATOM 2904 C C . TYR A 1 387 ? -13.017 -16.542 -1.553 1.00 97.81 387 TYR A C 1
ATOM 2906 O O . TYR A 1 387 ? -12.575 -17.052 -2.582 1.00 97.81 387 TYR A O 1
ATOM 2914 N N . LEU A 1 388 ? -12.283 -15.807 -0.723 1.00 97.62 388 LEU A N 1
ATOM 2915 C CA . LEU A 1 388 ? -10.870 -15.476 -0.866 1.00 97.62 388 LEU A CA 1
ATOM 2916 C C . LEU A 1 388 ? -10.045 -16.216 0.195 1.00 97.62 388 LEU A C 1
ATOM 2918 O O . LEU A 1 388 ? -10.408 -16.223 1.369 1.00 97.62 388 LEU A O 1
ATOM 2922 N N . LYS A 1 389 ? -8.901 -16.773 -0.207 1.00 97.44 389 LYS A N 1
ATOM 2923 C CA . LYS A 1 389 ? -7.803 -17.167 0.683 1.00 97.44 389 LYS A CA 1
ATOM 2924 C C . LYS A 1 389 ? -6.520 -16.448 0.277 1.00 97.44 389 LYS A C 1
ATOM 2926 O O . LYS A 1 389 ? -6.169 -16.434 -0.902 1.00 97.44 389 LYS A O 1
ATOM 2931 N N . GLN A 1 390 ? -5.830 -15.857 1.249 1.00 97.44 390 GLN A N 1
ATOM 2932 C CA . GLN A 1 390 ? -4.557 -15.155 1.052 1.00 97.44 390 GLN A CA 1
ATOM 2933 C C . GLN A 1 390 ? -3.402 -16.045 1.513 1.00 97.44 390 GLN A C 1
ATOM 2935 O O . GLN A 1 390 ? -3.462 -16.602 2.612 1.00 97.44 390 GLN A O 1
ATOM 2940 N N . LEU A 1 391 ? -2.365 -16.190 0.685 1.00 98.12 391 LEU A N 1
ATOM 2941 C CA . LEU A 1 391 ? -1.181 -16.997 0.989 1.00 98.12 391 LEU A CA 1
ATOM 2942 C C . LEU A 1 391 ? 0.108 -16.250 0.631 1.00 98.12 391 LEU A C 1
ATOM 2944 O O . LEU A 1 391 ? 0.175 -15.599 -0.406 1.00 98.12 391 LEU A O 1
ATOM 2948 N N . GLY A 1 392 ? 1.160 -16.400 1.433 1.00 97.94 392 GLY A N 1
ATOM 2949 C CA . GLY A 1 392 ? 2.517 -16.017 1.042 1.00 97.94 392 GLY A CA 1
ATOM 2950 C C . GLY A 1 392 ? 3.112 -17.104 0.150 1.00 97.94 392 GLY A C 1
ATOM 2951 O O . GLY A 1 392 ? 3.347 -18.216 0.623 1.00 97.94 392 GLY A O 1
ATOM 2952 N N . TYR A 1 393 ? 3.329 -16.817 -1.137 1.00 97.81 393 TYR A N 1
ATOM 2953 C CA . TYR A 1 393 ? 3.772 -17.839 -2.101 1.00 97.81 393 TYR A CA 1
ATOM 2954 C C . TYR A 1 393 ? 5.261 -17.756 -2.445 1.00 97.81 393 TYR A C 1
ATOM 2956 O O . TYR A 1 393 ? 5.830 -18.736 -2.932 1.00 97.81 393 TYR A O 1
ATOM 2964 N N . LYS A 1 394 ? 5.902 -16.603 -2.213 1.00 96.94 394 LYS A N 1
ATOM 2965 C CA . LYS A 1 394 ? 7.315 -16.396 -2.539 1.00 96.94 394 LYS A CA 1
ATOM 2966 C C . LYS A 1 394 ? 7.966 -15.359 -1.629 1.00 96.94 394 LYS A C 1
ATOM 2968 O O . LYS A 1 394 ? 7.502 -14.228 -1.555 1.00 96.94 394 LYS A O 1
ATOM 2973 N N . THR A 1 395 ? 9.102 -15.738 -1.053 1.00 95.94 395 THR A N 1
ATOM 2974 C CA . THR A 1 395 ? 9.988 -14.861 -0.280 1.00 95.94 395 THR A CA 1
ATOM 2975 C C . THR A 1 395 ? 11.250 -14.561 -1.084 1.00 95.94 395 THR A C 1
ATOM 2977 O O . THR A 1 395 ? 11.925 -15.483 -1.549 1.00 95.94 395 THR A O 1
ATOM 2980 N N . ILE A 1 396 ? 11.605 -13.285 -1.226 1.00 94.75 396 ILE A N 1
ATOM 2981 C CA . ILE A 1 396 ? 12.865 -12.838 -1.833 1.00 94.75 396 ILE A CA 1
ATOM 2982 C C . ILE A 1 396 ? 13.682 -12.083 -0.784 1.00 94.75 396 ILE A C 1
ATOM 2984 O O . ILE A 1 396 ? 13.273 -11.026 -0.312 1.00 94.75 396 ILE A O 1
ATOM 2988 N N . THR A 1 397 ? 14.851 -12.618 -0.430 1.00 90.44 397 THR A N 1
ATOM 2989 C CA . THR A 1 397 ? 15.740 -12.040 0.597 1.00 90.44 397 THR A CA 1
ATOM 2990 C C . THR A 1 397 ? 16.918 -11.255 0.026 1.00 90.44 397 THR A C 1
ATOM 2992 O O . THR A 1 397 ? 17.556 -10.503 0.753 1.00 90.44 397 THR A O 1
ATOM 2995 N N . ASP A 1 398 ? 17.253 -11.469 -1.246 1.00 83.50 398 ASP A N 1
ATOM 2996 C CA . ASP A 1 398 ? 18.336 -10.761 -1.930 1.00 83.50 398 ASP A CA 1
ATOM 2997 C C . ASP A 1 398 ? 17.746 -9.555 -2.660 1.00 83.50 398 ASP A C 1
ATOM 2999 O O . ASP A 1 398 ? 17.353 -9.643 -3.824 1.00 83.50 398 ASP A O 1
ATOM 3003 N N . ILE A 1 399 ? 17.554 -8.467 -1.914 1.00 79.56 399 ILE A N 1
ATOM 3004 C CA . ILE A 1 399 ? 16.890 -7.259 -2.400 1.00 79.56 399 ILE A CA 1
ATOM 3005 C C . ILE A 1 399 ? 17.871 -6.082 -2.452 1.00 79.56 399 ILE A C 1
ATOM 3007 O O . ILE A 1 399 ? 18.660 -5.882 -1.526 1.00 79.56 399 ILE A O 1
ATOM 3011 N N . PRO A 1 400 ? 17.818 -5.255 -3.509 1.00 69.81 400 PRO A N 1
ATOM 3012 C CA . PRO A 1 400 ? 18.718 -4.115 -3.652 1.00 69.81 400 PRO A CA 1
ATOM 3013 C C . PRO A 1 400 ? 18.313 -2.917 -2.776 1.00 69.81 400 PRO A C 1
ATOM 3015 O O . PRO A 1 400 ? 19.062 -1.941 -2.699 1.00 69.81 400 PRO A O 1
ATOM 3018 N N . ARG A 1 401 ? 17.111 -2.939 -2.177 1.00 74.81 401 ARG A N 1
ATOM 3019 C CA . ARG A 1 401 ? 16.491 -1.817 -1.451 1.00 74.81 401 ARG A CA 1
ATOM 3020 C C . ARG A 1 401 ? 15.644 -2.313 -0.284 1.00 74.81 401 ARG A C 1
ATOM 3022 O O . ARG A 1 401 ? 15.086 -3.399 -0.356 1.00 74.81 401 ARG A O 1
ATOM 3029 N N . GLY A 1 402 ? 15.513 -1.484 0.752 1.00 80.19 402 GLY A N 1
ATOM 3030 C CA . GLY A 1 402 ? 14.850 -1.856 2.006 1.00 80.19 402 GLY A CA 1
ATOM 3031 C C . GLY A 1 402 ? 15.772 -2.633 2.952 1.00 80.19 402 GLY A C 1
ATOM 3032 O O . GLY A 1 402 ? 16.939 -2.865 2.646 1.00 80.19 402 GLY A O 1
ATOM 3033 N N . ASN A 1 403 ? 15.253 -2.998 4.127 1.00 76.56 403 ASN A N 1
ATOM 3034 C CA . ASN A 1 403 ? 16.010 -3.712 5.172 1.00 76.56 403 ASN A CA 1
ATOM 3035 C C . ASN A 1 403 ? 15.419 -5.101 5.495 1.00 76.56 403 ASN A C 1
ATOM 3037 O O . ASN A 1 403 ? 15.854 -5.738 6.457 1.00 76.56 403 ASN A O 1
ATOM 3041 N N . GLY A 1 404 ? 14.405 -5.539 4.742 1.00 84.00 404 GLY A N 1
ATOM 3042 C CA . GLY A 1 404 ? 13.642 -6.762 4.988 1.00 84.00 404 GLY A CA 1
ATOM 3043 C C . GLY A 1 404 ? 13.751 -7.794 3.865 1.00 84.00 404 GLY A C 1
ATOM 3044 O O . GLY A 1 404 ? 14.809 -7.986 3.273 1.00 84.00 404 GLY A O 1
ATOM 3045 N N . ALA A 1 405 ? 12.638 -8.471 3.597 1.00 89.75 405 ALA A N 1
ATOM 3046 C CA . ALA A 1 405 ? 12.448 -9.361 2.460 1.00 89.75 405 ALA A CA 1
ATOM 3047 C C . ALA A 1 405 ? 11.213 -8.902 1.674 1.00 89.75 405 ALA A C 1
ATOM 3049 O O . ALA A 1 405 ? 10.295 -8.313 2.245 1.00 89.75 405 ALA A O 1
ATOM 3050 N N . CYS A 1 406 ? 11.179 -9.185 0.374 1.00 93.19 406 CYS A N 1
ATOM 3051 C CA . CYS A 1 406 ? 9.960 -9.043 -0.410 1.00 93.19 406 CYS A CA 1
ATOM 3052 C C . CYS A 1 406 ? 9.132 -10.328 -0.289 1.00 93.19 406 CYS A C 1
ATOM 3054 O O . CYS A 1 406 ? 9.541 -11.380 -0.783 1.00 93.19 406 CYS A O 1
ATOM 3056 N N . GLU A 1 407 ? 7.979 -10.231 0.371 1.00 94.94 407 GLU A N 1
ATOM 3057 C CA . GLU A 1 407 ? 7.046 -11.337 0.595 1.00 94.94 407 GLU A CA 1
ATOM 3058 C C . GLU A 1 407 ? 5.838 -11.187 -0.337 1.00 94.94 407 GLU A C 1
ATOM 3060 O O . GLU A 1 407 ? 4.959 -10.356 -0.112 1.00 94.94 407 GLU A O 1
ATOM 3065 N N . LEU A 1 408 ? 5.785 -11.970 -1.414 1.00 97.06 408 LEU A N 1
ATOM 3066 C CA . LEU A 1 408 ? 4.723 -11.866 -2.414 1.00 97.06 408 LEU A CA 1
ATOM 3067 C C . LEU A 1 408 ? 3.498 -12.707 -2.033 1.00 97.06 408 LEU A C 1
ATOM 3069 O O . LEU A 1 408 ? 3.601 -13.891 -1.694 1.00 97.06 408 LEU A O 1
ATOM 3073 N N . GLU A 1 409 ? 2.324 -12.086 -2.144 1.00 97.56 409 GLU A N 1
ATOM 3074 C CA . GLU A 1 409 ? 1.025 -12.698 -1.854 1.00 97.56 409 GLU A CA 1
ATOM 3075 C C . GLU A 1 409 ? 0.392 -13.352 -3.096 1.00 97.56 409 GLU A C 1
ATOM 3077 O O . GLU A 1 409 ? 0.481 -12.852 -4.218 1.00 97.56 409 GLU A O 1
ATOM 3082 N N . MET A 1 410 ? -0.286 -14.476 -2.878 1.00 98.50 410 MET A N 1
ATOM 3083 C CA . MET A 1 410 ? -1.205 -15.132 -3.799 1.00 98.50 410 MET A CA 1
ATOM 3084 C C . MET A 1 410 ? -2.611 -15.036 -3.214 1.00 98.50 410 MET A C 1
ATOM 3086 O O . MET A 1 410 ? -2.857 -15.521 -2.107 1.00 98.50 410 MET A O 1
ATOM 3090 N N . ARG A 1 411 ? -3.548 -14.471 -3.977 1.00 98.38 411 ARG A N 1
ATOM 3091 C CA . ARG A 1 411 ? -4.976 -14.524 -3.653 1.00 98.38 411 ARG A CA 1
ATOM 3092 C C . ARG A 1 411 ? -5.654 -15.646 -4.415 1.00 98.38 411 ARG A C 1
ATOM 3094 O O . ARG A 1 411 ? -5.487 -15.767 -5.626 1.00 98.38 411 ARG A O 1
ATOM 3101 N N . VAL A 1 412 ? -6.412 -16.476 -3.711 1.00 98.75 412 VAL A N 1
ATOM 3102 C CA . VAL A 1 412 ? -7.075 -17.652 -4.277 1.00 98.75 412 VAL A CA 1
ATOM 3103 C C . VAL A 1 412 ? -8.571 -17.524 -4.100 1.00 98.75 412 VAL A C 1
ATOM 3105 O O . VAL A 1 412 ? -9.041 -17.382 -2.975 1.00 98.75 412 VAL A O 1
ATOM 3108 N N . TYR A 1 413 ? -9.313 -17.615 -5.201 1.00 98.75 413 TYR A N 1
ATOM 3109 C CA . TYR A 1 413 ? -10.757 -17.435 -5.202 1.00 98.75 413 TYR A CA 1
ATOM 3110 C C . TYR A 1 413 ? -11.497 -18.693 -5.620 1.00 98.75 413 TYR A C 1
ATOM 3112 O O . TYR A 1 413 ? -11.176 -19.318 -6.639 1.00 98.75 413 TYR A O 1
ATOM 3120 N N . LYS A 1 414 ? -12.539 -19.018 -4.854 1.00 97.56 414 LYS A N 1
ATOM 3121 C CA . LYS A 1 414 ? -13.456 -20.130 -5.112 1.00 97.56 414 LYS A CA 1
ATOM 3122 C C . LYS A 1 414 ? -14.886 -19.678 -4.895 1.00 97.56 414 LYS A C 1
ATOM 3124 O O . LYS A 1 414 ? -15.163 -18.914 -3.982 1.00 97.56 414 LYS A O 1
ATOM 3129 N N . ARG A 1 415 ? -15.813 -20.193 -5.698 1.00 96.88 415 ARG A N 1
ATOM 3130 C CA . ARG A 1 415 ? -17.244 -19.979 -5.449 1.00 96.88 415 ARG A CA 1
ATOM 3131 C C . ARG A 1 415 ? -17.713 -20.719 -4.189 1.00 96.88 415 ARG A C 1
ATOM 3133 O O . ARG A 1 415 ? -18.469 -20.171 -3.402 1.00 96.88 415 ARG A O 1
ATOM 3140 N N . ASP A 1 416 ? -17.244 -21.951 -4.007 1.00 97.12 416 ASP A N 1
ATOM 3141 C CA . ASP A 1 416 ? -17.511 -22.807 -2.850 1.00 97.12 416 ASP A CA 1
ATOM 3142 C C . ASP A 1 416 ? -16.171 -23.317 -2.296 1.00 97.12 416 ASP A C 1
ATOM 3144 O O . ASP A 1 416 ? -15.360 -23.889 -3.032 1.00 97.12 416 ASP A O 1
ATOM 3148 N N . ILE A 1 417 ? -15.926 -23.098 -1.001 1.00 96.50 417 ILE A N 1
ATOM 3149 C CA . ILE A 1 417 ? -14.691 -23.496 -0.308 1.00 96.50 417 ILE A CA 1
ATOM 3150 C C . ILE A 1 417 ? -14.445 -25.007 -0.430 1.00 96.50 417 ILE A C 1
ATOM 3152 O O . ILE A 1 417 ? -13.297 -25.420 -0.610 1.00 96.50 417 ILE A O 1
ATOM 3156 N N . ALA A 1 418 ? -15.492 -25.836 -0.391 1.00 95.31 418 ALA A N 1
ATOM 3157 C CA . ALA A 1 418 ? -15.371 -27.292 -0.458 1.00 95.31 418 ALA A CA 1
ATOM 3158 C C . ALA A 1 418 ? -15.275 -27.848 -1.886 1.00 95.31 418 ALA A C 1
ATOM 3160 O O . ALA A 1 418 ? -14.986 -29.034 -2.048 1.00 95.31 418 ALA A O 1
ATOM 3161 N N . GLU A 1 419 ? -15.500 -27.035 -2.921 1.00 96.44 419 GLU A N 1
ATOM 3162 C CA . GLU A 1 419 ? -15.531 -27.514 -4.306 1.00 96.44 419 GLU A CA 1
ATOM 3163 C C . GLU A 1 419 ? -14.136 -27.975 -4.775 1.00 96.44 419 GLU A C 1
ATOM 3165 O O . GLU A 1 419 ? -13.113 -27.362 -4.468 1.00 96.44 419 GLU A O 1
ATOM 3170 N N . GLN A 1 420 ? -14.087 -29.091 -5.504 1.00 97.12 420 GLN A N 1
ATOM 3171 C CA . GLN A 1 420 ? -12.861 -29.778 -5.932 1.00 97.12 420 GLN A CA 1
ATOM 3172 C C . GLN A 1 420 ? -12.902 -30.047 -7.440 1.00 97.12 420 GLN A C 1
ATOM 3174 O O . GLN A 1 420 ? -13.975 -30.105 -8.040 1.00 97.12 420 GLN A O 1
ATOM 3179 N N . GLY A 1 421 ? -11.740 -30.275 -8.057 1.00 98.12 421 GLY A N 1
ATOM 3180 C CA . GLY A 1 421 ? -11.647 -30.530 -9.498 1.00 98.12 421 GLY A CA 1
ATOM 3181 C C . GLY A 1 421 ? -11.953 -29.297 -10.357 1.00 98.12 421 GLY A C 1
ATOM 3182 O O . GLY A 1 421 ? -12.406 -29.431 -11.495 1.00 98.12 421 GLY A O 1
ATOM 3183 N N . LEU A 1 422 ? -11.719 -28.104 -9.809 1.00 98.69 422 LEU A N 1
ATOM 3184 C CA . LEU A 1 422 ? -11.893 -26.818 -10.476 1.00 98.69 422 LEU A CA 1
ATOM 3185 C C . LEU A 1 422 ? -10.763 -26.567 -11.479 1.00 98.69 422 LEU A C 1
ATOM 3187 O O . LEU A 1 422 ? -9.611 -26.919 -11.241 1.00 98.69 422 LEU A O 1
ATOM 3191 N N . LYS A 1 423 ? -11.059 -25.910 -12.600 1.00 98.69 423 LYS A N 1
ATOM 3192 C CA . LYS A 1 423 ? -10.037 -25.596 -13.611 1.00 98.69 423 LYS A CA 1
ATOM 3193 C C . LYS A 1 423 ? -9.073 -24.530 -13.059 1.00 98.69 423 LYS A C 1
ATOM 3195 O O . LYS A 1 423 ? -9.558 -23.459 -12.683 1.00 98.69 423 LYS A O 1
ATOM 3200 N N . PRO A 1 424 ? -7.748 -24.754 -13.028 1.00 98.75 424 PRO A N 1
ATOM 3201 C CA . PRO A 1 424 ? -6.809 -23.747 -12.544 1.00 98.75 424 PRO A CA 1
ATOM 3202 C C . PRO A 1 424 ? -6.685 -22.570 -13.522 1.00 98.75 424 PRO A C 1
ATOM 3204 O O . PRO A 1 424 ? -6.420 -22.761 -14.716 1.00 98.75 424 PRO A O 1
ATOM 3207 N N . LEU A 1 425 ? -6.853 -21.349 -13.005 1.00 98.88 425 LEU A N 1
ATOM 3208 C CA . LEU A 1 425 ? -6.640 -20.093 -13.726 1.00 98.88 425 LEU A CA 1
ATOM 3209 C C . LEU A 1 425 ? -5.654 -19.201 -12.967 1.00 98.88 425 LEU A C 1
ATOM 3211 O O . LEU A 1 425 ? -5.959 -18.782 -11.860 1.00 98.88 425 LEU A O 1
ATOM 3215 N N . LEU A 1 426 ? -4.519 -18.858 -13.574 1.00 98.88 426 LEU A N 1
ATOM 3216 C CA . LEU A 1 426 ? -3.612 -17.826 -13.069 1.00 98.88 426 LEU A CA 1
ATOM 3217 C C . LEU A 1 426 ? -4.019 -16.461 -13.648 1.00 98.88 426 LEU A C 1
ATOM 3219 O O . LEU A 1 426 ? -3.975 -16.278 -14.866 1.00 98.88 426 LEU A O 1
ATOM 3223 N N . ALA A 1 427 ? -4.427 -15.522 -12.800 1.00 98.62 427 ALA A N 1
ATOM 3224 C CA . ALA A 1 427 ? -4.937 -14.206 -13.170 1.00 98.62 427 ALA A CA 1
ATOM 3225 C C . ALA A 1 427 ? -3.934 -13.099 -12.804 1.00 98.62 427 ALA A C 1
ATOM 3227 O O . ALA A 1 427 ? -3.693 -12.822 -11.635 1.00 98.62 427 ALA A O 1
ATOM 3228 N N . LEU A 1 428 ? -3.349 -12.457 -13.813 1.00 98.62 428 LEU A N 1
ATOM 3229 C CA . LEU A 1 428 ? -2.256 -11.495 -13.671 1.00 98.62 428 LEU A CA 1
ATOM 3230 C C . LEU A 1 428 ? -2.769 -10.057 -13.812 1.00 98.62 428 LEU A C 1
ATOM 3232 O O . LEU A 1 428 ? -3.376 -9.699 -14.830 1.00 98.62 428 LEU A O 1
ATOM 3236 N N . HIS A 1 429 ? -2.519 -9.229 -12.796 1.00 97.25 429 HIS A N 1
ATOM 3237 C CA . HIS A 1 429 ? -3.016 -7.852 -12.751 1.00 97.25 429 HIS A CA 1
ATOM 3238 C C . HIS A 1 429 ? -2.280 -6.913 -13.715 1.00 97.25 429 HIS A C 1
ATOM 3240 O O . HIS A 1 429 ? -1.171 -7.184 -14.168 1.00 97.25 429 HIS A O 1
ATOM 3246 N N . GLY A 1 430 ? -2.937 -5.801 -14.060 1.00 94.88 430 GLY A N 1
ATOM 3247 C CA . GLY A 1 430 ? -2.387 -4.751 -14.918 1.00 94.88 430 GLY A CA 1
ATOM 3248 C C . GLY A 1 430 ? -1.499 -3.752 -14.172 1.00 94.88 430 GLY A C 1
ATOM 3249 O O . GLY A 1 430 ? -0.847 -4.094 -13.194 1.00 94.88 430 GLY A O 1
ATOM 3250 N N . GLY A 1 431 ? -1.478 -2.500 -14.642 1.00 92.31 431 GLY A N 1
ATOM 3251 C CA . GLY A 1 431 ? -0.793 -1.402 -13.942 1.00 92.31 431 GLY A CA 1
ATOM 3252 C C . GLY A 1 431 ? 0.583 -1.032 -14.498 1.00 92.31 431 GLY A C 1
ATOM 3253 O O . GLY A 1 431 ? 1.446 -0.547 -13.772 1.00 92.31 431 GLY A O 1
ATOM 3254 N N . THR A 1 432 ? 0.833 -1.252 -15.794 1.00 92.44 432 THR A N 1
ATOM 3255 C CA . THR A 1 432 ? 2.112 -0.903 -16.461 1.00 92.44 432 THR A CA 1
ATOM 3256 C C . THR A 1 432 ? 3.361 -1.445 -15.759 1.00 92.44 432 THR A C 1
ATOM 3258 O O . THR A 1 432 ? 4.402 -0.790 -15.764 1.00 92.44 432 THR A O 1
ATOM 3261 N N . TRP A 1 433 ? 3.241 -2.619 -15.126 1.00 95.12 433 TRP A N 1
ATOM 3262 C CA . TRP A 1 433 ? 4.284 -3.257 -14.308 1.00 95.12 433 TRP A CA 1
ATOM 3263 C C . TRP A 1 433 ? 4.751 -2.433 -13.092 1.00 95.12 433 TRP A C 1
ATOM 3265 O O . TRP A 1 433 ? 5.717 -2.812 -12.441 1.00 95.12 433 TRP A O 1
ATOM 3275 N N . LYS A 1 434 ? 4.085 -1.312 -12.789 1.00 91.44 434 LYS A N 1
ATOM 3276 C CA . LYS A 1 434 ? 4.480 -0.322 -11.769 1.00 91.44 434 LYS A CA 1
ATOM 3277 C C . LYS A 1 434 ? 3.432 -0.092 -10.698 1.00 91.44 434 LYS A C 1
ATOM 3279 O O . LYS A 1 434 ? 3.748 0.542 -9.707 1.00 91.44 434 LYS A O 1
ATOM 3284 N N . HIS A 1 435 ? 2.205 -0.531 -10.943 1.00 89.06 435 HIS A N 1
ATOM 3285 C CA . HIS A 1 435 ? 1.058 -0.247 -10.098 1.00 89.06 435 HIS A CA 1
ATOM 3286 C C . HIS A 1 435 ? 0.332 -1.547 -9.764 1.00 89.06 435 HIS A C 1
ATOM 3288 O O . HIS A 1 435 ? 0.154 -2.404 -10.637 1.00 89.06 435 HIS A O 1
ATOM 3294 N N . ARG A 1 436 ? -0.082 -1.675 -8.504 1.00 89.81 436 ARG A N 1
ATOM 3295 C CA . ARG A 1 436 ? -0.929 -2.748 -7.979 1.00 89.81 436 ARG A CA 1
ATOM 3296 C C . ARG A 1 436 ? -2.323 -2.196 -7.741 1.00 89.81 436 ARG A C 1
ATOM 3298 O O . ARG A 1 436 ? -3.206 -2.561 -8.509 1.00 89.81 436 ARG A O 1
ATOM 3305 N N . GLY A 1 437 ? -2.492 -1.288 -6.776 1.00 85.25 437 GLY A N 1
ATOM 3306 C CA . GLY A 1 437 ? -3.745 -0.709 -6.275 1.00 85.25 437 GLY A CA 1
ATOM 3307 C C . GLY A 1 437 ? -5.006 -0.978 -7.100 1.00 85.25 437 GLY A C 1
ATOM 3308 O O . GLY A 1 437 ? -5.567 -2.078 -7.112 1.00 85.25 437 GLY A O 1
ATOM 3309 N N . SER A 1 438 ? -5.469 0.052 -7.804 1.00 83.56 438 SER A N 1
ATOM 3310 C CA . SER A 1 438 ? -6.700 0.000 -8.605 1.00 83.56 438 SER A CA 1
ATOM 3311 C C . SER A 1 438 ? -6.647 -1.013 -9.756 1.00 83.56 438 SER A C 1
ATOM 3313 O O . SER A 1 438 ? -7.685 -1.509 -10.192 1.00 83.56 438 SER A O 1
ATOM 3315 N N . SER A 1 439 ? -5.448 -1.356 -10.240 1.00 89.25 439 SER A N 1
ATOM 3316 C CA . SER A 1 439 ? -5.267 -2.335 -11.319 1.00 89.25 439 SER A CA 1
ATOM 3317 C C . SER A 1 439 ? -5.555 -3.766 -10.864 1.00 89.25 439 SER A C 1
ATOM 3319 O O . SER A 1 439 ? -6.108 -4.547 -11.636 1.00 89.25 439 SER A O 1
ATOM 3321 N N . PHE A 1 440 ? -5.202 -4.111 -9.624 1.00 94.12 440 PHE A N 1
ATOM 3322 C CA . PHE A 1 440 ? -5.545 -5.388 -9.011 1.00 94.12 440 PHE A CA 1
ATOM 3323 C C . PHE A 1 440 ? -7.034 -5.435 -8.672 1.00 94.12 440 PHE A C 1
ATOM 3325 O O . PHE A 1 440 ? -7.697 -6.401 -9.034 1.00 94.12 440 PHE A O 1
ATOM 3332 N N . MET A 1 441 ? -7.587 -4.364 -8.094 1.00 91.94 441 MET A N 1
ATOM 3333 C CA . MET A 1 441 ? -9.025 -4.267 -7.815 1.00 91.94 441 MET A CA 1
ATOM 3334 C C . MET A 1 441 ? -9.876 -4.455 -9.082 1.00 91.94 441 MET A C 1
ATOM 3336 O O . MET A 1 441 ? -10.862 -5.184 -9.060 1.00 91.94 441 MET A O 1
ATOM 3340 N N . GLY A 1 442 ? -9.478 -3.861 -10.212 1.00 90.12 442 GLY A N 1
ATOM 3341 C CA . GLY A 1 442 ? -10.166 -4.053 -11.494 1.00 90.12 442 GLY A CA 1
ATOM 3342 C C . GLY A 1 442 ? -10.095 -5.488 -12.038 1.00 90.12 442 GLY A C 1
ATOM 3343 O O . GLY A 1 442 ? -11.001 -5.924 -12.753 1.00 90.12 442 GLY A O 1
ATOM 3344 N N . LEU A 1 443 ? -9.049 -6.245 -11.693 1.00 95.12 443 LEU A N 1
ATOM 3345 C CA . LEU A 1 443 ? -8.976 -7.681 -11.967 1.00 95.12 443 LEU A CA 1
ATOM 3346 C C . LEU A 1 443 ? -9.882 -8.465 -11.009 1.00 95.12 443 LEU A C 1
ATOM 3348 O O . LEU A 1 443 ? -10.650 -9.312 -11.468 1.00 95.12 443 LEU A O 1
ATOM 3352 N N . GLU A 1 444 ? -9.807 -8.170 -9.710 1.00 95.38 444 GLU A N 1
ATOM 3353 C CA . GLU A 1 444 ? -10.544 -8.839 -8.629 1.00 95.38 444 GLU A CA 1
ATOM 3354 C C . GLU A 1 444 ? -12.066 -8.694 -8.794 1.00 95.38 444 GLU A C 1
ATOM 3356 O O . GLU A 1 444 ? -12.800 -9.672 -8.653 1.00 95.38 444 GLU A O 1
ATOM 3361 N N . ALA A 1 445 ? -12.526 -7.524 -9.246 1.00 94.25 445 ALA A N 1
ATOM 3362 C CA . ALA A 1 445 ? -13.919 -7.245 -9.602 1.00 94.25 445 ALA A CA 1
ATOM 3363 C C . ALA A 1 445 ? -14.485 -8.175 -10.690 1.00 94.25 445 ALA A C 1
ATOM 3365 O O . ALA A 1 445 ? -15.688 -8.410 -10.756 1.00 94.25 445 ALA A O 1
ATOM 3366 N N . GLY A 1 446 ? -13.634 -8.745 -11.549 1.00 93.75 446 GLY A N 1
ATOM 3367 C CA . GLY A 1 446 ? -14.051 -9.678 -12.598 1.00 93.75 446 GLY A CA 1
ATOM 3368 C C . GLY A 1 446 ? -14.005 -11.154 -12.198 1.00 93.75 446 GLY A C 1
ATOM 3369 O O . GLY A 1 446 ? -14.376 -12.006 -13.008 1.00 93.75 446 GLY A O 1
ATOM 3370 N N . VAL A 1 447 ? -13.527 -11.490 -10.995 1.00 97.00 447 VAL A N 1
ATOM 3371 C CA . VAL A 1 447 ? -13.196 -12.876 -10.622 1.00 97.00 447 VAL A CA 1
ATOM 3372 C C . VAL A 1 447 ? -14.424 -13.783 -10.545 1.00 97.00 447 VAL A C 1
ATOM 3374 O O . VAL A 1 447 ? -14.333 -14.952 -10.933 1.00 97.00 447 VAL A O 1
ATOM 3377 N N . SER A 1 448 ? -15.577 -13.256 -10.123 1.00 97.00 448 SER A N 1
ATOM 3378 C CA . SER A 1 448 ? -16.811 -14.044 -9.989 1.00 97.00 448 SER A CA 1
ATOM 3379 C C . SER A 1 448 ? -17.263 -14.667 -11.319 1.00 97.00 448 SER A C 1
ATOM 3381 O O . SER A 1 448 ? -17.741 -15.800 -11.348 1.00 97.00 448 SER A O 1
ATOM 3383 N N . HIS A 1 449 ? -16.996 -14.007 -12.454 1.00 96.62 449 HIS A N 1
ATOM 3384 C CA . HIS A 1 449 ? -17.261 -14.574 -13.784 1.00 96.62 449 HIS A CA 1
ATOM 3385 C C . HIS A 1 449 ? -16.496 -15.875 -14.032 1.00 96.62 449 HIS A C 1
ATOM 3387 O O . HIS A 1 449 ? -17.003 -16.783 -14.694 1.00 96.62 449 HIS A O 1
ATOM 3393 N N . PHE A 1 450 ? -15.273 -15.994 -13.514 1.00 97.62 450 PHE A N 1
ATOM 3394 C CA . PHE A 1 450 ? -14.480 -17.211 -13.652 1.00 97.62 450 PHE A CA 1
ATOM 3395 C C . PHE A 1 450 ? -14.920 -18.280 -12.651 1.00 97.62 450 PHE A C 1
ATOM 3397 O O . PHE A 1 450 ? -15.098 -19.435 -13.048 1.00 97.62 450 PHE A O 1
ATOM 3404 N N . THR A 1 451 ? -15.140 -17.921 -11.386 1.00 98.31 451 THR A N 1
ATOM 3405 C CA . THR A 1 451 ? -15.530 -18.897 -10.358 1.00 98.31 451 THR A CA 1
ATOM 3406 C C . THR A 1 451 ? -16.897 -19.521 -10.655 1.00 98.31 451 THR A C 1
ATOM 3408 O O . THR A 1 451 ? -17.037 -20.739 -10.541 1.00 98.31 451 THR A O 1
ATOM 3411 N N . GLU A 1 452 ? -17.859 -18.758 -11.190 1.00 97.31 452 GLU A N 1
ATOM 3412 C CA . GLU A 1 452 ? -19.141 -19.302 -11.670 1.00 97.31 452 GLU A CA 1
ATOM 3413 C C . GLU A 1 452 ? -18.997 -20.328 -12.792 1.00 97.31 452 GLU A C 1
ATOM 3415 O O . GLU A 1 452 ? -19.794 -21.257 -12.932 1.00 97.31 452 GLU A O 1
ATOM 3420 N N . ASN A 1 453 ? -17.943 -20.190 -13.591 1.00 96.88 453 ASN A N 1
ATOM 3421 C CA . ASN A 1 453 ? -17.656 -21.078 -14.705 1.00 96.88 453 ASN A CA 1
ATOM 3422 C C . ASN A 1 453 ? -16.742 -22.250 -14.309 1.00 96.88 453 ASN A C 1
ATOM 3424 O O . ASN A 1 453 ? -16.154 -22.887 -15.190 1.00 96.88 453 ASN A O 1
ATOM 3428 N N . GLY A 1 454 ? -16.631 -22.567 -13.014 1.00 97.81 454 GLY A N 1
ATOM 3429 C CA . GLY A 1 454 ? -15.906 -23.733 -12.502 1.00 97.81 454 GLY A CA 1
ATOM 3430 C C . GLY A 1 454 ? -14.387 -23.583 -12.567 1.00 97.81 454 GLY A C 1
ATOM 3431 O O . GLY A 1 454 ? -13.681 -24.558 -12.843 1.00 97.81 454 GLY A O 1
ATOM 3432 N N . PHE A 1 455 ? -13.886 -22.358 -12.402 1.00 98.62 455 PHE A N 1
ATOM 3433 C CA . PHE A 1 455 ? -12.464 -22.092 -12.212 1.00 98.62 455 PHE A CA 1
ATOM 3434 C C . PHE A 1 455 ? -12.151 -21.845 -10.735 1.00 98.62 455 PHE A C 1
ATOM 3436 O O . PHE A 1 455 ? -12.943 -21.241 -10.017 1.00 98.62 455 PHE A O 1
ATOM 3443 N N . VAL A 1 456 ? -10.962 -22.269 -10.317 1.00 98.81 456 VAL A N 1
ATOM 3444 C CA . VAL A 1 456 ? -10.286 -21.720 -9.138 1.00 98.81 456 VAL A CA 1
ATOM 3445 C C . VAL A 1 456 ? -9.283 -20.696 -9.651 1.00 98.81 456 VAL A C 1
ATOM 3447 O O . VAL A 1 456 ? -8.487 -20.990 -10.550 1.00 98.81 456 VAL A O 1
ATOM 3450 N N . VAL A 1 457 ? -9.383 -19.471 -9.145 1.00 98.88 457 VAL A N 1
ATOM 3451 C CA . VAL A 1 457 ? -8.588 -18.344 -9.640 1.00 98.88 457 VAL A CA 1
ATOM 3452 C C . VAL A 1 457 ? -7.448 -18.078 -8.675 1.00 98.88 457 VAL A C 1
ATOM 3454 O O . VAL A 1 457 ? -7.686 -17.831 -7.502 1.00 98.88 457 VAL A O 1
ATOM 3457 N N . PHE A 1 458 ? -6.224 -18.108 -9.183 1.00 98.88 458 PHE A N 1
ATOM 3458 C CA . PHE A 1 458 ? -4.989 -17.790 -8.483 1.00 98.88 458 PHE A CA 1
ATOM 3459 C C . PHE A 1 458 ? -4.484 -16.443 -9.001 1.00 98.88 458 PHE A C 1
ATOM 3461 O O . PHE A 1 458 ? -4.103 -16.340 -10.164 1.00 98.88 458 PHE A O 1
ATOM 3468 N N . ALA A 1 459 ? -4.506 -15.403 -8.178 1.00 98.75 459 ALA A N 1
ATOM 3469 C CA . ALA A 1 459 ? -4.078 -14.057 -8.536 1.00 98.75 459 ALA A CA 1
ATOM 3470 C C . ALA A 1 459 ? -2.810 -13.681 -7.751 1.00 98.75 459 ALA A C 1
ATOM 3472 O O . ALA A 1 459 ? -2.911 -13.261 -6.595 1.00 98.75 459 ALA A O 1
ATOM 3473 N N . PRO A 1 460 ? -1.609 -13.865 -8.334 1.00 98.50 460 PRO A N 1
ATOM 3474 C CA . PRO A 1 460 ? -0.365 -13.506 -7.673 1.00 98.50 460 PRO A CA 1
ATOM 3475 C C . PRO A 1 460 ? -0.087 -12.008 -7.785 1.00 98.50 460 PRO A C 1
ATOM 3477 O O . PRO A 1 460 ? -0.313 -11.385 -8.827 1.00 98.50 460 PRO A O 1
ATOM 3480 N N . PHE A 1 461 ? 0.525 -11.465 -6.742 1.00 97.56 461 PHE A N 1
ATOM 3481 C CA . PHE A 1 461 ? 1.273 -10.219 -6.821 1.00 97.56 461 PHE A CA 1
ATOM 3482 C C . PHE A 1 461 ? 2.715 -10.503 -7.244 1.00 97.56 461 PHE A C 1
ATOM 3484 O O . PHE A 1 461 ? 3.300 -11.519 -6.869 1.00 97.56 461 PHE A O 1
ATOM 3491 N N . TYR A 1 462 ? 3.302 -9.605 -8.031 1.00 97.06 462 TYR A N 1
ATOM 3492 C CA . TYR A 1 462 ? 4.686 -9.690 -8.508 1.00 97.06 462 TYR A CA 1
ATOM 3493 C C . TYR A 1 462 ? 5.428 -8.380 -8.214 1.00 97.06 462 TYR A C 1
ATOM 3495 O O . TYR A 1 462 ? 4.793 -7.341 -7.993 1.00 97.06 462 TYR A O 1
ATOM 3503 N N . ARG A 1 463 ? 6.766 -8.405 -8.155 1.00 95.56 463 ARG A N 1
ATOM 3504 C CA . ARG A 1 463 ? 7.558 -7.185 -7.906 1.00 95.56 463 ARG A CA 1
ATOM 3505 C C . ARG A 1 463 ? 7.335 -6.130 -8.989 1.00 95.56 463 ARG A C 1
ATOM 3507 O O . ARG A 1 463 ? 7.103 -6.468 -10.143 1.00 95.56 463 ARG A O 1
ATOM 3514 N N . LEU A 1 464 ? 7.403 -4.852 -8.639 1.00 94.38 464 LEU A N 1
ATOM 3515 C CA . LEU A 1 464 ? 7.101 -3.754 -9.560 1.00 94.38 464 LEU A CA 1
ATOM 3516 C C . LEU A 1 464 ? 8.377 -3.088 -10.069 1.00 94.38 464 LEU A C 1
ATOM 3518 O O . LEU A 1 464 ? 9.348 -2.939 -9.335 1.00 94.38 464 LEU A O 1
ATOM 3522 N N . VAL A 1 465 ? 8.358 -2.627 -11.321 1.00 91.88 465 VAL A N 1
ATOM 3523 C CA . VAL A 1 465 ? 9.471 -1.853 -11.909 1.00 91.88 465 VAL A CA 1
ATOM 3524 C C . VAL A 1 465 ? 9.458 -0.376 -11.494 1.00 91.88 465 VAL A C 1
ATOM 3526 O O . VAL A 1 465 ? 10.347 0.388 -11.861 1.00 91.88 465 VAL A O 1
ATOM 3529 N N . GLY A 1 466 ? 8.401 0.047 -10.795 1.00 84.25 466 GLY A N 1
ATOM 3530 C CA . GLY A 1 466 ? 8.233 1.391 -10.249 1.00 84.25 466 GLY A CA 1
ATOM 3531 C C . GLY A 1 466 ? 8.795 1.512 -8.837 1.00 84.25 466 GLY A C 1
ATOM 3532 O O . GLY A 1 466 ? 9.326 0.554 -8.286 1.00 84.25 466 GLY A O 1
ATOM 3533 N N . GLU A 1 467 ? 8.659 2.704 -8.264 1.00 80.38 467 GLU A N 1
ATOM 3534 C CA . GLU A 1 467 ? 9.103 3.024 -6.897 1.00 80.38 467 GLU A CA 1
ATOM 3535 C C . GLU A 1 467 ? 7.934 3.267 -5.934 1.00 80.38 467 GLU A C 1
ATOM 3537 O O . GLU A 1 467 ? 8.160 3.535 -4.760 1.00 80.38 467 GLU A O 1
ATOM 3542 N N . SER A 1 468 ? 6.702 3.210 -6.438 1.00 74.31 468 SER A N 1
ATOM 3543 C CA . SER A 1 468 ? 5.465 3.548 -5.728 1.00 74.31 468 SER A CA 1
ATOM 3544 C C . SER A 1 468 ? 4.443 2.419 -5.874 1.00 74.31 468 SER A C 1
ATOM 3546 O O . SER A 1 468 ? 4.579 1.603 -6.786 1.00 74.31 468 SER A O 1
ATOM 3548 N N . ASP A 1 469 ? 3.382 2.425 -5.062 1.00 78.88 469 ASP A N 1
ATOM 3549 C CA . ASP A 1 469 ? 2.261 1.463 -5.125 1.00 78.88 469 ASP A CA 1
ATOM 3550 C C . ASP A 1 469 ? 2.669 -0.002 -4.833 1.00 78.88 469 ASP A C 1
ATOM 3552 O O . ASP A 1 469 ? 2.173 -0.962 -5.432 1.00 78.88 469 ASP A O 1
ATOM 3556 N N . GLY A 1 470 ? 3.616 -0.154 -3.903 1.00 80.06 470 GLY A N 1
ATOM 3557 C CA . GLY A 1 470 ? 4.143 -1.413 -3.375 1.00 80.06 470 GLY A CA 1
ATOM 3558 C C . GLY A 1 470 ? 5.198 -1.147 -2.295 1.00 80.06 470 GLY A C 1
ATOM 3559 O O . GLY A 1 470 ? 5.753 -0.048 -2.235 1.00 80.06 470 GLY A O 1
ATOM 3560 N N . ASN A 1 471 ? 5.494 -2.129 -1.441 1.00 86.12 471 ASN A N 1
ATOM 3561 C CA . ASN A 1 471 ? 6.478 -1.943 -0.379 1.00 86.12 471 ASN A CA 1
ATOM 3562 C C . ASN A 1 471 ? 7.885 -1.828 -0.979 1.00 86.12 471 ASN A C 1
ATOM 3564 O O . ASN A 1 471 ? 8.183 -2.428 -2.015 1.00 86.12 471 ASN A O 1
ATOM 3568 N N . VAL A 1 472 ? 8.759 -1.063 -0.319 1.00 88.62 472 VAL A N 1
ATOM 3569 C CA . VAL A 1 472 ? 10.081 -0.691 -0.854 1.00 88.62 472 VAL A CA 1
ATOM 3570 C C . VAL A 1 472 ? 10.924 -1.908 -1.261 1.00 88.62 472 VAL A C 1
ATOM 3572 O O . VAL A 1 472 ? 11.630 -1.850 -2.264 1.00 88.62 472 VAL A O 1
ATOM 3575 N N . GLU A 1 473 ? 10.808 -3.027 -0.541 1.00 90.62 473 GLU A N 1
ATOM 3576 C CA . GLU A 1 473 ? 11.519 -4.277 -0.833 1.00 90.62 473 GLU A CA 1
ATOM 3577 C C . GLU A 1 473 ? 11.047 -4.954 -2.130 1.00 90.62 473 GLU A C 1
ATOM 3579 O O . GLU A 1 473 ? 11.810 -5.691 -2.755 1.00 90.62 473 GLU A O 1
ATOM 3584 N N . CYS A 1 474 ? 9.793 -4.732 -2.536 1.00 91.25 474 CYS A N 1
ATOM 3585 C CA . CYS A 1 474 ? 9.184 -5.331 -3.724 1.00 91.25 474 CYS A CA 1
ATOM 3586 C C . CYS A 1 474 ? 9.151 -4.396 -4.948 1.00 91.25 474 CYS A C 1
ATOM 3588 O O . CYS A 1 474 ? 8.604 -4.778 -5.989 1.00 91.25 474 CYS A O 1
ATOM 3590 N N . ASN A 1 475 ? 9.736 -3.203 -4.837 1.00 91.19 475 ASN A N 1
ATOM 3591 C CA . ASN A 1 475 ? 9.827 -2.197 -5.895 1.00 91.19 475 ASN A CA 1
ATOM 3592 C C . ASN A 1 475 ? 11.218 -2.175 -6.551 1.00 91.19 475 ASN A C 1
ATOM 3594 O O . ASN A 1 475 ? 12.153 -2.847 -6.114 1.00 91.19 475 ASN A O 1
ATOM 3598 N N . GLY A 1 476 ? 11.361 -1.403 -7.631 1.00 88.50 476 GLY A N 1
ATOM 3599 C CA . GLY A 1 476 ? 12.625 -1.253 -8.354 1.00 88.50 476 GLY A CA 1
ATOM 3600 C C . GLY A 1 476 ? 13.105 -2.529 -9.055 1.00 88.50 476 GLY A C 1
ATOM 3601 O O . GLY A 1 476 ? 14.307 -2.688 -9.275 1.00 88.50 476 GLY A O 1
ATOM 3602 N N . ALA A 1 477 ? 12.190 -3.439 -9.394 1.00 91.12 477 ALA A N 1
ATOM 3603 C CA . ALA A 1 477 ? 12.505 -4.685 -10.079 1.00 91.12 477 ALA A CA 1
ATOM 3604 C C . ALA A 1 477 ? 12.772 -4.485 -11.576 1.00 91.12 477 ALA A C 1
ATOM 3606 O O . ALA A 1 477 ? 12.278 -3.566 -12.229 1.00 91.12 477 ALA A O 1
ATOM 3607 N N . SER A 1 478 ? 13.544 -5.396 -12.151 1.00 91.06 478 SER A N 1
ATOM 3608 C CA . SER A 1 478 ? 13.757 -5.517 -13.590 1.00 91.06 478 SER A CA 1
ATOM 3609 C C . SER A 1 478 ? 12.718 -6.421 -14.253 1.00 91.06 478 SER A C 1
ATOM 3611 O O . SER A 1 478 ? 12.112 -7.272 -13.605 1.00 91.06 478 SER A O 1
ATOM 3613 N N . TRP A 1 479 ? 12.572 -6.331 -15.579 1.00 93.62 479 TRP A N 1
ATOM 3614 C CA . TRP A 1 479 ? 11.716 -7.260 -16.329 1.00 93.62 479 TRP A CA 1
ATOM 3615 C C . TRP A 1 479 ? 12.056 -8.746 -16.086 1.00 93.62 479 TRP A C 1
ATOM 3617 O O . TRP A 1 479 ? 11.155 -9.584 -16.101 1.00 93.62 479 TRP A O 1
ATOM 3627 N N . HIS A 1 480 ? 13.325 -9.079 -15.815 1.00 93.75 480 HIS A N 1
ATOM 3628 C CA . HIS A 1 480 ? 13.755 -10.438 -15.463 1.00 93.75 480 HIS A CA 1
ATOM 3629 C C . HIS A 1 480 ? 13.122 -10.911 -14.154 1.00 93.75 480 HIS A C 1
ATOM 3631 O O . HIS A 1 480 ? 12.662 -12.040 -14.044 1.00 93.75 480 HIS A O 1
ATOM 3637 N N . GLU A 1 481 ? 13.087 -10.038 -13.155 1.00 94.88 481 GLU A N 1
ATOM 3638 C CA . GLU A 1 481 ? 12.523 -10.338 -11.844 1.00 94.88 481 GLU A CA 1
ATOM 3639 C C . GLU A 1 481 ? 11.003 -10.436 -11.902 1.00 94.88 481 GLU A C 1
ATOM 3641 O O . GLU A 1 481 ? 10.440 -11.391 -11.373 1.00 94.88 481 GLU A O 1
ATOM 3646 N N . VAL A 1 482 ? 10.355 -9.518 -12.625 1.00 96.44 482 VAL A N 1
ATOM 3647 C CA . VAL A 1 482 ? 8.907 -9.558 -12.871 1.00 96.44 482 VAL A CA 1
ATOM 3648 C C . VAL A 1 482 ? 8.501 -10.873 -13.545 1.00 96.44 482 VAL A C 1
ATOM 3650 O O . VAL A 1 482 ? 7.557 -11.534 -13.112 1.00 96.44 482 VAL A O 1
ATOM 3653 N N . THR A 1 483 ? 9.217 -11.273 -14.601 1.00 97.19 483 THR A N 1
ATOM 3654 C CA . THR A 1 483 ? 8.928 -12.517 -15.335 1.00 97.19 483 THR A CA 1
ATOM 3655 C C . THR A 1 483 ? 9.257 -13.764 -14.510 1.00 97.19 483 THR A C 1
ATOM 3657 O O . THR A 1 483 ? 8.473 -14.710 -14.490 1.00 97.19 483 THR A O 1
ATOM 3660 N N . ALA A 1 484 ? 10.342 -13.750 -13.732 1.00 97.44 484 ALA A N 1
ATOM 3661 C CA . ALA A 1 484 ? 10.664 -14.836 -12.810 1.00 97.44 484 ALA A CA 1
ATOM 3662 C C . ALA A 1 484 ? 9.617 -14.997 -11.692 1.00 97.44 484 ALA A C 1
ATOM 3664 O O . ALA A 1 484 ? 9.351 -16.118 -11.255 1.00 97.44 484 ALA A O 1
ATOM 3665 N N . ASP A 1 485 ? 9.017 -13.907 -11.208 1.00 98.19 485 ASP A N 1
ATOM 3666 C CA . ASP A 1 485 ? 7.974 -13.948 -10.179 1.00 98.19 485 ASP A CA 1
ATOM 3667 C C . ASP A 1 485 ? 6.697 -14.623 -10.693 1.00 98.19 485 ASP A C 1
ATOM 3669 O O . ASP A 1 485 ? 6.198 -15.538 -10.039 1.00 98.19 485 ASP A O 1
ATOM 3673 N N . ILE A 1 486 ? 6.223 -14.280 -11.897 1.00 98.50 486 ILE A N 1
ATOM 3674 C CA . ILE A 1 486 ? 5.044 -14.945 -12.484 1.00 98.50 486 ILE A CA 1
ATOM 3675 C C . ILE A 1 486 ? 5.309 -16.408 -12.870 1.00 98.50 486 ILE A C 1
ATOM 3677 O O . ILE A 1 486 ? 4.399 -17.232 -12.802 1.00 98.50 486 ILE A O 1
ATOM 3681 N N . GLU A 1 487 ? 6.539 -16.754 -13.262 1.00 98.56 487 GLU A N 1
ATOM 3682 C CA . GLU A 1 487 ? 6.925 -18.142 -13.531 1.00 98.56 487 GLU A CA 1
ATOM 3683 C C . GLU A 1 487 ? 6.940 -18.951 -12.232 1.00 98.56 487 GLU A C 1
ATOM 3685 O O . GLU A 1 487 ? 6.407 -20.057 -12.197 1.00 98.56 487 GLU A O 1
ATOM 3690 N N . SER A 1 488 ? 7.442 -18.353 -11.145 1.00 98.62 488 SER A N 1
ATOM 3691 C CA . SER A 1 488 ? 7.377 -18.947 -9.803 1.00 98.62 488 SER A CA 1
ATOM 3692 C C . SER A 1 488 ? 5.930 -19.118 -9.337 1.00 98.62 488 SER A C 1
ATOM 3694 O O . SER A 1 488 ? 5.603 -20.128 -8.727 1.00 98.62 488 SER A O 1
ATOM 3696 N N . ALA A 1 489 ? 5.048 -18.159 -9.637 1.00 98.75 489 ALA A N 1
ATOM 3697 C CA . ALA A 1 489 ? 3.626 -18.264 -9.322 1.00 98.75 489 ALA A CA 1
ATOM 3698 C C . ALA A 1 489 ? 2.952 -19.414 -10.089 1.00 98.75 489 ALA A C 1
ATOM 3700 O O . ALA A 1 489 ? 2.158 -20.155 -9.513 1.00 98.75 489 ALA A O 1
ATOM 3701 N N . LEU A 1 490 ? 3.288 -19.600 -11.372 1.00 98.75 490 LEU A N 1
ATOM 3702 C CA . LEU A 1 490 ? 2.802 -20.726 -12.173 1.00 98.75 490 LEU A CA 1
ATOM 3703 C C . LEU A 1 490 ? 3.255 -22.073 -11.591 1.00 98.75 490 LEU A C 1
ATOM 3705 O O . LEU A 1 490 ? 2.437 -22.986 -11.465 1.00 98.75 490 LEU A O 1
ATOM 3709 N N . ASP A 1 491 ? 4.530 -22.181 -11.213 1.00 98.50 491 ASP A N 1
ATOM 3710 C CA . ASP A 1 491 ? 5.088 -23.385 -10.591 1.00 98.50 491 ASP A CA 1
ATOM 3711 C C . ASP A 1 491 ? 4.441 -23.656 -9.226 1.00 98.50 491 ASP A C 1
ATOM 3713 O O . ASP A 1 491 ? 4.002 -24.774 -8.956 1.00 98.50 491 ASP A O 1
ATOM 3717 N N . TRP A 1 492 ? 4.246 -22.612 -8.417 1.00 98.56 492 TRP A N 1
ATOM 3718 C CA . TRP A 1 492 ? 3.563 -22.715 -7.131 1.00 98.56 492 TRP A CA 1
ATOM 3719 C C . TRP A 1 492 ? 2.129 -23.241 -7.280 1.00 98.56 492 TRP A C 1
ATOM 3721 O O . TRP A 1 492 ? 1.709 -24.097 -6.500 1.00 98.56 492 TRP A O 1
ATOM 3731 N N . VAL A 1 493 ? 1.380 -22.786 -8.294 1.00 98.50 493 VAL A N 1
ATOM 3732 C CA . VAL A 1 493 ? 0.024 -23.291 -8.579 1.00 98.50 493 VAL A CA 1
ATOM 3733 C C . VAL A 1 493 ? 0.053 -24.750 -9.028 1.00 98.50 493 VAL A C 1
ATOM 3735 O O . VAL A 1 493 ? -0.809 -25.522 -8.613 1.00 98.50 493 VAL A O 1
ATOM 3738 N N . ALA A 1 494 ? 1.033 -25.156 -9.838 1.00 97.06 494 ALA A N 1
ATOM 3739 C CA . ALA A 1 494 ? 1.176 -26.553 -10.244 1.00 97.06 494 ALA A CA 1
ATOM 3740 C C . ALA A 1 494 ? 1.484 -27.479 -9.051 1.00 97.06 494 ALA A C 1
ATOM 3742 O O . ALA A 1 494 ? 0.992 -28.604 -9.003 1.00 97.06 494 ALA A O 1
ATOM 3743 N N . GLU A 1 495 ? 2.265 -27.001 -8.081 1.00 96.88 495 GLU A N 1
ATOM 3744 C CA . GLU A 1 495 ? 2.660 -27.766 -6.893 1.00 96.88 495 GLU A CA 1
ATOM 3745 C C . GLU A 1 495 ? 1.576 -27.806 -5.805 1.00 96.88 495 GLU A C 1
ATOM 3747 O O . GLU A 1 495 ? 1.369 -28.846 -5.181 1.00 96.88 495 GLU A O 1
ATOM 3752 N N . ASN A 1 496 ? 0.874 -26.691 -5.579 1.00 98.06 496 ASN A N 1
ATOM 3753 C CA . ASN A 1 496 ? -0.005 -26.506 -4.416 1.00 98.06 496 ASN A CA 1
ATOM 3754 C C . ASN A 1 496 ? -1.493 -26.396 -4.779 1.00 98.06 496 ASN A C 1
ATOM 3756 O O . ASN A 1 496 ? -2.354 -26.530 -3.910 1.00 98.06 496 ASN A O 1
ATOM 3760 N N . GLY A 1 497 ? -1.833 -26.173 -6.051 1.00 97.81 497 GLY A N 1
ATOM 3761 C CA . GLY A 1 497 ? -3.203 -25.876 -6.477 1.00 97.81 497 GLY A CA 1
ATOM 3762 C C . GLY A 1 497 ? -4.207 -26.988 -6.169 1.00 97.81 497 GLY A C 1
ATOM 3763 O O . GLY A 1 497 ? -5.368 -26.693 -5.883 1.00 97.81 497 GLY A O 1
ATOM 3764 N N . ALA A 1 498 ? -3.775 -28.254 -6.167 1.00 98.06 498 ALA A N 1
ATOM 3765 C CA . ALA A 1 498 ? -4.635 -29.394 -5.843 1.00 98.06 498 ALA A CA 1
ATOM 3766 C C . ALA A 1 498 ? -5.208 -29.311 -4.417 1.00 98.06 498 ALA A C 1
ATOM 3768 O O . ALA A 1 498 ? -6.396 -29.555 -4.229 1.00 98.06 498 ALA A O 1
ATOM 3769 N N . ALA A 1 499 ? -4.402 -28.867 -3.445 1.00 97.38 499 ALA A N 1
ATOM 3770 C CA . ALA A 1 499 ? -4.823 -28.652 -2.056 1.00 97.38 499 ALA A CA 1
ATOM 3771 C C . ALA A 1 499 ? -5.869 -27.526 -1.914 1.00 97.38 499 ALA A C 1
ATOM 3773 O O . ALA A 1 499 ? -6.567 -27.411 -0.912 1.00 97.38 499 ALA A O 1
ATOM 3774 N N . LEU A 1 500 ? -5.996 -26.685 -2.944 1.00 97.81 500 LEU A N 1
ATOM 3775 C CA . LEU A 1 500 ? -6.972 -25.600 -3.028 1.00 97.81 500 LEU A CA 1
ATOM 3776 C C . LEU A 1 500 ? -8.157 -25.957 -3.944 1.00 97.81 500 LEU A C 1
ATOM 3778 O O . LEU A 1 500 ? -9.023 -25.124 -4.212 1.00 97.81 500 LEU A O 1
ATOM 3782 N N . GLY A 1 501 ? -8.250 -27.213 -4.382 1.00 97.69 501 GLY A N 1
ATOM 3783 C CA . GLY A 1 501 ? -9.347 -27.734 -5.191 1.00 97.69 501 GLY A CA 1
ATOM 3784 C C . GLY A 1 501 ? -9.150 -27.642 -6.699 1.00 97.69 501 GLY A C 1
ATOM 3785 O O . GLY A 1 501 ? -10.099 -27.912 -7.439 1.00 97.69 501 GLY A O 1
ATOM 3786 N N . ALA A 1 502 ? -7.951 -27.297 -7.176 1.00 98.50 502 ALA A N 1
ATOM 3787 C CA . ALA A 1 502 ? -7.641 -27.353 -8.600 1.00 98.50 502 ALA A CA 1
ATOM 3788 C C . ALA A 1 502 ? -7.587 -28.802 -9.112 1.00 98.50 502 ALA A C 1
ATOM 3790 O O . ALA A 1 502 ? -7.101 -29.712 -8.441 1.00 98.50 502 ALA A O 1
ATOM 3791 N N . ALA A 1 503 ? -8.064 -29.018 -10.333 1.00 98.25 503 ALA A N 1
ATOM 3792 C CA . ALA A 1 503 ? -7.864 -30.258 -11.064 1.00 98.25 503 ALA A CA 1
ATOM 3793 C C . ALA A 1 503 ? -6.395 -30.418 -11.484 1.00 98.25 503 ALA A C 1
ATOM 3795 O O . ALA A 1 503 ? -5.708 -29.436 -11.764 1.00 98.25 503 ALA A O 1
ATOM 3796 N N . ASP A 1 504 ? -5.954 -31.672 -11.610 1.00 95.81 504 ASP A N 1
ATOM 3797 C CA . ASP A 1 504 ? -4.656 -32.038 -12.190 1.00 95.81 504 ASP A CA 1
ATOM 3798 C C . ASP A 1 504 ? -4.676 -31.839 -13.719 1.00 95.81 504 ASP A C 1
ATOM 3800 O O . ASP A 1 504 ? -4.821 -32.772 -14.515 1.00 95.81 504 ASP A O 1
ATOM 3804 N N . GLU A 1 505 ? -4.635 -30.577 -14.142 1.00 95.94 505 GLU A N 1
ATOM 3805 C CA . GLU A 1 505 ? -4.470 -30.181 -15.533 1.00 95.94 505 GLU A CA 1
ATOM 3806 C C . GLU A 1 505 ? -3.584 -28.938 -15.671 1.00 95.94 505 GLU A C 1
ATOM 3808 O O . GLU A 1 505 ? -3.345 -28.196 -14.722 1.00 95.94 505 GLU A O 1
ATOM 3813 N N . ARG A 1 506 ? -3.111 -28.687 -16.898 1.00 97.25 506 ARG A N 1
ATOM 3814 C CA . ARG A 1 506 ? -2.338 -27.481 -17.224 1.00 97.25 506 ARG A CA 1
ATOM 3815 C C . ARG A 1 506 ? -3.110 -26.209 -16.859 1.00 97.25 506 ARG A C 1
ATOM 3817 O O . ARG A 1 506 ? -4.307 -26.098 -17.138 1.00 97.25 506 ARG A O 1
ATOM 3824 N N . VAL A 1 507 ? -2.391 -25.226 -16.327 1.00 98.44 507 VAL A N 1
ATOM 3825 C CA . VAL A 1 507 ? -2.951 -23.965 -15.830 1.00 98.44 507 VAL A CA 1
ATOM 3826 C C . VAL A 1 507 ? -3.356 -23.078 -17.004 1.00 98.44 507 VAL A C 1
ATOM 3828 O O . VAL A 1 507 ? -2.594 -22.884 -17.953 1.00 98.44 507 VAL A O 1
ATOM 3831 N N . SER A 1 508 ? -4.579 -22.550 -16.987 1.00 98.62 508 SER A N 1
ATOM 3832 C CA . SER A 1 508 ? -4.954 -21.474 -17.911 1.00 98.62 508 SER A CA 1
ATOM 3833 C C . SER A 1 508 ? -4.435 -20.149 -17.363 1.00 98.62 508 SER A C 1
ATOM 3835 O O . SER A 1 508 ? -4.408 -19.965 -16.154 1.00 98.62 508 SER A O 1
ATOM 3837 N N . VAL A 1 509 ? -4.037 -19.222 -18.224 1.00 98.62 509 VAL A N 1
ATOM 3838 C CA . VAL A 1 509 ? -3.548 -17.901 -17.815 1.00 98.62 509 VAL A CA 1
ATOM 3839 C C . VAL A 1 509 ? -4.467 -16.809 -18.348 1.00 98.62 509 VAL A C 1
ATOM 3841 O O . VAL A 1 509 ? -5.019 -16.905 -19.446 1.00 98.62 509 VAL A O 1
ATOM 3844 N N . PHE A 1 510 ? -4.645 -15.765 -17.559 1.00 97.94 510 PHE A N 1
ATOM 3845 C CA . PHE A 1 510 ? -5.428 -14.587 -17.891 1.00 97.94 510 PHE A CA 1
ATOM 3846 C C . PHE A 1 510 ? -4.693 -13.348 -17.393 1.00 97.94 510 PHE A C 1
ATOM 3848 O O . PHE A 1 510 ? -4.006 -13.399 -16.377 1.00 97.94 510 PHE A O 1
ATOM 3855 N N . GLY A 1 511 ? -4.865 -12.223 -18.076 1.00 97.12 511 GLY A N 1
ATOM 3856 C CA . GLY A 1 511 ? -4.462 -10.942 -17.522 1.00 97.12 511 GLY A CA 1
ATOM 3857 C C . GLY A 1 511 ? -5.017 -9.759 -18.295 1.00 97.12 511 GLY A C 1
ATOM 3858 O O . GLY A 1 511 ? -5.616 -9.916 -19.362 1.00 97.12 511 GLY A O 1
ATOM 3859 N N . GLN A 1 512 ? -4.790 -8.567 -17.745 1.00 94.50 512 GLN A N 1
ATOM 3860 C CA . GLN A 1 512 ? -5.221 -7.281 -18.299 1.00 94.50 512 GLN A CA 1
ATOM 3861 C C . GLN A 1 512 ? -4.014 -6.355 -18.500 1.00 94.50 512 GLN A C 1
ATOM 3863 O O . GLN A 1 512 ? -3.188 -6.224 -17.600 1.00 94.50 512 GLN A O 1
ATOM 3868 N N . SER A 1 513 ? -3.902 -5.673 -19.648 1.00 95.12 513 SER A N 1
ATOM 3869 C CA . SER A 1 513 ? -2.804 -4.727 -19.936 1.00 95.12 513 SER A CA 1
ATOM 3870 C C . SER A 1 513 ? -1.417 -5.361 -19.691 1.00 95.12 513 SER A C 1
ATOM 3872 O O . SER A 1 513 ? -1.088 -6.367 -20.314 1.00 95.12 513 SER A O 1
ATOM 3874 N N . ALA A 1 514 ? -0.611 -4.829 -18.767 1.00 96.25 514 ALA A N 1
ATOM 3875 C CA . ALA A 1 514 ? 0.669 -5.408 -18.350 1.00 96.25 514 ALA A CA 1
ATOM 3876 C C . ALA A 1 514 ? 0.553 -6.882 -17.911 1.00 96.25 514 ALA A C 1
ATOM 3878 O O . ALA A 1 514 ? 1.388 -7.699 -18.290 1.00 96.25 514 ALA A O 1
ATOM 3879 N N . GLY A 1 515 ? -0.513 -7.255 -17.202 1.00 97.69 515 GLY A N 1
ATOM 3880 C CA . GLY A 1 515 ? -0.783 -8.640 -16.823 1.00 97.69 515 GLY A CA 1
ATOM 3881 C C . GLY A 1 515 ? -1.141 -9.527 -18.011 1.00 97.69 515 GLY A C 1
ATOM 3882 O O . GLY A 1 515 ? -0.777 -10.697 -18.037 1.00 97.69 515 GLY A O 1
ATOM 3883 N N . ALA A 1 516 ? -1.791 -8.975 -19.042 1.00 97.19 516 ALA A N 1
ATOM 3884 C CA . ALA A 1 516 ? -2.021 -9.697 -20.294 1.00 97.19 516 ALA A CA 1
ATOM 3885 C C . ALA A 1 516 ? -0.696 -9.958 -21.024 1.00 97.19 516 ALA A C 1
ATOM 3887 O O . ALA A 1 516 ? -0.483 -11.055 -21.526 1.00 97.19 516 ALA A O 1
ATOM 3888 N N . HIS A 1 517 ? 0.231 -8.999 -21.023 1.00 96.94 517 HIS A N 1
ATOM 3889 C CA . HIS A 1 517 ? 1.589 -9.238 -21.515 1.00 96.94 517 HIS A CA 1
ATOM 3890 C C . HIS A 1 517 ? 2.295 -10.355 -20.732 1.00 96.94 517 HIS A C 1
ATOM 3892 O O . HIS A 1 517 ? 2.869 -11.258 -21.330 1.00 96.94 517 HIS A O 1
ATOM 3898 N N . LEU A 1 518 ? 2.207 -10.356 -19.399 1.00 97.75 518 LEU A N 1
ATOM 3899 C CA . LEU A 1 518 ? 2.789 -11.410 -18.557 1.00 97.75 518 LEU A CA 1
ATOM 3900 C C . LEU A 1 518 ? 2.120 -12.785 -18.785 1.00 97.75 518 LEU A C 1
ATOM 3902 O O . LEU A 1 518 ? 2.795 -13.811 -18.824 1.00 97.75 518 LEU A O 1
ATOM 3906 N N . ALA A 1 519 ? 0.809 -12.827 -19.027 1.00 97.56 519 ALA A N 1
ATOM 3907 C CA . ALA A 1 519 ? 0.114 -14.053 -19.419 1.00 97.56 519 ALA A CA 1
ATOM 3908 C C . ALA A 1 519 ? 0.597 -14.565 -20.788 1.00 97.56 519 ALA A C 1
ATOM 3910 O O . ALA A 1 519 ? 0.792 -15.767 -20.974 1.00 97.56 519 ALA A O 1
ATOM 3911 N N . ALA A 1 520 ? 0.825 -13.657 -21.737 1.00 95.69 520 ALA A N 1
ATOM 3912 C CA . ALA A 1 520 ? 1.365 -13.981 -23.051 1.00 95.69 520 ALA A CA 1
ATOM 3913 C C . ALA A 1 520 ? 2.824 -14.472 -22.962 1.00 95.69 520 ALA A C 1
ATOM 3915 O O . ALA A 1 520 ? 3.174 -15.459 -23.610 1.00 95.69 520 ALA A O 1
ATOM 3916 N N . TRP A 1 521 ? 3.636 -13.873 -22.083 1.00 95.69 521 TRP A N 1
ATOM 3917 C CA . TRP A 1 521 ? 4.980 -14.348 -21.750 1.00 95.69 521 TRP A CA 1
ATOM 3918 C C . TRP A 1 521 ? 4.968 -15.807 -21.294 1.00 95.69 521 TRP A C 1
ATOM 3920 O O . TRP A 1 521 ? 5.709 -16.622 -21.846 1.00 95.69 521 TRP A O 1
ATOM 3930 N N . LEU A 1 522 ? 4.112 -16.157 -20.325 1.00 96.50 522 LEU A N 1
ATOM 3931 C CA . LEU A 1 522 ? 3.978 -17.537 -19.846 1.00 96.50 522 LEU A CA 1
ATOM 3932 C C . LEU A 1 522 ? 3.507 -18.474 -20.962 1.00 96.50 522 LEU A C 1
ATOM 3934 O O . LEU A 1 522 ? 4.008 -19.589 -21.081 1.00 96.50 522 LEU A O 1
ATOM 3938 N N . ALA A 1 523 ? 2.573 -18.033 -21.804 1.00 94.00 523 ALA A N 1
ATOM 3939 C CA . ALA A 1 523 ? 2.089 -18.841 -22.919 1.00 94.00 523 ALA A CA 1
ATOM 3940 C C . ALA A 1 523 ? 3.196 -19.163 -23.939 1.00 94.00 523 ALA A C 1
ATOM 3942 O O . ALA A 1 523 ? 3.235 -20.284 -24.446 1.00 94.00 523 ALA A O 1
ATOM 3943 N N . ALA A 1 524 ? 4.097 -18.215 -24.211 1.00 91.12 524 ALA A N 1
ATOM 3944 C CA . ALA A 1 524 ? 5.218 -18.401 -25.130 1.00 91.12 524 ALA A CA 1
ATOM 3945 C C . ALA A 1 524 ? 6.373 -19.204 -24.499 1.00 91.12 524 ALA A C 1
ATOM 3947 O O . ALA A 1 524 ? 6.853 -20.169 -25.091 1.00 91.12 524 ALA A O 1
ATOM 3948 N N . ASN A 1 525 ? 6.788 -18.848 -23.279 1.00 91.56 525 ASN A N 1
ATOM 3949 C CA . ASN A 1 525 ? 8.001 -19.378 -22.642 1.00 91.56 525 ASN A CA 1
ATOM 3950 C C . ASN A 1 525 ? 7.757 -20.628 -21.779 1.00 91.56 525 ASN A C 1
ATOM 3952 O O . ASN A 1 525 ? 8.685 -21.388 -21.511 1.00 91.56 525 ASN A O 1
ATOM 3956 N N . ARG A 1 526 ? 6.513 -20.872 -21.347 1.00 94.44 526 ARG A N 1
ATOM 3957 C CA . ARG A 1 526 ? 6.103 -22.003 -20.491 1.00 94.44 526 ARG A CA 1
ATOM 3958 C C . ARG A 1 526 ? 4.931 -22.781 -21.112 1.00 94.44 526 ARG A C 1
ATOM 3960 O O . ARG A 1 526 ? 4.041 -23.260 -20.408 1.00 94.44 526 ARG A O 1
ATOM 3967 N N . SER A 1 527 ? 4.929 -22.934 -22.437 1.00 92.00 527 SER A N 1
ATOM 3968 C CA . SER A 1 527 ? 3.836 -23.544 -23.223 1.00 92.00 527 SER A CA 1
ATOM 3969 C C . SER A 1 527 ? 3.461 -24.981 -22.813 1.00 92.00 527 SER A C 1
ATOM 3971 O O . SER A 1 527 ? 2.300 -25.382 -22.941 1.00 92.00 527 SER A O 1
ATOM 3973 N N . ASP A 1 528 ? 4.406 -25.742 -22.252 1.00 94.25 528 ASP A N 1
ATOM 3974 C CA . ASP A 1 528 ? 4.157 -27.084 -21.709 1.00 94.25 528 ASP A CA 1
ATOM 3975 C C . ASP A 1 528 ? 3.342 -27.066 -20.403 1.00 94.25 528 ASP A C 1
ATOM 3977 O O . ASP A 1 528 ? 2.636 -28.030 -20.108 1.00 94.25 528 ASP A O 1
ATOM 3981 N N . ALA A 1 529 ? 3.393 -25.973 -19.635 1.00 95.69 529 ALA A N 1
ATOM 3982 C CA . ALA A 1 529 ? 2.648 -25.796 -18.385 1.00 95.69 529 ALA A CA 1
ATOM 3983 C C . ALA A 1 529 ? 1.338 -25.011 -18.584 1.00 95.69 529 ALA A C 1
ATOM 3985 O O . ALA A 1 529 ? 0.372 -25.214 -17.846 1.00 95.69 529 ALA A O 1
ATOM 3986 N N . VAL A 1 530 ? 1.274 -24.157 -19.611 1.00 97.31 530 VAL A N 1
ATOM 3987 C CA . VAL A 1 530 ? 0.097 -23.337 -19.924 1.00 97.31 530 VAL A CA 1
ATOM 3988 C C . VAL A 1 530 ? -0.884 -24.085 -20.831 1.00 97.31 530 VAL A C 1
ATOM 3990 O O . VAL A 1 530 ? -0.531 -24.649 -21.866 1.00 97.31 530 VAL A O 1
ATOM 3993 N N . ARG A 1 531 ? -2.167 -24.085 -20.458 1.00 96.62 531 ARG A N 1
ATOM 3994 C CA . ARG A 1 531 ? -3.254 -24.706 -21.233 1.00 96.62 531 ARG A CA 1
ATOM 3995 C C . ARG A 1 531 ? -3.811 -23.782 -22.309 1.00 96.62 531 ARG A C 1
ATOM 3997 O O . ARG A 1 531 ? -4.011 -24.214 -23.443 1.00 96.62 531 ARG A O 1
ATOM 4004 N N . LYS A 1 532 ? -4.155 -22.556 -21.914 1.00 96.25 532 LYS A N 1
ATOM 4005 C CA . LYS A 1 532 ? -4.781 -21.500 -22.725 1.00 96.25 532 LYS A CA 1
ATOM 4006 C C . LYS A 1 532 ? -4.436 -20.144 -22.122 1.00 96.25 532 LYS A C 1
ATOM 4008 O O . LYS A 1 532 ? -4.279 -20.064 -20.908 1.00 96.25 532 LYS A O 1
ATOM 4013 N N . ALA A 1 533 ? -4.406 -19.106 -22.952 1.00 95.56 533 ALA A N 1
ATOM 4014 C CA . ALA A 1 533 ? -4.224 -17.727 -22.521 1.00 95.56 533 ALA A CA 1
ATOM 4015 C C . ALA A 1 533 ? -5.411 -16.855 -22.957 1.00 95.56 533 ALA A C 1
ATOM 4017 O O . ALA A 1 533 ? -5.856 -16.950 -24.103 1.00 95.56 533 ALA A O 1
ATOM 4018 N N . LEU A 1 534 ? -5.919 -16.014 -22.053 1.00 95.62 534 LEU A N 1
ATOM 4019 C CA . LEU A 1 534 ? -6.890 -14.959 -22.347 1.00 95.62 534 LEU A CA 1
ATOM 4020 C C . LEU A 1 534 ? -6.242 -13.596 -22.085 1.00 95.62 534 LEU A C 1
ATOM 4022 O O . LEU A 1 534 ? -5.931 -13.262 -20.944 1.00 95.62 534 LEU A O 1
ATOM 4026 N N . LEU A 1 535 ? -6.030 -12.821 -23.148 1.00 95.50 535 LEU A N 1
ATOM 4027 C CA . LEU A 1 535 ? -5.232 -11.596 -23.112 1.00 95.50 535 LEU A CA 1
ATOM 4028 C C . LEU A 1 535 ? -6.131 -10.373 -23.317 1.00 95.50 535 LEU A C 1
ATOM 4030 O O . LEU A 1 535 ? -6.620 -10.141 -24.423 1.00 95.50 535 LEU A O 1
ATOM 4034 N N . TYR A 1 536 ? -6.369 -9.580 -22.272 1.00 93.19 536 TYR A N 1
ATOM 4035 C CA . TYR A 1 536 ? -7.139 -8.339 -22.398 1.00 93.19 536 TYR A CA 1
ATOM 4036 C C . TYR A 1 536 ? -6.213 -7.162 -22.691 1.00 93.19 536 TYR A C 1
ATOM 4038 O O . TYR A 1 536 ? -5.453 -6.747 -21.818 1.00 93.19 536 TYR A O 1
ATOM 4046 N N . TYR A 1 537 ? -6.292 -6.644 -23.928 1.00 90.38 537 TYR A N 1
ATOM 4047 C CA . TYR A 1 537 ? -5.580 -5.443 -24.405 1.00 90.38 537 TYR A CA 1
ATOM 4048 C C . TYR A 1 537 ? -4.094 -5.397 -23.991 1.00 90.38 537 TYR A C 1
ATOM 4050 O O . TYR A 1 537 ? -3.572 -4.355 -23.593 1.00 90.38 537 TYR A O 1
ATOM 4058 N N . GLY A 1 538 ? -3.420 -6.550 -24.048 1.00 92.56 538 GLY A N 1
ATOM 4059 C CA . GLY A 1 538 ? -2.007 -6.668 -23.704 1.00 92.56 538 GLY A CA 1
ATOM 4060 C C . GLY A 1 538 ? -1.099 -6.135 -24.810 1.00 92.56 538 GLY A C 1
ATOM 4061 O O . GLY A 1 538 ? -1.415 -6.335 -25.983 1.00 92.56 538 GLY A O 1
ATOM 4062 N N . PRO A 1 539 ? 0.031 -5.493 -24.473 1.00 90.94 539 PRO A N 1
ATOM 4063 C CA . PRO A 1 539 ? 1.102 -5.306 -25.441 1.00 90.94 539 PRO A CA 1
ATOM 4064 C C . PRO A 1 539 ? 1.700 -6.682 -25.754 1.00 90.94 539 PRO A C 1
ATOM 4066 O O . PRO A 1 539 ? 2.175 -7.352 -24.844 1.00 90.94 539 PRO A O 1
ATOM 4069 N N . THR A 1 540 ? 1.620 -7.135 -27.003 1.00 89.94 540 THR A N 1
ATOM 4070 C CA . THR A 1 540 ? 2.095 -8.471 -27.409 1.00 89.94 540 THR A CA 1
ATOM 4071 C C . THR A 1 540 ? 3.393 -8.420 -28.196 1.00 89.94 540 THR A C 1
ATOM 4073 O O . THR A 1 540 ? 4.179 -9.360 -28.107 1.00 89.94 540 THR A O 1
ATOM 4076 N N . ASP A 1 541 ? 3.652 -7.326 -28.915 1.00 90.69 541 ASP A N 1
ATOM 4077 C CA . ASP A 1 541 ? 4.804 -7.253 -29.803 1.00 90.69 541 ASP A CA 1
ATOM 4078 C C . ASP A 1 541 ? 5.540 -5.908 -29.754 1.00 90.69 541 ASP A C 1
ATOM 4080 O O . ASP A 1 541 ? 5.073 -4.872 -30.240 1.00 90.69 541 ASP A O 1
ATOM 4084 N N . VAL A 1 542 ? 6.712 -5.924 -29.115 1.00 92.44 542 VAL A N 1
ATOM 4085 C CA . VAL A 1 542 ? 7.558 -4.738 -28.953 1.00 92.44 542 VAL A CA 1
ATOM 4086 C C . VAL A 1 542 ? 8.214 -4.313 -30.267 1.00 92.44 542 VAL A C 1
ATOM 4088 O O . VAL A 1 542 ? 8.287 -3.110 -30.531 1.00 92.44 542 VAL A O 1
ATOM 4091 N N . LEU A 1 543 ? 8.674 -5.251 -31.100 1.00 92.31 543 LEU A N 1
ATOM 4092 C CA . LEU A 1 543 ? 9.278 -4.924 -32.394 1.00 92.31 543 LEU A CA 1
ATOM 4093 C C . LEU A 1 543 ? 8.266 -4.257 -33.329 1.00 92.31 543 LEU A C 1
ATOM 4095 O O . LEU A 1 543 ? 8.582 -3.216 -33.905 1.00 92.31 543 LEU A O 1
ATOM 4099 N N . GLU A 1 544 ? 7.040 -4.778 -33.426 1.00 89.50 544 GLU A N 1
ATOM 4100 C CA . GLU A 1 544 ? 5.984 -4.163 -34.238 1.00 89.50 544 GLU A CA 1
ATOM 4101 C C . GLU A 1 544 ? 5.629 -2.755 -33.730 1.00 89.50 544 GLU A C 1
ATOM 4103 O O . GLU A 1 544 ? 5.515 -1.802 -34.513 1.00 89.50 544 GLU A O 1
ATOM 4108 N N . PHE A 1 545 ? 5.526 -2.586 -32.407 1.00 90.69 545 PHE A N 1
ATOM 4109 C CA . PHE A 1 545 ? 5.288 -1.281 -31.795 1.00 90.69 545 PHE A CA 1
ATOM 4110 C C . PHE A 1 545 ? 6.384 -0.265 -32.159 1.00 90.69 545 PHE A C 1
ATOM 4112 O O . PHE A 1 545 ? 6.077 0.854 -32.588 1.00 90.69 545 PHE A O 1
ATOM 4119 N N . LEU A 1 546 ? 7.657 -0.661 -32.044 1.00 90.81 546 LEU A N 1
ATOM 4120 C CA . LEU A 1 546 ? 8.814 0.189 -32.341 1.00 90.81 546 LEU A CA 1
ATOM 4121 C C . LEU A 1 546 ? 9.030 0.420 -33.847 1.00 90.81 546 LEU A C 1
ATOM 4123 O O . LEU A 1 546 ? 9.559 1.463 -34.232 1.00 90.81 546 LEU A O 1
ATOM 4127 N N . ALA A 1 547 ? 8.556 -0.483 -34.710 1.00 89.50 547 ALA A N 1
ATOM 4128 C CA . ALA A 1 547 ? 8.562 -0.323 -36.166 1.00 89.50 547 ALA A CA 1
ATOM 4129 C C . ALA A 1 547 ? 7.551 0.722 -36.681 1.00 89.50 547 ALA A C 1
ATOM 4131 O O . ALA A 1 547 ? 7.515 1.013 -37.879 1.00 89.50 547 ALA A O 1
ATOM 4132 N N . GLY A 1 548 ? 6.760 1.330 -35.791 1.00 80.38 548 GLY A N 1
ATOM 4133 C CA . GLY A 1 548 ? 5.875 2.441 -36.129 1.00 80.38 548 GLY A CA 1
ATOM 4134 C C . GLY A 1 548 ? 4.422 2.039 -36.357 1.00 80.38 548 GLY A C 1
ATOM 4135 O O . GLY A 1 548 ? 3.723 2.727 -37.104 1.00 80.38 548 GLY A O 1
ATOM 4136 N N . ALA A 1 549 ? 3.942 0.987 -35.679 1.00 71.69 549 ALA A N 1
ATOM 4137 C CA . ALA A 1 549 ? 2.518 0.634 -35.641 1.00 71.69 549 ALA A CA 1
ATOM 4138 C C . ALA A 1 549 ? 1.609 1.833 -35.286 1.00 71.69 549 ALA A C 1
ATOM 4140 O O . ALA A 1 549 ? 0.456 1.896 -35.715 1.00 71.69 549 ALA A O 1
ATOM 4141 N N . VAL A 1 550 ? 2.141 2.826 -34.554 1.00 71.88 550 VAL A N 1
ATOM 4142 C CA . VAL A 1 550 ? 1.477 4.109 -34.279 1.00 71.88 550 VAL A CA 1
ATOM 4143 C C . VAL A 1 550 ? 2.216 5.279 -34.967 1.00 71.88 550 VAL A C 1
ATOM 4145 O O . VAL A 1 550 ? 3.301 5.665 -34.519 1.00 71.88 550 VAL A O 1
ATOM 4148 N N . PRO A 1 551 ? 1.639 5.896 -36.022 1.00 70.25 551 PRO A N 1
ATOM 4149 C CA . PRO A 1 551 ? 2.277 6.981 -36.779 1.00 70.25 551 PRO A CA 1
ATOM 4150 C C . PRO A 1 551 ? 2.557 8.267 -35.974 1.00 70.25 551 PRO A C 1
ATOM 4152 O O . PRO A 1 551 ? 1.843 8.601 -35.028 1.00 70.25 551 PRO A O 1
ATOM 4155 N N . LEU A 1 552 ? 3.569 9.034 -36.401 1.00 75.75 552 LEU A N 1
ATOM 4156 C CA . LEU A 1 552 ? 3.904 10.374 -35.884 1.00 75.75 552 LEU A CA 1
ATOM 4157 C C . LEU A 1 552 ? 2.884 11.447 -36.299 1.00 75.75 552 LEU A C 1
ATOM 4159 O O . LEU A 1 552 ? 2.386 11.426 -37.425 1.00 75.75 552 LEU A O 1
ATOM 4163 N N . GLY A 1 553 ? 2.609 12.402 -35.399 1.00 74.25 553 GLY A N 1
ATOM 4164 C CA . GLY A 1 553 ? 1.753 13.564 -35.677 1.00 74.25 553 GLY A CA 1
ATOM 4165 C C . GLY A 1 553 ? 0.249 13.273 -35.789 1.00 74.25 553 GLY A C 1
ATOM 4166 O O . GLY A 1 553 ? -0.472 14.023 -36.448 1.00 74.25 553 GLY A O 1
ATOM 4167 N N . GLY A 1 554 ? -0.228 12.179 -35.185 1.00 81.31 554 GLY A N 1
ATOM 4168 C CA . GLY A 1 554 ? -1.641 11.782 -35.156 1.00 81.31 554 GLY A CA 1
ATOM 4169 C C . GLY A 1 554 ? -2.258 11.819 -33.750 1.00 81.31 554 GLY A C 1
ATOM 4170 O O . GLY A 1 554 ? -1.540 11.956 -32.764 1.00 81.31 554 GLY A O 1
ATOM 4171 N N . PRO A 1 555 ? -3.585 11.622 -33.615 1.00 83.75 555 PRO A N 1
ATOM 4172 C CA . PRO A 1 555 ? -4.272 11.652 -32.315 1.00 83.75 555 PRO A CA 1
ATOM 4173 C C . PRO A 1 555 ? -3.798 10.566 -31.333 1.00 83.75 555 PRO A C 1
ATOM 4175 O O . PRO A 1 555 ? -4.059 10.667 -30.138 1.00 83.75 555 PRO A O 1
ATOM 4178 N N . TYR A 1 556 ? -3.096 9.539 -31.824 1.00 82.69 556 TYR A N 1
ATOM 4179 C CA . TYR A 1 556 ? -2.560 8.443 -31.017 1.00 82.69 556 TYR A CA 1
ATOM 4180 C C . TYR A 1 556 ? -1.126 8.671 -30.509 1.00 82.69 556 TYR A C 1
ATOM 4182 O O . TYR A 1 556 ? -0.602 7.846 -29.765 1.00 82.69 556 TYR A O 1
ATOM 4190 N N . GLU A 1 557 ? -0.494 9.787 -30.877 1.00 84.44 557 GLU A N 1
ATOM 4191 C CA . GLU A 1 557 ? 0.868 10.136 -30.457 1.00 84.44 557 GLU A CA 1
ATOM 4192 C C . GLU A 1 557 ? 1.063 10.128 -28.928 1.00 84.44 557 GLU A C 1
ATOM 4194 O O . GLU A 1 557 ? 1.995 9.463 -28.473 1.00 84.44 557 GLU A O 1
ATOM 4199 N N . PRO A 1 558 ? 0.162 10.706 -28.104 1.00 85.31 558 PRO A N 1
ATOM 4200 C CA . PRO A 1 558 ? 0.301 10.636 -26.648 1.00 85.31 558 PRO A CA 1
ATOM 4201 C C . PRO A 1 558 ? 0.321 9.202 -26.093 1.00 85.31 558 PRO A C 1
ATOM 4203 O O . PRO A 1 558 ? 1.041 8.924 -25.133 1.00 85.31 558 PRO A O 1
ATOM 4206 N N . TYR A 1 559 ? -0.440 8.284 -26.702 1.00 84.19 559 TYR A N 1
ATOM 4207 C CA . TYR A 1 559 ? -0.488 6.875 -26.297 1.00 84.19 559 TYR A CA 1
ATOM 4208 C C . TYR A 1 559 ? 0.781 6.127 -26.700 1.00 84.19 559 TYR A C 1
ATOM 4210 O O . TYR A 1 559 ? 1.292 5.329 -25.916 1.00 84.19 559 TYR A O 1
ATOM 4218 N N . ARG A 1 560 ? 1.330 6.416 -27.886 1.00 86.56 560 ARG A N 1
ATOM 4219 C CA . ARG A 1 560 ? 2.644 5.899 -28.286 1.00 86.56 560 ARG A CA 1
ATOM 4220 C C . ARG A 1 560 ? 3.718 6.368 -27.314 1.00 86.56 560 ARG A C 1
ATOM 4222 O O . ARG A 1 560 ? 4.485 5.551 -26.821 1.00 86.56 560 ARG A O 1
ATOM 4229 N N . ASP A 1 561 ? 3.759 7.659 -27.002 1.00 87.19 561 ASP A N 1
ATOM 4230 C CA . ASP A 1 561 ? 4.785 8.212 -26.119 1.00 87.19 561 ASP A CA 1
ATOM 4231 C C . ASP A 1 561 ? 4.660 7.646 -24.694 1.00 87.19 561 ASP A C 1
ATOM 4233 O O . ASP A 1 561 ? 5.663 7.376 -24.034 1.00 87.19 561 ASP A O 1
ATOM 4237 N N . PHE A 1 562 ? 3.431 7.407 -24.226 1.00 87.81 562 PHE A N 1
ATOM 4238 C CA . PHE A 1 562 ? 3.172 6.661 -22.995 1.00 87.81 562 PHE A CA 1
ATOM 4239 C C . PHE A 1 562 ? 3.687 5.215 -23.063 1.00 87.81 562 PHE A C 1
ATOM 4241 O O . PHE A 1 562 ? 4.336 4.759 -22.117 1.00 87.81 562 PHE A O 1
ATOM 4248 N N . GLY A 1 563 ? 3.439 4.509 -24.169 1.00 89.38 563 GLY A N 1
ATOM 4249 C CA . GLY A 1 563 ? 3.932 3.151 -24.403 1.00 89.38 563 GLY A CA 1
ATOM 4250 C C . GLY A 1 563 ? 5.459 3.082 -24.405 1.00 89.38 563 GLY A C 1
ATOM 4251 O O . GLY A 1 563 ? 6.026 2.257 -23.695 1.00 89.38 563 GLY A O 1
ATOM 4252 N N . LEU A 1 564 ? 6.129 4.008 -25.100 1.00 89.56 564 LEU A N 1
ATOM 4253 C CA . LEU A 1 564 ? 7.592 4.114 -25.133 1.00 89.56 564 LEU A CA 1
ATOM 4254 C C . LEU A 1 564 ? 8.172 4.354 -23.737 1.00 89.56 564 LEU A C 1
ATOM 4256 O O . LEU A 1 564 ? 9.079 3.639 -23.323 1.00 89.56 564 LEU A O 1
ATOM 4260 N N . ARG A 1 565 ? 7.615 5.302 -22.968 1.00 89.94 565 ARG A N 1
ATOM 4261 C CA . ARG A 1 565 ? 8.038 5.525 -21.573 1.00 89.94 565 ARG A CA 1
ATOM 4262 C C . ARG A 1 565 ? 7.827 4.281 -20.715 1.00 89.94 565 ARG A C 1
ATOM 4264 O O . ARG A 1 565 ? 8.696 3.932 -19.919 1.00 89.94 565 ARG A O 1
ATOM 4271 N N . SER A 1 566 ? 6.690 3.608 -20.881 1.00 90.62 566 SER A N 1
ATOM 4272 C CA . SER A 1 566 ? 6.369 2.408 -20.111 1.00 90.62 566 SER A CA 1
ATOM 4273 C C . SER A 1 566 ? 7.319 1.258 -20.418 1.00 90.62 566 SER A C 1
ATOM 4275 O O . SER A 1 566 ? 7.804 0.627 -19.483 1.00 90.62 566 SER A O 1
ATOM 4277 N N . LEU A 1 567 ? 7.639 1.057 -21.696 1.00 92.12 567 LEU A N 1
ATOM 4278 C CA . LEU A 1 567 ? 8.586 0.058 -22.171 1.00 92.12 567 LEU A CA 1
ATOM 4279 C C . LEU A 1 567 ? 10.012 0.341 -21.680 1.00 92.12 567 LEU A C 1
ATOM 4281 O O . LEU A 1 567 ? 10.662 -0.559 -21.157 1.00 92.12 567 LEU A O 1
ATOM 4285 N N . SER A 1 568 ? 10.476 1.592 -21.775 1.00 92.12 568 SER A N 1
ATOM 4286 C CA . SER A 1 568 ? 11.787 2.000 -21.253 1.00 92.12 568 SER A CA 1
ATOM 4287 C C . SER A 1 568 ? 11.915 1.711 -19.759 1.00 92.12 568 SER A C 1
ATOM 4289 O O . SER A 1 568 ? 12.943 1.210 -19.308 1.00 92.12 568 SER A O 1
ATOM 4291 N N . GLN A 1 569 ? 10.870 2.001 -18.982 1.00 92.06 569 GLN A N 1
ATOM 4292 C CA . GLN A 1 569 ? 10.875 1.715 -17.549 1.00 92.06 569 GLN A CA 1
ATOM 4293 C C . GLN A 1 569 ? 10.817 0.214 -17.259 1.00 92.06 569 GLN A C 1
ATOM 4295 O O . GLN A 1 569 ? 11.528 -0.242 -16.374 1.00 92.06 569 GLN A O 1
ATOM 4300 N N . PHE A 1 570 ? 10.048 -0.560 -18.030 1.00 93.75 570 PHE A N 1
ATOM 4301 C CA . PHE A 1 570 ? 10.030 -2.018 -17.900 1.00 93.75 570 PHE A CA 1
ATOM 4302 C C . PHE A 1 570 ? 11.409 -2.637 -18.186 1.00 93.75 570 PHE A C 1
ATOM 4304 O O . PHE A 1 570 ? 11.851 -3.521 -17.455 1.00 93.75 570 PHE A O 1
ATOM 4311 N N . PHE A 1 571 ? 12.148 -2.108 -19.169 1.00 94.12 571 PHE A N 1
ATOM 4312 C CA . PHE A 1 571 ? 13.540 -2.503 -19.410 1.00 94.12 571 PHE A CA 1
ATOM 4313 C C . PHE A 1 571 ? 14.476 -2.162 -18.230 1.00 94.12 571 PHE A C 1
ATOM 4315 O O . PHE A 1 571 ? 15.421 -2.904 -17.949 1.00 94.12 571 PHE A O 1
ATOM 4322 N N . GLY A 1 572 ? 14.192 -1.070 -17.511 1.00 92.06 572 GLY A N 1
ATOM 4323 C CA . GLY A 1 572 ? 14.910 -0.656 -16.301 1.00 92.06 572 GLY A CA 1
ATOM 4324 C C . GLY A 1 572 ? 15.393 0.797 -16.299 1.00 92.06 572 GLY A C 1
ATOM 4325 O O . GLY A 1 572 ? 16.279 1.141 -15.513 1.00 92.06 572 GLY A O 1
ATOM 4326 N N . ALA A 1 573 ? 14.890 1.648 -17.200 1.00 90.88 573 ALA A N 1
ATOM 4327 C CA . ALA A 1 573 ? 15.189 3.078 -17.189 1.00 90.88 573 ALA A CA 1
ATOM 4328 C C . ALA A 1 573 ? 14.385 3.829 -16.107 1.00 90.88 573 ALA A C 1
ATOM 4330 O O . ALA A 1 573 ? 13.243 3.466 -15.824 1.00 90.88 573 ALA A O 1
ATOM 4331 N N . PRO A 1 574 ? 14.922 4.924 -15.538 1.00 85.69 574 PRO A N 1
ATOM 4332 C CA . PRO A 1 574 ? 14.180 5.745 -14.590 1.00 85.69 574 PRO A CA 1
ATOM 4333 C C . PRO A 1 574 ? 13.031 6.508 -15.265 1.00 85.69 574 PRO A C 1
ATOM 4335 O O . PRO A 1 574 ? 13.049 6.772 -16.470 1.00 85.69 574 PRO A O 1
ATOM 4338 N N . ALA A 1 575 ? 12.045 6.929 -14.472 1.00 78.12 575 ALA A N 1
ATOM 4339 C CA . ALA A 1 575 ? 10.940 7.751 -14.958 1.00 78.12 575 ALA A CA 1
ATOM 4340 C C . ALA A 1 575 ? 11.433 9.099 -15.520 1.00 78.12 575 ALA A C 1
ATOM 4342 O O . ALA A 1 575 ? 12.137 9.836 -14.839 1.00 78.12 575 ALA A O 1
ATOM 4343 N N . GLY A 1 576 ? 11.033 9.443 -16.749 1.00 69.81 576 GLY A N 1
ATOM 4344 C CA . GLY A 1 576 ? 11.193 10.797 -17.300 1.00 69.81 576 GLY A CA 1
ATOM 4345 C C . GLY A 1 576 ? 12.608 11.213 -17.730 1.00 69.81 576 GLY A C 1
ATOM 4346 O O . GLY A 1 576 ? 12.808 12.381 -18.046 1.00 69.81 576 GLY A O 1
ATOM 4347 N N . THR A 1 577 ? 13.583 10.302 -17.771 1.00 64.81 577 THR A N 1
ATOM 4348 C CA . THR A 1 577 ? 15.007 10.672 -17.912 1.00 64.81 577 THR A CA 1
ATOM 4349 C C . THR A 1 577 ? 15.574 10.621 -19.333 1.00 64.81 577 THR A C 1
ATOM 4351 O O . THR A 1 577 ? 16.717 11.016 -19.524 1.00 64.81 577 THR A O 1
ATOM 4354 N N . GLY A 1 578 ? 14.821 10.162 -20.341 1.00 75.00 578 GLY A N 1
ATOM 4355 C CA . GLY A 1 578 ? 15.288 10.140 -21.741 1.00 75.00 578 GLY A CA 1
ATOM 4356 C C . GLY A 1 578 ? 16.551 9.298 -21.992 1.00 75.00 578 GLY A C 1
ATOM 4357 O O . GLY A 1 578 ? 17.161 9.417 -23.044 1.00 75.00 578 GLY A O 1
ATOM 4358 N N . VAL A 1 579 ? 16.933 8.443 -21.036 1.00 88.62 579 VAL A N 1
ATOM 4359 C CA . VAL A 1 579 ? 18.180 7.652 -21.039 1.00 88.62 579 VAL A CA 1
ATOM 4360 C C . VAL A 1 579 ? 18.232 6.631 -22.179 1.00 88.62 579 VAL A C 1
ATOM 4362 O O . VAL A 1 579 ? 19.312 6.173 -22.546 1.00 88.62 579 VAL A O 1
ATOM 4365 N N . LEU A 1 580 ? 17.072 6.268 -22.730 1.00 90.88 580 LEU A N 1
ATOM 4366 C CA . LEU A 1 580 ? 16.935 5.360 -23.863 1.00 90.88 580 LEU A CA 1
ATOM 4367 C C . LEU A 1 580 ? 16.283 6.086 -25.034 1.00 90.88 580 LEU A C 1
ATOM 4369 O O . LEU A 1 580 ? 15.136 6.526 -24.925 1.00 90.88 580 LEU A O 1
ATOM 4373 N N . ASP A 1 581 ? 16.992 6.143 -26.157 1.00 90.19 581 ASP A N 1
ATOM 4374 C CA . ASP A 1 581 ? 16.481 6.643 -27.431 1.00 90.19 581 ASP A CA 1
ATOM 4375 C C . ASP A 1 581 ? 16.352 5.498 -28.442 1.00 90.19 581 ASP A C 1
ATOM 4377 O O . ASP A 1 581 ? 17.274 5.177 -29.199 1.00 90.19 581 ASP A O 1
ATOM 4381 N N . PHE A 1 582 ? 15.169 4.880 -28.470 1.00 89.50 582 PHE A N 1
ATOM 4382 C CA . PHE A 1 582 ? 14.838 3.848 -29.455 1.00 89.50 582 PHE A CA 1
ATOM 4383 C C . PHE A 1 582 ? 14.877 4.371 -30.899 1.00 89.50 582 PHE A C 1
ATOM 4385 O O . PHE A 1 582 ? 15.076 3.580 -31.816 1.00 89.50 582 PHE A O 1
ATOM 4392 N N . GLY A 1 583 ? 14.758 5.686 -31.129 1.00 87.56 583 GLY A N 1
ATOM 4393 C CA . GLY A 1 583 ? 14.822 6.280 -32.467 1.00 87.56 583 GLY A CA 1
ATOM 4394 C C . GLY A 1 583 ? 16.179 6.116 -33.158 1.00 87.56 583 GLY A C 1
ATOM 4395 O O . GLY A 1 583 ? 16.281 6.305 -34.370 1.00 87.56 583 GLY A O 1
ATOM 4396 N N . GLN A 1 584 ? 17.218 5.727 -32.414 1.00 90.94 584 GLN A N 1
ATOM 4397 C CA . GLN A 1 584 ? 18.540 5.415 -32.957 1.00 90.94 584 GLN A CA 1
ATOM 4398 C C . GLN A 1 584 ? 18.608 4.036 -33.637 1.00 90.94 584 GLN A C 1
ATOM 4400 O O . GLN A 1 584 ? 19.585 3.752 -34.331 1.00 90.94 584 GLN A O 1
ATOM 4405 N N . ILE A 1 585 ? 17.602 3.175 -33.447 1.00 92.19 585 ILE A N 1
ATOM 4406 C CA . ILE A 1 585 ? 17.534 1.833 -34.035 1.00 92.19 585 ILE A CA 1
ATOM 4407 C C . ILE A 1 585 ? 16.514 1.843 -35.177 1.00 92.19 585 ILE A C 1
ATOM 4409 O O . ILE A 1 585 ? 15.398 2.342 -35.040 1.00 92.19 585 ILE A O 1
ATOM 4413 N N . ASN A 1 586 ? 16.881 1.262 -36.320 1.00 91.19 586 ASN A N 1
ATOM 4414 C CA . ASN A 1 586 ? 15.937 1.051 -37.412 1.00 91.19 586 ASN A CA 1
ATOM 4415 C C . ASN A 1 586 ? 15.196 -0.280 -37.224 1.00 91.19 586 ASN A C 1
ATOM 4417 O O . ASN A 1 586 ? 15.731 -1.334 -37.558 1.00 91.19 586 ASN A O 1
ATOM 4421 N N . PHE A 1 587 ? 13.964 -0.211 -36.726 1.00 91.12 587 PHE A N 1
ATOM 4422 C CA . PHE A 1 587 ? 13.108 -1.380 -36.500 1.00 91.12 587 PHE A CA 1
ATOM 4423 C C . PHE A 1 587 ? 12.340 -1.852 -37.741 1.00 91.12 587 PHE A C 1
ATOM 4425 O O . PHE A 1 587 ? 11.698 -2.897 -37.704 1.00 91.12 587 PHE A O 1
ATOM 4432 N N . ALA A 1 588 ? 12.372 -1.102 -38.847 1.00 88.44 588 ALA A N 1
ATOM 4433 C CA . ALA A 1 588 ? 11.579 -1.437 -40.025 1.00 88.44 588 ALA A CA 1
ATOM 4434 C C . ALA A 1 588 ? 12.015 -2.781 -40.639 1.00 88.44 588 ALA A C 1
ATOM 4436 O O . ALA A 1 588 ? 13.088 -2.873 -41.238 1.00 88.44 588 ALA A O 1
ATOM 4437 N N . GLY A 1 589 ? 11.146 -3.792 -40.530 1.00 84.94 589 GLY A N 1
ATOM 4438 C CA . GLY A 1 589 ? 11.369 -5.138 -41.065 1.00 84.94 589 GLY A CA 1
ATOM 4439 C C . GLY A 1 589 ? 12.393 -5.970 -40.290 1.00 84.94 589 GLY A C 1
ATOM 4440 O O . GLY A 1 589 ? 12.886 -6.946 -40.842 1.00 84.94 589 GLY A O 1
ATOM 4441 N N . LEU A 1 590 ? 12.733 -5.569 -39.063 1.00 89.44 590 LEU A N 1
ATOM 4442 C CA . LEU A 1 590 ? 13.687 -6.276 -38.217 1.00 89.44 590 LEU A CA 1
ATOM 4443 C C . LEU A 1 590 ? 13.043 -7.520 -37.590 1.00 89.44 590 LEU A C 1
ATOM 4445 O O . LEU A 1 590 ? 12.014 -7.405 -36.930 1.00 89.44 590 LEU A O 1
ATOM 4449 N N . THR A 1 591 ? 13.674 -8.682 -37.754 1.00 90.31 591 THR A N 1
ATOM 4450 C CA . THR A 1 591 ? 13.228 -9.955 -37.148 1.00 90.31 591 THR A CA 1
ATOM 4451 C C . THR A 1 591 ? 13.920 -10.249 -35.813 1.00 90.31 591 THR A C 1
ATOM 4453 O O . THR A 1 591 ? 14.994 -9.704 -35.528 1.00 90.31 591 THR A O 1
ATOM 4456 N N . VAL A 1 592 ? 13.363 -11.158 -34.995 1.00 91.38 592 VAL A N 1
ATOM 4457 C CA . VAL A 1 592 ? 14.021 -11.561 -33.733 1.00 91.38 592 VAL A CA 1
ATOM 4458 C C . VAL A 1 592 ? 15.334 -12.300 -33.996 1.00 91.38 592 VAL A C 1
ATOM 4460 O O . VAL A 1 592 ? 16.294 -12.141 -33.241 1.00 91.38 592 VAL A O 1
ATOM 4463 N N . THR A 1 593 ? 15.403 -13.051 -35.101 1.00 91.12 593 THR A N 1
ATOM 4464 C CA . THR A 1 593 ? 16.607 -13.770 -35.535 1.00 91.12 593 THR A CA 1
ATOM 4465 C C . THR A 1 593 ? 17.721 -12.797 -35.919 1.00 91.12 593 THR A C 1
ATOM 4467 O O . THR A 1 593 ? 18.845 -12.911 -35.432 1.00 91.12 593 THR A O 1
ATOM 4470 N N . GLU A 1 594 ? 17.420 -11.796 -36.754 1.00 92.19 594 GLU A N 1
ATOM 4471 C CA . GLU A 1 594 ? 18.411 -10.795 -37.168 1.00 92.19 594 GLU A CA 1
ATOM 4472 C C . GLU A 1 594 ? 18.931 -9.980 -35.988 1.00 92.19 594 GLU A C 1
ATOM 4474 O O . GLU A 1 594 ? 20.137 -9.715 -35.919 1.00 92.19 594 GLU A O 1
ATOM 4479 N N . LEU A 1 595 ? 18.037 -9.600 -35.070 1.00 92.94 595 LEU A N 1
ATOM 4480 C CA . LEU A 1 595 ? 18.401 -8.880 -33.859 1.00 92.94 595 LEU A CA 1
ATOM 4481 C C . LEU A 1 595 ? 19.314 -9.736 -32.969 1.00 92.94 595 LEU A C 1
ATOM 4483 O O . LEU A 1 595 ? 20.374 -9.260 -32.570 1.00 92.94 595 LEU A O 1
ATOM 4487 N N . GLY A 1 596 ? 18.973 -11.009 -32.751 1.00 93.06 596 GLY A N 1
ATOM 4488 C CA . GLY A 1 596 ? 19.777 -11.940 -31.952 1.00 93.06 596 GLY A CA 1
ATOM 4489 C C . GLY A 1 596 ? 21.166 -12.212 -32.534 1.00 93.06 596 GLY A C 1
ATOM 4490 O O . GLY A 1 596 ? 22.151 -12.232 -31.796 1.00 93.06 596 GLY A O 1
ATOM 4491 N N . ASP A 1 597 ? 21.280 -12.351 -33.855 1.00 94.56 597 ASP A N 1
ATOM 4492 C CA . ASP A 1 597 ? 22.559 -12.638 -34.513 1.00 94.56 597 ASP A CA 1
ATOM 4493 C C . ASP A 1 597 ? 23.463 -11.397 -34.646 1.00 94.56 597 ASP A C 1
ATOM 4495 O O . ASP A 1 597 ? 24.690 -11.523 -34.693 1.00 94.56 597 ASP A O 1
ATOM 4499 N N . ASN A 1 598 ? 22.885 -10.188 -34.716 1.00 95.94 598 ASN A N 1
ATOM 4500 C CA . ASN A 1 598 ? 23.612 -8.972 -35.107 1.00 95.94 598 ASN A CA 1
ATOM 4501 C C . ASN A 1 598 ? 23.481 -7.791 -34.127 1.00 95.94 598 ASN A C 1
ATOM 4503 O O . ASN A 1 598 ? 23.877 -6.671 -34.479 1.00 95.94 598 ASN A O 1
ATOM 4507 N N . TRP A 1 599 ? 22.984 -8.012 -32.904 1.00 95.94 599 TRP A N 1
ATOM 4508 C CA . TRP A 1 599 ? 22.705 -6.973 -31.896 1.00 95.94 599 TRP A CA 1
ATOM 4509 C C . TRP A 1 599 ? 23.826 -5.941 -31.725 1.00 95.94 599 TRP A C 1
ATOM 4511 O O . TRP A 1 599 ? 23.562 -4.743 -31.649 1.00 95.94 599 TRP A O 1
ATOM 4521 N N . SER A 1 600 ? 25.091 -6.378 -31.724 1.00 94.88 600 SER A N 1
ATOM 4522 C CA . SER A 1 600 ? 26.250 -5.503 -31.478 1.00 94.88 600 SER A CA 1
ATOM 4523 C C . SER A 1 600 ? 26.408 -4.413 -32.542 1.00 94.88 600 SER A C 1
ATOM 4525 O O . SER A 1 600 ? 26.882 -3.310 -32.244 1.00 94.88 600 SER A O 1
ATOM 4527 N N . THR A 1 601 ? 25.969 -4.715 -33.768 1.00 94.31 601 THR A N 1
ATOM 4528 C CA . THR A 1 601 ? 25.995 -3.813 -34.924 1.00 94.31 601 THR A CA 1
ATOM 4529 C C . THR A 1 601 ? 24.680 -3.066 -35.130 1.00 94.31 601 THR A C 1
ATOM 4531 O O . THR A 1 601 ? 24.714 -1.910 -35.546 1.00 94.31 601 THR A O 1
ATOM 4534 N N . LEU A 1 602 ? 23.543 -3.700 -34.824 1.00 95.62 602 LEU A N 1
ATOM 4535 C CA . LEU A 1 602 ? 22.208 -3.132 -35.024 1.00 95.62 602 LEU A CA 1
ATOM 4536 C C . LEU A 1 602 ? 21.817 -2.124 -33.943 1.00 95.62 602 LEU A C 1
ATOM 4538 O O . LEU A 1 602 ? 21.116 -1.160 -34.238 1.00 95.62 602 LEU A O 1
ATOM 4542 N N . ILE A 1 603 ? 22.284 -2.323 -32.709 1.00 96.56 603 ILE A N 1
ATOM 4543 C CA . ILE A 1 603 ? 22.035 -1.417 -31.587 1.00 96.56 603 ILE A CA 1
ATOM 4544 C C . ILE A 1 603 ? 23.251 -0.489 -31.453 1.00 96.56 603 ILE A C 1
ATOM 4546 O O . ILE A 1 603 ? 24.319 -0.929 -31.005 1.00 96.56 603 ILE A O 1
ATOM 4550 N N . PRO A 1 604 ? 23.164 0.796 -31.847 1.00 95.69 604 PRO A N 1
ATOM 4551 C CA . PRO A 1 604 ? 24.267 1.729 -31.667 1.00 95.69 604 PRO A CA 1
ATOM 4552 C C . PRO A 1 604 ? 24.400 2.137 -30.194 1.00 95.69 604 PRO A C 1
ATOM 4554 O O . PRO A 1 604 ? 23.436 2.143 -29.437 1.00 95.69 604 PRO A O 1
ATOM 4557 N N . ALA A 1 605 ? 25.612 2.511 -29.769 1.00 93.44 605 ALA A N 1
ATOM 4558 C CA . ALA A 1 605 ? 25.844 2.950 -28.387 1.00 93.44 605 ALA A CA 1
ATOM 4559 C C . ALA A 1 605 ? 25.080 4.244 -28.041 1.00 93.44 605 ALA A C 1
ATOM 4561 O O . ALA A 1 605 ? 24.774 4.468 -26.877 1.00 93.44 605 ALA A O 1
ATOM 4562 N N . SER A 1 606 ? 24.733 5.055 -29.051 1.00 92.75 606 SER A N 1
ATOM 4563 C CA . SER A 1 606 ? 23.951 6.289 -28.902 1.00 92.75 606 SER A CA 1
ATOM 4564 C C . SER A 1 606 ? 22.513 6.069 -28.433 1.00 92.75 606 SER A C 1
ATOM 4566 O O . SER A 1 606 ? 21.868 7.044 -28.071 1.00 92.75 606 SER A O 1
ATOM 4568 N N . VAL A 1 607 ? 22.016 4.825 -28.418 1.00 94.19 607 VAL A N 1
ATOM 4569 C CA . VAL A 1 607 ? 20.731 4.487 -27.780 1.00 94.19 607 VAL A CA 1
ATOM 4570 C C . VAL A 1 607 ? 20.747 4.837 -26.292 1.00 94.19 607 VAL A C 1
ATOM 4572 O O . VAL A 1 607 ? 19.706 5.188 -25.749 1.00 94.19 607 VAL A O 1
ATOM 4575 N N . PHE A 1 608 ? 21.910 4.747 -25.640 1.00 94.31 608 PHE A N 1
ATOM 4576 C CA . PHE A 1 608 ? 22.065 4.994 -24.211 1.00 94.31 608 PHE A CA 1
ATOM 4577 C C . PHE A 1 608 ? 22.667 6.385 -23.970 1.00 94.31 608 PHE A C 1
ATOM 4579 O O . PHE A 1 608 ? 23.854 6.598 -24.228 1.00 94.31 608 PHE A O 1
ATOM 4586 N N . ASP A 1 609 ? 21.884 7.319 -23.424 1.00 92.31 609 ASP A N 1
ATOM 4587 C CA . ASP A 1 609 ? 22.411 8.593 -22.915 1.00 92.31 609 ASP A CA 1
ATOM 4588 C C . ASP A 1 609 ? 22.671 8.492 -21.410 1.00 92.31 609 ASP A C 1
ATOM 4590 O O . ASP A 1 609 ? 21.775 8.631 -20.576 1.00 92.31 609 ASP A O 1
ATOM 4594 N N . LEU A 1 610 ? 23.932 8.231 -21.063 1.00 91.12 610 LEU A N 1
ATOM 4595 C CA . LEU A 1 610 ? 24.381 8.098 -19.676 1.00 91.12 610 LEU A CA 1
ATOM 4596 C C . LEU A 1 610 ? 25.057 9.373 -19.145 1.00 91.12 610 LEU A C 1
ATOM 4598 O O . LEU A 1 610 ? 25.551 9.392 -18.018 1.00 91.12 610 LEU A O 1
ATOM 4602 N N . SER A 1 611 ? 25.118 10.438 -19.950 1.00 84.50 611 SER A N 1
ATOM 4603 C CA . SER A 1 611 ? 25.998 11.585 -19.695 1.00 84.50 611 SER A CA 1
ATOM 4604 C C . SER A 1 611 ? 25.614 12.417 -18.466 1.00 84.50 611 SER A C 1
ATOM 4606 O O . SER A 1 611 ? 26.483 13.059 -17.878 1.00 84.50 611 SER A O 1
ATOM 4608 N N . GLN A 1 612 ? 24.336 12.398 -18.070 1.00 82.50 612 GLN A N 1
ATOM 4609 C CA . GLN A 1 612 ? 23.787 13.158 -16.937 1.00 82.50 612 GLN A CA 1
ATOM 4610 C C . GLN A 1 612 ? 23.373 12.272 -15.749 1.00 82.50 612 GLN A C 1
ATOM 4612 O O . GLN A 1 612 ? 22.670 12.732 -14.850 1.00 82.50 612 GLN A O 1
ATOM 4617 N N . LEU A 1 613 ? 23.766 10.994 -15.735 1.00 87.00 613 LEU A N 1
ATOM 4618 C CA . LEU A 1 613 ? 23.349 10.062 -14.688 1.00 87.00 613 LEU A CA 1
ATOM 4619 C C . LEU A 1 613 ? 24.178 10.201 -13.409 1.00 87.00 613 LEU A C 1
ATOM 4621 O O . LEU A 1 613 ? 25.393 10.389 -13.443 1.00 87.00 613 LEU A O 1
ATOM 4625 N N . ASN A 1 614 ? 23.509 10.033 -12.267 1.00 86.75 614 ASN A N 1
ATOM 4626 C CA . ASN A 1 614 ? 24.171 9.882 -10.978 1.00 86.75 614 ASN A CA 1
ATOM 4627 C C . ASN A 1 614 ? 24.705 8.440 -10.843 1.00 86.75 614 ASN A C 1
ATOM 4629 O O . ASN A 1 614 ? 23.894 7.514 -10.770 1.00 86.75 614 ASN A O 1
ATOM 4633 N N . PRO A 1 615 ? 26.030 8.214 -10.754 1.00 85.38 615 PRO A N 1
ATOM 4634 C CA . PRO A 1 615 ? 26.589 6.867 -10.628 1.00 85.38 615 PRO A CA 1
ATOM 4635 C C . PRO A 1 615 ? 26.232 6.177 -9.303 1.00 85.38 615 PRO A C 1
ATOM 4637 O O . PRO A 1 615 ? 26.358 4.961 -9.212 1.00 85.38 615 PRO A O 1
ATOM 4640 N N . LEU A 1 616 ? 25.783 6.926 -8.287 1.00 87.38 616 LEU A N 1
ATOM 4641 C CA . LEU A 1 616 ? 25.314 6.381 -7.006 1.00 87.38 616 LEU A CA 1
ATOM 4642 C C . LEU A 1 616 ? 23.849 5.921 -7.040 1.00 87.38 616 LEU A C 1
ATOM 4644 O O . LEU A 1 616 ? 23.399 5.256 -6.114 1.00 87.38 616 LEU A O 1
ATOM 4648 N N . ALA A 1 617 ? 23.108 6.285 -8.085 1.00 87.12 617 ALA A N 1
ATOM 4649 C CA . ALA A 1 617 ? 21.726 5.871 -8.303 1.00 87.12 617 ALA A CA 1
ATOM 4650 C C . ALA A 1 617 ? 21.521 5.501 -9.786 1.00 87.12 617 ALA A C 1
ATOM 4652 O O . ALA A 1 617 ? 20.777 6.181 -10.501 1.00 87.12 617 ALA A O 1
ATOM 4653 N N . PRO A 1 618 ? 22.241 4.480 -10.289 1.00 90.06 618 PRO A N 1
ATOM 4654 C CA . PRO A 1 618 ? 22.179 4.102 -11.694 1.00 90.06 618 PRO A CA 1
ATOM 4655 C C . PRO A 1 618 ? 20.819 3.476 -12.060 1.00 90.06 618 PRO A C 1
ATOM 4657 O O . PRO A 1 618 ? 20.186 2.837 -11.218 1.00 90.06 618 PRO A O 1
ATOM 4660 N N . PRO A 1 619 ? 20.386 3.587 -13.332 1.00 91.62 619 PRO A N 1
ATOM 4661 C CA . PRO A 1 619 ? 19.302 2.776 -13.884 1.00 91.62 619 PRO A CA 1
ATOM 4662 C C . PRO A 1 619 ? 19.518 1.277 -13.649 1.00 91.62 619 PRO A C 1
ATOM 4664 O O . PRO A 1 619 ? 20.657 0.807 -13.651 1.00 91.62 619 PRO A O 1
ATOM 4667 N N . ILE A 1 620 ? 18.429 0.514 -13.548 1.00 91.38 620 ILE A N 1
ATOM 4668 C CA . ILE A 1 620 ? 18.461 -0.917 -13.204 1.00 91.38 620 ILE A CA 1
ATOM 4669 C C . ILE A 1 620 ? 19.282 -1.719 -14.225 1.00 91.38 620 ILE A C 1
ATOM 4671 O O . ILE A 1 620 ? 20.127 -2.528 -13.844 1.00 91.38 620 ILE A O 1
ATOM 4675 N N . PHE A 1 621 ? 19.095 -1.462 -15.525 1.00 93.06 621 PHE A N 1
ATOM 4676 C CA . PHE A 1 621 ? 19.858 -2.150 -16.577 1.00 93.06 621 PHE A CA 1
ATOM 4677 C C . PHE A 1 621 ? 21.366 -1.843 -16.494 1.00 93.06 621 PHE A C 1
ATOM 4679 O O . PHE A 1 621 ? 22.199 -2.726 -16.696 1.00 93.06 621 PHE A O 1
ATOM 4686 N N . LEU A 1 622 ? 21.730 -0.601 -16.145 1.00 94.69 622 LEU A N 1
ATOM 4687 C CA . LEU A 1 622 ? 23.124 -0.180 -16.016 1.00 94.69 622 LEU A CA 1
ATOM 4688 C C . LEU A 1 622 ? 23.770 -0.808 -14.779 1.00 94.69 622 LEU A C 1
ATOM 4690 O O . LEU A 1 622 ? 24.892 -1.297 -14.876 1.00 94.69 622 LEU A O 1
ATOM 4694 N N . ALA A 1 623 ? 23.063 -0.824 -13.645 1.00 92.81 623 ALA A N 1
ATOM 4695 C CA . ALA A 1 623 ? 23.517 -1.455 -12.408 1.00 92.81 623 ALA A CA 1
ATOM 4696 C C . ALA A 1 623 ? 23.806 -2.949 -12.618 1.00 92.81 623 ALA A C 1
ATOM 4698 O O . ALA A 1 623 ? 24.905 -3.413 -12.317 1.00 92.81 623 ALA A O 1
ATOM 4699 N N . ARG A 1 624 ? 22.864 -3.670 -13.243 1.00 91.81 624 ARG A N 1
ATOM 4700 C CA . ARG A 1 624 ? 23.010 -5.089 -13.596 1.00 91.81 624 ARG A CA 1
ATOM 4701 C C . ARG A 1 624 ? 24.236 -5.335 -14.475 1.00 91.81 624 ARG A C 1
ATOM 4703 O O . ARG A 1 624 ? 25.030 -6.232 -14.204 1.00 91.81 624 ARG A O 1
ATOM 4710 N N . CYS A 1 625 ? 24.414 -4.538 -15.527 1.00 96.00 625 CYS A N 1
ATOM 4711 C CA . CYS A 1 625 ? 25.563 -4.698 -16.413 1.00 96.00 625 CYS A CA 1
ATOM 4712 C C . CYS A 1 625 ? 26.891 -4.314 -15.752 1.00 96.00 625 CYS A C 1
ATOM 4714 O O . CYS A 1 625 ? 27.916 -4.937 -16.033 1.00 96.00 625 CYS A O 1
ATOM 4716 N N . ALA A 1 626 ? 26.893 -3.325 -14.859 1.00 96.00 626 ALA A N 1
ATOM 4717 C CA . ALA A 1 626 ? 28.062 -2.961 -14.066 1.00 96.00 626 ALA A CA 1
ATOM 4718 C C . ALA A 1 626 ? 28.488 -4.110 -13.145 1.00 96.00 626 ALA A C 1
ATOM 4720 O O . ALA A 1 626 ? 29.665 -4.467 -13.120 1.00 96.00 626 ALA A O 1
ATOM 4721 N N . GLU A 1 627 ? 27.531 -4.748 -12.471 1.00 94.06 627 GLU A N 1
ATOM 4722 C CA . GLU A 1 627 ? 27.775 -5.931 -11.647 1.00 94.06 627 GLU A CA 1
ATOM 4723 C C . GLU A 1 627 ? 28.309 -7.103 -12.484 1.00 94.06 627 GLU A C 1
ATOM 4725 O O . GLU A 1 627 ? 29.381 -7.637 -12.190 1.00 94.06 627 GLU A O 1
ATOM 4730 N N . ALA A 1 628 ? 27.631 -7.442 -13.587 1.00 94.69 628 ALA A N 1
ATOM 4731 C CA . ALA A 1 628 ? 28.019 -8.542 -14.472 1.00 94.69 628 ALA A CA 1
ATOM 4732 C C . ALA A 1 628 ? 29.426 -8.369 -15.075 1.00 94.69 628 ALA A C 1
ATOM 4734 O O . ALA A 1 628 ? 30.133 -9.347 -15.324 1.00 94.69 628 ALA A O 1
ATOM 4735 N N . THR A 1 629 ? 29.849 -7.123 -15.300 1.00 97.19 629 THR A N 1
ATOM 4736 C CA . THR A 1 629 ? 31.173 -6.784 -15.846 1.00 97.19 629 THR A CA 1
ATOM 4737 C C . THR A 1 629 ? 32.205 -6.414 -14.778 1.00 97.19 629 THR A C 1
ATOM 4739 O O . THR A 1 629 ? 33.363 -6.174 -15.122 1.00 97.19 629 THR A O 1
ATOM 4742 N N . GLN A 1 630 ? 31.817 -6.402 -13.498 1.00 96.38 630 GLN A N 1
ATOM 4743 C CA . GLN A 1 630 ? 32.641 -5.980 -12.359 1.00 96.38 630 GLN A CA 1
ATOM 4744 C C . GLN A 1 630 ? 33.217 -4.558 -12.510 1.00 96.38 630 GLN A C 1
ATOM 4746 O O . GLN A 1 630 ? 34.360 -4.290 -12.134 1.00 96.38 630 GLN A O 1
ATOM 4751 N N . ILE A 1 631 ? 32.435 -3.642 -13.084 1.00 96.12 631 ILE A N 1
ATOM 4752 C CA . ILE A 1 631 ? 32.820 -2.245 -13.306 1.00 96.12 631 ILE A CA 1
ATOM 4753 C C . ILE A 1 631 ? 32.206 -1.361 -12.219 1.00 96.12 631 ILE A C 1
ATOM 4755 O O . ILE A 1 631 ? 30.991 -1.290 -12.073 1.00 96.12 631 ILE A O 1
ATOM 4759 N N . ASP A 1 632 ? 33.047 -0.619 -11.499 1.00 95.00 632 ASP A N 1
ATOM 4760 C CA . ASP A 1 632 ? 32.598 0.410 -10.559 1.00 95.00 632 ASP A CA 1
ATOM 4761 C C . ASP A 1 632 ? 32.221 1.695 -11.315 1.00 95.00 632 ASP A C 1
ATOM 4763 O O . ASP A 1 632 ? 33.086 2.417 -11.829 1.00 95.00 632 ASP A O 1
ATOM 4767 N N . LEU A 1 633 ? 30.919 1.992 -11.358 1.00 94.25 633 LEU A N 1
ATOM 4768 C CA . LEU A 1 633 ? 30.355 3.149 -12.057 1.00 94.25 633 LEU A CA 1
ATOM 4769 C C . LEU A 1 633 ? 30.882 4.494 -11.539 1.00 94.25 633 LEU A C 1
ATOM 4771 O O . LEU A 1 633 ? 30.897 5.466 -12.292 1.00 94.25 633 LEU A O 1
ATOM 4775 N N . THR A 1 634 ? 31.354 4.564 -10.292 1.00 93.88 634 THR A N 1
ATOM 4776 C CA . THR A 1 634 ? 31.896 5.800 -9.706 1.00 93.88 634 THR A CA 1
ATOM 4777 C C . THR A 1 634 ? 33.295 6.145 -10.224 1.00 93.88 634 THR A C 1
ATOM 4779 O O . THR A 1 634 ? 33.764 7.272 -10.058 1.00 93.88 634 THR A O 1
ATOM 4782 N N . THR A 1 635 ? 33.961 5.192 -10.884 1.00 93.94 635 THR A N 1
ATOM 4783 C CA . THR A 1 635 ? 35.357 5.320 -11.334 1.00 93.94 635 THR A CA 1
ATOM 4784 C C . THR A 1 635 ? 35.505 5.576 -12.833 1.00 93.94 635 THR A C 1
ATOM 4786 O O . THR A 1 635 ? 36.615 5.826 -13.310 1.00 93.94 635 THR A O 1
ATOM 4789 N N . ILE A 1 636 ? 34.405 5.528 -13.589 1.00 92.44 636 ILE A N 1
ATOM 4790 C CA . ILE A 1 636 ? 34.409 5.648 -15.049 1.00 92.44 636 ILE A CA 1
ATOM 4791 C C . ILE A 1 636 ? 33.769 6.954 -15.523 1.00 92.44 636 ILE A C 1
ATOM 4793 O O . ILE A 1 636 ? 32.979 7.586 -14.828 1.00 92.44 636 ILE A O 1
ATOM 4797 N N . ASN A 1 637 ? 34.083 7.348 -16.757 1.00 91.44 637 ASN A N 1
ATOM 4798 C CA . ASN A 1 637 ? 33.361 8.414 -17.440 1.00 91.44 637 ASN A CA 1
ATOM 4799 C C . ASN A 1 637 ? 32.112 7.836 -18.122 1.00 91.44 637 ASN A C 1
ATOM 4801 O O . ASN A 1 637 ? 32.231 7.185 -19.159 1.00 91.44 637 ASN A O 1
ATOM 4805 N N . LEU A 1 638 ? 30.923 8.111 -17.582 1.00 90.19 638 LEU A N 1
ATOM 4806 C CA . LEU A 1 638 ? 29.658 7.625 -18.148 1.00 90.19 638 LEU A CA 1
ATOM 4807 C C . LEU A 1 638 ? 29.342 8.196 -19.539 1.00 90.19 638 LEU A C 1
ATOM 4809 O O . LEU A 1 638 ? 28.620 7.559 -20.295 1.00 90.19 638 LEU A O 1
ATOM 4813 N N . ALA A 1 639 ? 29.926 9.330 -19.941 1.00 89.25 639 ALA A N 1
ATOM 4814 C CA . ALA A 1 639 ? 29.787 9.835 -21.312 1.00 89.25 639 ALA A CA 1
ATOM 4815 C C . ALA A 1 639 ? 30.601 9.023 -22.345 1.00 89.25 639 ALA A C 1
ATOM 4817 O O . ALA A 1 639 ? 30.429 9.198 -23.550 1.00 89.25 639 ALA A O 1
ATOM 4818 N N . ALA A 1 640 ? 31.514 8.162 -21.886 1.00 90.75 640 ALA A N 1
ATOM 4819 C CA . ALA A 1 640 ? 32.320 7.273 -22.718 1.00 90.75 640 ALA A CA 1
ATOM 4820 C C . ALA A 1 640 ? 32.543 5.933 -21.984 1.00 90.75 640 ALA A C 1
ATOM 4822 O O . ALA A 1 640 ? 33.667 5.650 -21.550 1.00 90.75 640 ALA A O 1
ATOM 4823 N N . PRO A 1 641 ? 31.477 5.130 -21.798 1.00 92.81 641 PRO A N 1
ATOM 4824 C CA . PRO A 1 641 ? 31.544 3.908 -21.010 1.00 92.81 641 PRO A CA 1
ATOM 4825 C C . PRO A 1 641 ? 32.495 2.882 -21.653 1.00 92.81 641 PRO A C 1
ATOM 4827 O O . PRO A 1 641 ? 32.647 2.854 -22.879 1.00 92.81 641 PRO A O 1
ATOM 4830 N N . PRO A 1 642 ? 33.140 2.007 -20.856 1.00 95.56 642 PRO A N 1
ATOM 4831 C CA . PRO A 1 642 ? 33.979 0.941 -21.391 1.00 95.56 642 PRO A CA 1
ATOM 4832 C C . PRO A 1 642 ? 33.223 0.051 -22.399 1.00 95.56 642 PRO A C 1
ATOM 4834 O O . PRO A 1 642 ? 32.025 -0.192 -22.212 1.00 95.56 642 PRO A O 1
ATOM 4837 N N . PRO A 1 643 ? 33.901 -0.504 -23.427 1.00 95.81 643 PRO A N 1
ATOM 4838 C CA . PRO A 1 643 ? 33.254 -1.363 -24.420 1.00 95.81 643 PRO A CA 1
ATOM 4839 C C . PRO A 1 643 ? 32.506 -2.550 -23.806 1.00 95.81 643 PRO A C 1
ATOM 4841 O O . PRO A 1 643 ? 31.369 -2.792 -24.176 1.00 95.81 643 PRO A O 1
ATOM 4844 N N . ALA A 1 644 ? 33.084 -3.211 -22.796 1.00 96.56 644 ALA A N 1
ATOM 4845 C CA . ALA A 1 644 ? 32.444 -4.344 -22.122 1.00 96.56 644 ALA A CA 1
ATOM 4846 C C . ALA A 1 644 ? 31.099 -3.975 -21.467 1.00 96.56 644 ALA A C 1
ATOM 4848 O O . ALA A 1 644 ? 30.140 -4.736 -21.563 1.00 96.56 644 ALA A O 1
ATOM 4849 N N . LEU A 1 645 ? 31.012 -2.792 -20.846 1.00 96.94 645 LEU A N 1
ATOM 4850 C CA . LEU A 1 645 ? 29.768 -2.296 -20.252 1.00 96.94 645 LEU A CA 1
ATOM 4851 C C . LEU A 1 645 ? 28.733 -1.974 -21.335 1.00 96.94 645 LEU A C 1
ATOM 4853 O O . LEU A 1 645 ? 27.566 -2.328 -21.212 1.00 96.94 645 LEU A O 1
ATOM 4857 N N . THR A 1 646 ? 29.183 -1.329 -22.414 1.00 96.50 646 THR A N 1
ATOM 4858 C CA . THR A 1 646 ? 28.340 -0.977 -23.565 1.00 96.50 646 THR A CA 1
ATOM 4859 C C . THR A 1 646 ? 27.773 -2.217 -24.246 1.00 96.50 646 THR A C 1
ATOM 4861 O O . THR A 1 646 ? 26.580 -2.267 -24.531 1.00 96.50 646 THR A O 1
ATOM 4864 N N . ASP A 1 647 ? 28.610 -3.224 -24.482 1.00 97.44 647 ASP A N 1
ATOM 4865 C CA . ASP A 1 647 ? 28.212 -4.473 -25.124 1.00 97.44 647 ASP A CA 1
ATOM 4866 C C . ASP A 1 647 ? 27.222 -5.251 -24.252 1.00 97.44 647 ASP A C 1
ATOM 4868 O O . ASP A 1 647 ? 26.226 -5.738 -24.781 1.00 97.44 647 ASP A O 1
ATOM 4872 N N . CYS A 1 648 ? 27.419 -5.274 -22.927 1.00 97.75 648 CYS A N 1
ATOM 4873 C CA . CYS A 1 648 ? 26.438 -5.844 -22.001 1.00 97.75 648 CYS A CA 1
ATOM 4874 C C . CYS A 1 648 ? 25.066 -5.171 -22.144 1.00 97.75 648 CYS A C 1
ATOM 4876 O O . CYS A 1 648 ? 24.071 -5.860 -22.348 1.00 97.75 648 CYS A O 1
ATOM 4878 N N . MET A 1 649 ? 25.005 -3.833 -22.106 1.00 97.06 649 MET A N 1
ATOM 4879 C CA . MET A 1 649 ? 23.730 -3.107 -22.207 1.00 97.06 649 MET A CA 1
ATOM 4880 C C . MET A 1 649 ? 23.036 -3.338 -23.553 1.00 97.06 649 MET A C 1
ATOM 4882 O O . MET A 1 649 ? 21.817 -3.471 -23.609 1.00 97.06 649 MET A O 1
ATOM 4886 N N . LYS A 1 650 ? 23.800 -3.393 -24.651 1.00 97.62 650 LYS A N 1
ATOM 4887 C CA . LYS A 1 650 ? 23.251 -3.682 -25.981 1.00 97.62 650 LYS A CA 1
ATOM 4888 C C . LYS A 1 650 ? 22.695 -5.098 -26.073 1.00 97.62 650 LYS A C 1
ATOM 4890 O O . LYS A 1 650 ? 21.616 -5.280 -26.627 1.00 97.62 650 LYS A O 1
ATOM 4895 N N . GLN A 1 651 ? 23.427 -6.084 -25.562 1.00 97.25 651 GLN A N 1
ATOM 4896 C CA . GLN A 1 651 ? 22.983 -7.472 -25.565 1.00 97.25 651 GLN A CA 1
ATOM 4897 C C . GLN A 1 651 ? 21.710 -7.636 -24.728 1.00 97.25 651 GLN A C 1
ATOM 4899 O O . GLN A 1 651 ? 20.735 -8.205 -25.198 1.00 97.25 651 GLN A O 1
ATOM 4904 N N . ASP A 1 652 ? 21.689 -7.056 -23.534 1.00 96.50 652 ASP A N 1
ATOM 4905 C CA . ASP A 1 652 ? 20.536 -7.065 -22.637 1.00 96.50 652 ASP A CA 1
ATOM 4906 C C . ASP A 1 652 ? 19.309 -6.369 -23.256 1.00 96.50 652 ASP A C 1
ATOM 4908 O O . ASP A 1 652 ? 18.193 -6.883 -23.186 1.00 96.50 652 ASP A O 1
ATOM 4912 N N . LEU A 1 653 ? 19.507 -5.243 -23.957 1.00 96.75 653 LEU A N 1
ATOM 4913 C CA . LEU A 1 653 ? 18.436 -4.603 -24.724 1.00 96.75 653 LEU A CA 1
ATOM 4914 C C . LEU A 1 653 ? 17.942 -5.494 -25.873 1.00 96.75 653 LEU A C 1
ATOM 4916 O O . LEU A 1 653 ? 16.738 -5.591 -26.091 1.00 96.75 653 LEU A O 1
ATOM 4920 N N . SER A 1 654 ? 18.842 -6.158 -26.598 1.00 97.00 654 SER A N 1
ATOM 4921 C CA . SER A 1 654 ? 18.463 -7.123 -27.635 1.00 97.00 654 SER A CA 1
ATOM 4922 C C . SER A 1 654 ? 17.623 -8.260 -27.059 1.00 97.00 654 SER A C 1
ATOM 4924 O O . SER A 1 654 ? 16.558 -8.563 -27.593 1.00 97.00 654 SER A O 1
ATOM 4926 N N . ASP A 1 655 ? 18.063 -8.855 -25.951 1.00 95.88 655 ASP A N 1
ATOM 4927 C CA . ASP A 1 655 ? 17.354 -9.945 -25.281 1.00 95.88 655 ASP A CA 1
ATOM 4928 C C . ASP A 1 655 ? 15.965 -9.499 -24.814 1.00 95.88 655 ASP A C 1
ATOM 4930 O O . ASP A 1 655 ? 14.983 -10.215 -25.018 1.00 95.88 655 ASP A O 1
ATOM 4934 N N . PHE A 1 656 ? 15.860 -8.292 -24.257 1.00 95.94 656 PHE A N 1
ATOM 4935 C CA . PHE A 1 656 ? 14.583 -7.686 -23.899 1.00 95.94 656 PHE A CA 1
ATOM 4936 C C . PHE A 1 656 ? 13.659 -7.528 -25.113 1.00 95.94 656 PHE A C 1
ATOM 4938 O O . PHE A 1 656 ? 12.510 -7.964 -25.072 1.00 95.94 656 PHE A O 1
ATOM 4945 N N . LEU A 1 657 ? 14.141 -6.932 -26.204 1.00 95.25 657 LEU A N 1
ATOM 4946 C CA . LEU A 1 657 ? 13.339 -6.706 -27.409 1.00 95.25 657 LEU A CA 1
ATOM 4947 C C . LEU A 1 657 ? 12.856 -8.026 -28.022 1.00 95.25 657 LEU A C 1
ATOM 4949 O O . LEU A 1 657 ? 11.682 -8.145 -28.365 1.00 95.25 657 LEU A O 1
ATOM 4953 N N . ILE A 1 658 ? 13.732 -9.030 -28.105 1.00 93.94 658 ILE A N 1
ATOM 4954 C CA . ILE A 1 658 ? 13.401 -10.362 -28.623 1.00 93.94 658 ILE A CA 1
ATOM 4955 C C . ILE A 1 658 ? 12.329 -11.011 -27.753 1.00 93.94 658 ILE A C 1
ATOM 4957 O O . ILE A 1 658 ? 11.272 -11.392 -28.254 1.00 93.94 658 ILE A O 1
ATOM 4961 N N . ARG A 1 659 ? 12.572 -11.104 -26.442 1.00 93.06 659 ARG A N 1
ATOM 4962 C CA . ARG A 1 659 ? 11.710 -11.861 -25.526 1.00 93.06 659 ARG A CA 1
ATOM 4963 C C . ARG A 1 659 ? 10.334 -11.230 -25.320 1.00 93.06 659 ARG A C 1
ATOM 4965 O O . ARG A 1 659 ? 9.398 -11.953 -24.992 1.00 93.06 659 ARG A O 1
ATOM 4972 N N . ASN A 1 660 ? 10.195 -9.928 -25.566 1.00 94.00 660 ASN A N 1
ATOM 4973 C CA . ASN A 1 660 ? 8.922 -9.207 -25.490 1.00 94.00 660 ASN A CA 1
ATOM 4974 C C . ASN A 1 660 ? 8.273 -8.965 -26.876 1.00 94.00 660 ASN A C 1
ATOM 4976 O O . ASN A 1 660 ? 7.295 -8.229 -26.978 1.00 94.00 660 ASN A O 1
ATOM 4980 N N . SER A 1 661 ? 8.787 -9.585 -27.946 1.00 93.50 661 SER A N 1
ATOM 4981 C CA . SER A 1 661 ? 8.153 -9.608 -29.279 1.00 93.50 661 SER A CA 1
ATOM 4982 C C . SER A 1 661 ? 7.479 -10.956 -29.516 1.00 93.50 661 SER A C 1
ATOM 4984 O O . SER A 1 661 ? 8.024 -11.842 -30.176 1.00 93.50 661 SER A O 1
ATOM 4986 N N . LEU A 1 662 ? 6.347 -11.166 -28.841 1.00 89.62 662 LEU A N 1
ATOM 4987 C CA . LEU A 1 662 ? 5.722 -12.483 -28.715 1.00 89.62 662 LEU A CA 1
ATOM 4988 C C . LEU A 1 662 ? 5.061 -12.933 -30.018 1.00 89.62 662 LEU A C 1
ATOM 4990 O O . LEU A 1 662 ? 5.098 -14.125 -30.319 1.00 89.62 662 LEU A O 1
ATOM 4994 N N . ASP A 1 663 ? 4.501 -12.014 -30.807 1.00 85.69 663 ASP A N 1
ATOM 4995 C CA . ASP A 1 663 ? 3.880 -12.369 -32.084 1.00 85.69 663 ASP A CA 1
ATOM 4996 C C . ASP A 1 663 ? 4.950 -12.832 -33.086 1.00 85.69 663 ASP A C 1
ATOM 4998 O O . ASP A 1 663 ? 4.776 -13.884 -33.706 1.00 85.69 663 ASP A O 1
ATOM 5002 N N . HIS A 1 664 ? 6.108 -12.161 -33.140 1.00 86.31 664 HIS A N 1
ATOM 5003 C CA . HIS A 1 664 ? 7.268 -12.640 -33.911 1.00 86.31 664 HIS A CA 1
ATOM 5004 C C . HIS A 1 664 ? 7.750 -14.025 -33.440 1.00 86.31 664 HIS A C 1
ATOM 5006 O O . HIS A 1 664 ? 7.957 -14.930 -34.253 1.00 86.31 664 HIS A O 1
ATOM 5012 N N . GLN A 1 665 ? 7.865 -14.242 -32.123 1.00 81.38 665 GLN A N 1
ATOM 5013 C CA . GLN A 1 665 ? 8.267 -15.543 -31.569 1.00 81.38 665 GLN A CA 1
ATOM 5014 C C . GLN A 1 665 ? 7.292 -16.669 -31.941 1.00 81.38 665 GLN A C 1
ATOM 5016 O O . GLN A 1 665 ? 7.719 -17.779 -32.262 1.00 81.38 665 GLN A O 1
ATOM 5021 N N . LEU A 1 666 ? 5.984 -16.399 -31.910 1.00 75.94 666 LEU A N 1
ATOM 5022 C CA . LEU A 1 666 ? 4.950 -17.373 -32.266 1.00 75.94 666 LEU A CA 1
ATOM 5023 C C . LEU A 1 666 ? 4.866 -17.616 -33.780 1.00 75.94 666 LEU A C 1
ATOM 5025 O O . LEU A 1 666 ? 4.538 -18.731 -34.195 1.00 75.94 666 LEU A O 1
ATOM 5029 N N . ALA A 1 667 ? 5.168 -16.607 -34.599 1.00 76.94 667 ALA A N 1
ATOM 5030 C CA . ALA A 1 667 ? 5.246 -16.728 -36.053 1.00 76.94 667 ALA A CA 1
ATOM 5031 C C . ALA A 1 667 ? 6.503 -17.489 -36.523 1.00 76.94 667 ALA A C 1
ATOM 5033 O O . ALA A 1 667 ? 6.513 -18.033 -37.631 1.00 76.94 667 ALA A O 1
ATOM 5034 N N . GLY A 1 668 ? 7.527 -17.587 -35.667 1.00 63.41 668 GLY A N 1
ATOM 5035 C CA . GLY A 1 668 ? 8.830 -18.153 -36.014 1.00 63.41 668 GLY A CA 1
ATOM 5036 C C . GLY A 1 668 ? 9.646 -17.236 -36.930 1.00 63.41 668 GLY A C 1
ATOM 5037 O O . GLY A 1 668 ? 10.418 -17.747 -37.745 1.00 63.41 668 GLY A O 1
ATOM 5038 N N . GLU A 1 669 ? 9.422 -15.921 -36.826 1.00 54.12 669 GLU A N 1
ATOM 5039 C CA . GLU A 1 669 ? 10.026 -14.857 -37.645 1.00 54.12 669 GLU A CA 1
ATOM 5040 C C . GLU A 1 669 ? 11.223 -14.196 -36.954 1.00 54.12 669 GLU A C 1
ATOM 5042 O O . GLU A 1 669 ? 11.043 -13.611 -35.864 1.00 54.12 669 GLU A O 1
#

Solvent-accessible surface area (backbone atoms only — not comparable to full-atom values): 35642 Å² total; per-residue (Å²): 144,81,64,50,75,78,50,73,44,81,42,73,65,45,75,49,73,50,94,67,83,19,80,52,84,36,75,36,34,42,35,36,50,56,33,48,37,38,38,31,38,40,91,82,37,45,78,47,78,48,74,83,49,95,40,33,41,39,38,39,36,41,44,33,33,39,40,37,34,58,30,50,31,38,38,33,27,11,26,46,44,93,95,78,50,80,45,41,77,77,48,71,42,57,33,38,43,30,43,39,33,40,39,39,36,44,37,37,39,42,35,39,42,53,66,44,79,39,80,92,69,53,22,43,35,32,35,30,46,63,45,62,50,69,54,57,47,52,57,78,61,49,82,47,71,53,36,59,104,82,33,67,65,49,59,47,47,73,72,40,46,71,59,52,48,49,51,53,26,52,53,49,34,49,53,48,53,51,51,41,52,42,50,41,25,36,32,64,12,23,39,91,85,68,44,84,32,94,89,43,74,44,62,41,44,75,45,76,48,69,62,80,89,47,78,64,61,55,52,51,53,49,55,56,43,54,76,70,67,58,56,71,75,58,55,60,49,40,74,81,44,32,67,60,53,54,51,48,60,71,60,42,56,73,70,58,32,53,51,49,52,51,44,48,51,17,47,52,52,37,52,53,47,46,75,72,33,48,52,98,48,56,57,62,78,40,20,30,65,61,91,90,45,56,40,76,53,66,73,93,49,93,70,97,63,67,34,11,64,36,85,76,57,75,48,50,38,36,67,50,68,60,52,70,66,60,52,31,42,37,58,50,27,88,55,18,23,52,41,50,53,28,40,77,62,56,81,58,56,77,87,52,46,76,56,72,56,82,88,47,52,28,47,51,33,26,49,61,72,52,41,33,26,54,81,59,96,66,74,57,84,89,41,48,33,38,36,37,33,45,30,46,76,46,81,42,70,90,55,99,42,72,93,73,56,25,32,25,18,30,39,35,35,27,43,46,90,76,53,62,66,19,45,38,30,42,40,30,40,20,39,73,52,29,37,39,58,70,34,37,44,62,47,41,26,52,43,26,69,45,25,76,70,49,25,29,38,38,34,54,45,60,48,19,43,26,84,52,57,35,37,64,38,34,30,64,31,39,52,68,53,33,53,51,39,53,50,50,49,52,50,49,44,71,75,50,29,55,67,71,19,24,36,101,63,57,35,25,28,28,18,33,32,43,9,8,27,52,26,49,48,43,47,70,78,37,46,91,52,36,63,49,71,48,64,41,81,36,70,49,38,47,49,56,53,68,45,46,76,66,58,85,94,47,96,57,36,69,59,48,54,49,49,52,54,45,49,44,26,40,66,18,44,63,87,93,64,73,38,66,39,70,86,68,42,82,37,74,90,62,39,46,60,59,41,72,77,38,26,83,76,59,45,52,74,78,26,55,54,43,68,85,61,51,58,91,67,54,40,52,47,55,48,53,28,25,61,79,67,73,49,64,58,82,81,55,55,54,76,64,61,57,67,72,48,51,50,42,47,37,49,53,48,39,52,50,46,41,72,45,15,44,57,41,62,74,71,72,66

Foldseek 3Di:
DDWDFPDWAKDQKDKDAAPDFQQDWDWGIKTWHIWTKIWTWDPPWDWDWDDPDPFKIKIKTKTKTKIKIKTKMKTFIFHDDPPPDTTDGPDMQTKMKMKIWIKIKIKMKIKGWQWDADPVQLKIKIFIDIAMDIWMFIDDIDIDMDSDDDDPVVVVCVVCVVVVSVVVRVVVRVVVVLVRVQVNLLLQCHHSVSHHDPVRDHVGGIDIGRDDPDPVVLVVLLVVVVVVVPDVLVNVVCVVCVSVLVSCCVNDDDPRNVQVVQLVCLVSVLVVQLVPFFDDAAADFKWFDDPQAIDTDDQVDDDPGWIGLDRNRPQTFFEDEDDSSNQSCCFRHLCVQERPQFLVNDFADPPTGLQPCNVWRKHGKYFHRLLRGQPDPDGCPPFHGWIKIKTFQDWAAPFPWDDGIGTGIKIKTASGQPAAAAAAEEEEFADLLAACRVRVSVSSNCVSVRNVVRHIYIYIDAAGLYCTHHDNRSYNDALVRRLVRVVSSLVSCQVCVRSRRHRNDAHEYEYAACSLLSQLLCCLVVVVRYDYYHHHPYQQALLCLLQCPPPPPDPCVVVSVVVVQSLCSNNFDDHPDQQFDSVQANSNVDALVNCLVQLVPRPDLVRGDQQPDDLVDDTPQLVVLCVVVVHRSVPDRSNDDDPSSSVSSSNSVSVSNSSRRSVSSVVVD

pLDDT: mean 85.59, std 12.09, range [36.06, 98.88]

Radius of gyration: 43.62 Å; Cα contacts (8 Å, |Δi|>4): 1301; chains: 1; bounding box: 66×106×131 Å

Nearest PDB structures (foldseek):
  5ydj-assembly1_A-2  TM=6.513E-01  e=1.282E-04  Anopheles gambiae

Sequence (669 aa):
DGGLVFSEIPLDEITETITTNCNFPQPYQVHVDATTATLTLDDSSSLTVVLDSIRSIDIQANLTGLIDAESTAWVRWGQDVIFVGDCKTINTDHGWVGLTMPMALDLNLLLDLDPTYDADQVAIVVDKHAMLAGQAQFSGGTLQHDFGPASLTDAVINIFEDELLAELSANGEEAVADAIVSLNYRLDGLDENGLPDPAIQAFNGPTTFVLEADEEDQAFIRGLLEELGIPDIVLAMLDDRGVEILLQLVILEGTERDAYLAGLGAEVGCEALLGTYQVPLDSIPIYTLSGQTCGVADLSIHNTGGYFSDTLCSNEIAFSPTDDFEFCLAQFSEQSETLLGNAASWAPDTNQPGDELPAVPSRSWTTVPSTALDLGTVSLQGNHQPYLKQLGYKTITDIPRGNGACELEMRVYKRDIAEQGLKPLLALHGGTWKHRGSSFMGLEAGVSHFTENGFVVFAPFYRLVGESDGNVECNGASWHEVTADIESALDWVAENGAALGAADERVSVFGQSAGAHLAAWLAANRSDAVRKALLYYGPTDVLEFLAGAVPLGGPYEPYRDFGLRSLSQFFGAPAGTGVLDFGQINFAGLTVTELGDNWSTLIPASVFDLSQLNPLAPPIFLARCAEATQIDLTTINLAAPPPALTDCMKQDLSDFLIRNSLDHQLAGE